Protein AF-A0A2D7GVF0-F1 (afdb_monomer_lite)

pLDDT: mean 78.18, std 14.68, range [28.17, 96.31]

Foldseek 3Di:
DDPPDPQPPPVLQLLVLLLLVLVLLLLLLQCLFVVSVVLLLVLLVVLVVVLVPDPPVCSQVRLCQWFQFWWDADPSGIDTDGLDPPHDPVSNVVRSVVSNVLSVLLNVLVVVVVVVVVVVDDCVVSSNVNSVSSSTTHTALVSLLSSLVLLVQLLVLLVVLLVLLVVLCVVLWVQDDPCNSVVLLLPDDDPVVCVVSVTPDDPVNSVVSSVVSCVVCVVSLVSSCVSSVHDGSVVSSNCVVSSVSSSVSSVSSLVSLLVSLVSCLVLLLVLLCVLCVVVCVPPDPVVSVVVSVVLSVQLSVQCSVCVSNDDPVDDPSVVSSVSSNVSSVVVLQVPWPQNDDPVLLVCLVVLQVQQWDADPNDTDGHLVSSQVVCCVVCVVDDGDSVSSVCSNCRRDPDPPPQQPQDPPDRDGVVNVDDDPPDDPVVVVVVLLVVLLLLVLLVPDDPVLSVQLCVVVVHDPVNSVVSPVVNVPDDDDPDDSVVSNCVSPDDPPD

Radius of gyration: 38.35 Å; chains: 1; bounding box: 78×95×103 Å

Sequence (493 aa):
MNDKNDYSQEKSIEEINKLHQSEMQLCMSIVYIPILRDVIANHISNFIDKSSSAGSNRRHIGLTKIVVGTRYIDQGKLVLSSIERSADKTKKENDKSNIECVLSMIGMQLKLIEERISQNEDCKREYADIAVKLRYLNLHQNIRIDIYKKTDAIFEACRKVERSLQLFIRKNIEFYTSYTPTIFMRGEYDEELFKEQDLDLTEEKFVKLRQEFITKHSNELSSLGDVCGVDNISEVIEFWQDIKLVSTKYKDVKSCRDIFVMRNQPFVRSIVNETLRRQIRNLDAESKREKIDCFLASAMTMLLEKVYKYNPEYSFTTFAKTYIEQECQKSISNDDIVKLPSVLANKQKEVLEAGLRTIDGIEYFDEELALKTMRNKYPGTFWTSDIIADVRFKNTKSSISMHQDDEEEGISFEEKLCDDSFNPEAEAEKSEWAISVVKAIATLPNTQRERAIQRLGITESMLNELNKNSGTKNDCHFDRSHIINELLKSNDG

Structure (mmCIF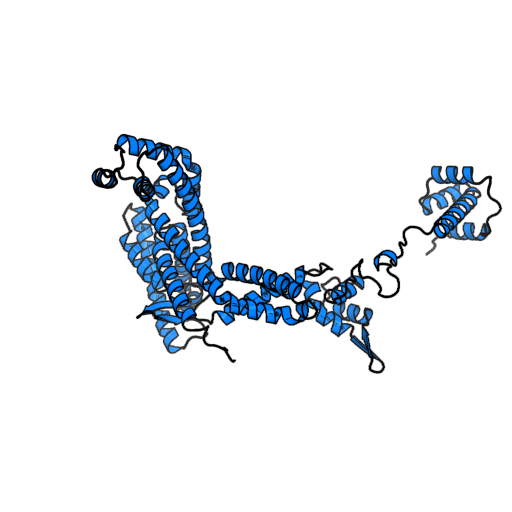, N/CA/C/O backbone):
data_AF-A0A2D7GVF0-F1
#
_entry.id   AF-A0A2D7GVF0-F1
#
loop_
_atom_site.group_PDB
_atom_site.id
_atom_site.type_symbol
_atom_site.label_atom_id
_atom_site.label_alt_id
_atom_site.label_comp_id
_atom_site.label_asym_id
_atom_site.label_entity_id
_atom_site.label_seq_id
_atom_site.pdbx_PDB_ins_code
_atom_site.Cartn_x
_atom_site.Cartn_y
_atom_site.Cartn_z
_atom_site.occupancy
_atom_site.B_iso_or_equiv
_atom_site.auth_seq_id
_atom_site.auth_comp_id
_atom_site.auth_asym_id
_atom_site.auth_atom_id
_atom_site.pdbx_PDB_model_num
ATOM 1 N N . MET A 1 1 ? 37.347 -19.571 -8.733 1.00 29.02 1 MET A N 1
ATOM 2 C CA . MET A 1 1 ? 36.498 -20.112 -7.653 1.00 29.02 1 MET A CA 1
ATOM 3 C C . MET A 1 1 ? 35.058 -19.746 -7.970 1.00 29.02 1 MET A C 1
ATOM 5 O O . MET A 1 1 ? 34.775 -18.574 -8.177 1.00 29.02 1 MET A O 1
ATOM 9 N N . ASN A 1 2 ? 34.220 -20.763 -8.167 1.00 29.94 2 ASN A N 1
ATOM 10 C CA . ASN A 1 2 ? 32.812 -20.656 -8.547 1.00 29.94 2 ASN A CA 1
ATOM 11 C C . ASN A 1 2 ? 31.951 -20.599 -7.277 1.00 29.94 2 ASN A C 1
ATOM 13 O O . ASN A 1 2 ? 31.579 -21.649 -6.772 1.00 29.94 2 ASN A O 1
ATOM 17 N N . ASP A 1 3 ? 31.591 -19.400 -6.823 1.00 28.17 3 ASP A N 1
ATOM 18 C CA . ASP A 1 3 ? 30.464 -19.191 -5.900 1.00 28.17 3 ASP A CA 1
ATOM 19 C C . ASP A 1 3 ? 29.229 -18.783 -6.712 1.00 28.17 3 ASP A C 1
ATOM 21 O O . ASP A 1 3 ? 28.744 -17.652 -6.662 1.00 28.17 3 ASP A O 1
ATOM 25 N N . LYS A 1 4 ? 28.747 -19.703 -7.553 1.00 36.19 4 LYS A N 1
ATOM 26 C CA . LYS A 1 4 ? 27.465 -19.549 -8.246 1.00 36.19 4 LYS A CA 1
ATOM 27 C C . LYS A 1 4 ? 26.412 -20.406 -7.542 1.00 36.19 4 LYS A C 1
ATOM 29 O O . LYS A 1 4 ? 26.450 -21.623 -7.660 1.00 36.19 4 LYS A O 1
ATOM 34 N N . ASN A 1 5 ? 25.440 -19.715 -6.938 1.00 38.19 5 ASN A N 1
ATOM 35 C CA . ASN A 1 5 ? 24.025 -20.103 -6.780 1.00 38.19 5 ASN A CA 1
ATOM 36 C C . ASN A 1 5 ? 23.470 -20.648 -5.447 1.00 38.19 5 ASN A C 1
ATOM 38 O O . ASN A 1 5 ? 22.285 -20.967 -5.429 1.00 38.19 5 ASN A O 1
ATOM 42 N N . ASP A 1 6 ? 24.177 -20.608 -4.316 1.00 32.44 6 ASP A N 1
ATOM 43 C CA . ASP A 1 6 ? 23.586 -21.082 -3.037 1.00 32.44 6 ASP A CA 1
ATOM 44 C C . ASP A 1 6 ? 22.763 -20.043 -2.241 1.00 32.44 6 ASP A C 1
ATOM 46 O O . ASP A 1 6 ? 22.208 -20.340 -1.186 1.00 32.44 6 ASP A O 1
ATOM 50 N N . TYR A 1 7 ? 22.615 -18.808 -2.730 1.00 40.34 7 TYR A N 1
ATOM 51 C CA . TYR A 1 7 ? 22.045 -17.715 -1.921 1.00 40.34 7 TYR A CA 1
ATOM 52 C C . TYR A 1 7 ? 20.520 -17.499 -1.997 1.00 40.34 7 TYR A C 1
ATOM 54 O O . TYR A 1 7 ? 20.020 -16.630 -1.285 1.00 40.34 7 TYR A O 1
ATOM 62 N N . SER A 1 8 ? 19.753 -18.215 -2.831 1.00 43.28 8 SER A N 1
ATOM 63 C CA . SER A 1 8 ? 18.479 -17.638 -3.324 1.00 43.28 8 SER A CA 1
ATOM 64 C C . SER A 1 8 ? 17.153 -18.304 -2.937 1.00 43.28 8 SER A C 1
ATOM 66 O O . SER A 1 8 ? 16.119 -17.669 -3.140 1.00 43.28 8 SER A O 1
ATOM 68 N N . GLN A 1 9 ? 17.116 -19.512 -2.361 1.00 42.88 9 GLN A N 1
ATOM 69 C CA . GLN A 1 9 ? 15.823 -20.185 -2.122 1.00 42.88 9 GLN A CA 1
ATOM 70 C C . GLN A 1 9 ? 15.455 -20.359 -0.645 1.00 42.88 9 GLN A C 1
ATOM 72 O O . GLN A 1 9 ? 14.393 -19.890 -0.248 1.00 42.88 9 GLN A O 1
ATOM 77 N N . GLU A 1 10 ? 16.310 -20.927 0.207 1.00 38.31 10 GLU A N 1
ATOM 78 C CA . GLU A 1 10 ? 15.921 -21.229 1.601 1.00 38.31 10 GLU A CA 1
ATOM 79 C C . GLU A 1 10 ? 15.686 -19.977 2.465 1.00 38.31 10 GLU A C 1
ATOM 81 O O . GLU A 1 10 ? 14.676 -19.886 3.163 1.00 38.31 10 GLU A O 1
ATOM 86 N N . LYS A 1 11 ? 16.552 -18.957 2.355 1.00 51.41 11 LYS A N 1
ATOM 87 C CA . LYS A 1 11 ? 16.367 -17.669 3.057 1.00 51.41 11 LYS A CA 1
ATOM 88 C C . LYS A 1 11 ? 15.166 -16.880 2.532 1.00 51.41 11 LYS A C 1
ATOM 90 O O . LYS A 1 11 ? 14.506 -16.199 3.308 1.00 51.41 11 LYS A O 1
ATOM 95 N N . SER A 1 12 ? 14.871 -17.012 1.236 1.00 59.44 12 SER A N 1
ATOM 96 C CA . SER A 1 12 ? 13.695 -16.409 0.602 1.00 59.44 12 SER A CA 1
ATOM 97 C C . SER A 1 12 ? 12.406 -17.054 1.120 1.00 59.44 12 SER A C 1
ATOM 99 O O . SER A 1 12 ? 11.459 -16.348 1.449 1.00 59.44 12 SER A O 1
ATOM 101 N N . ILE A 1 13 ? 12.386 -18.380 1.303 1.00 67.50 13 ILE A N 1
ATOM 102 C CA . ILE A 1 13 ? 11.228 -19.108 1.846 1.00 67.50 13 ILE A CA 1
ATOM 103 C C . ILE A 1 13 ? 10.914 -18.670 3.283 1.00 67.50 13 ILE A C 1
ATOM 105 O O . ILE A 1 13 ? 9.753 -18.410 3.595 1.00 67.50 13 ILE A O 1
ATOM 109 N N . GLU A 1 14 ? 11.920 -18.532 4.154 1.00 74.12 14 GLU A N 1
ATOM 110 C CA . GLU A 1 14 ? 11.700 -18.086 5.539 1.00 74.12 14 GLU A CA 1
ATOM 111 C C . GLU A 1 14 ? 11.099 -16.670 5.602 1.00 74.12 14 GLU A C 1
ATOM 113 O O . GLU A 1 14 ? 10.198 -16.395 6.396 1.00 74.12 14 GLU A O 1
ATOM 118 N N . GLU A 1 15 ? 11.562 -15.764 4.744 1.00 77.88 15 GLU A N 1
ATOM 119 C CA . GLU A 1 15 ? 11.073 -14.386 4.697 1.00 77.88 15 GLU A CA 1
ATOM 120 C C . GLU A 1 15 ? 9.700 -14.261 4.057 1.00 77.88 15 GLU A C 1
ATOM 122 O O . GLU A 1 15 ? 8.877 -13.490 4.543 1.00 77.88 15 GLU A O 1
ATOM 127 N N . ILE A 1 16 ? 9.429 -15.050 3.017 1.00 80.62 16 ILE A N 1
ATOM 128 C CA . ILE A 1 16 ? 8.095 -15.176 2.427 1.00 80.62 16 ILE A CA 1
ATOM 129 C C . ILE A 1 16 ? 7.119 -15.670 3.499 1.00 80.62 16 ILE A C 1
ATOM 131 O O . ILE A 1 16 ? 6.054 -15.078 3.677 1.00 80.62 16 ILE A O 1
ATOM 135 N N . ASN A 1 17 ? 7.496 -16.689 4.278 1.00 84.94 17 ASN A N 1
ATOM 136 C CA . ASN A 1 17 ? 6.664 -17.193 5.369 1.00 84.94 17 ASN A CA 1
ATOM 137 C C . ASN A 1 17 ? 6.414 -16.116 6.433 1.00 84.94 17 ASN A C 1
ATOM 139 O O . ASN A 1 17 ? 5.268 -15.918 6.831 1.00 84.94 17 ASN A O 1
ATOM 143 N N . LYS A 1 18 ? 7.454 -15.385 6.859 1.00 87.38 18 LYS A N 1
ATOM 144 C CA . LYS A 1 18 ? 7.331 -14.281 7.828 1.00 87.38 18 LYS A CA 1
ATOM 145 C C . LYS A 1 18 ? 6.447 -13.151 7.309 1.00 87.38 18 LYS A C 1
ATOM 147 O O . LYS A 1 18 ? 5.576 -12.686 8.038 1.00 87.38 18 LYS A O 1
ATOM 152 N N . LEU A 1 19 ? 6.626 -12.747 6.051 1.00 87.00 19 LEU A N 1
ATOM 153 C CA . LEU A 1 19 ? 5.793 -11.736 5.411 1.00 87.00 19 LEU A CA 1
ATOM 154 C C . LEU A 1 19 ? 4.327 -12.177 5.432 1.00 87.00 19 LEU A C 1
ATOM 156 O O . LEU A 1 19 ? 3.492 -11.457 5.970 1.00 87.00 19 LEU A O 1
ATOM 160 N N . HIS A 1 20 ? 4.017 -13.383 4.947 1.00 86.44 20 HIS A N 1
ATOM 161 C CA . HIS A 1 20 ? 2.641 -13.884 4.927 1.00 86.44 20 HIS A CA 1
ATOM 162 C C . HIS A 1 20 ? 2.051 -14.099 6.311 1.00 86.44 20 HIS A C 1
ATOM 164 O O . HIS A 1 20 ? 0.871 -13.820 6.501 1.00 86.44 20 HIS A O 1
ATOM 170 N N . GLN A 1 21 ? 2.846 -14.526 7.290 1.00 89.75 21 GLN A N 1
ATOM 171 C CA . GLN A 1 21 ? 2.395 -14.605 8.672 1.00 89.75 21 GLN A CA 1
ATOM 172 C C . GLN A 1 21 ? 1.962 -13.227 9.179 1.00 89.75 21 GLN A C 1
ATOM 174 O O . GLN A 1 21 ? 0.859 -13.101 9.709 1.00 89.75 21 GLN A O 1
ATOM 179 N N . SER A 1 22 ? 2.779 -12.192 8.970 1.00 90.44 22 SER A N 1
ATOM 180 C CA . SER A 1 22 ? 2.445 -10.817 9.350 1.00 90.44 22 SER A CA 1
ATOM 181 C C . SER A 1 22 ? 1.217 -10.297 8.595 1.00 90.44 22 SER A C 1
ATOM 183 O O . SER A 1 22 ? 0.326 -9.713 9.209 1.00 90.44 22 SER A O 1
ATOM 185 N N . GLU A 1 23 ? 1.099 -10.567 7.289 1.00 89.25 23 GLU A N 1
ATOM 186 C CA . GLU A 1 23 ? -0.087 -10.188 6.508 1.00 89.25 23 GLU A CA 1
ATOM 187 C C . GLU A 1 23 ? -1.358 -10.884 7.016 1.00 89.25 23 GLU A C 1
ATOM 189 O O . GLU A 1 23 ? -2.412 -10.258 7.108 1.00 89.25 23 GLU A O 1
ATOM 194 N N . MET A 1 24 ? -1.277 -12.178 7.341 1.00 91.06 24 MET A N 1
ATOM 195 C CA . MET A 1 24 ? -2.386 -12.953 7.902 1.00 91.06 24 MET A CA 1
ATOM 196 C C . MET A 1 24 ? -2.829 -12.375 9.248 1.00 91.06 24 MET A C 1
ATOM 198 O O . MET A 1 24 ? -4.027 -12.271 9.491 1.00 91.06 24 MET A O 1
ATOM 202 N N . GLN A 1 25 ? -1.882 -11.961 10.096 1.00 91.94 25 GLN A N 1
ATOM 203 C CA . GLN A 1 25 ? -2.176 -11.302 11.371 1.00 91.94 25 GLN A CA 1
ATOM 204 C C . GLN A 1 25 ? -2.846 -9.941 11.170 1.00 91.94 25 GLN A C 1
ATOM 206 O O . GLN A 1 25 ? -3.831 -9.652 11.841 1.00 91.94 25 GLN A O 1
ATOM 211 N N . LEU A 1 26 ? -2.371 -9.132 10.217 1.00 92.62 26 LEU A N 1
ATOM 212 C CA . LEU A 1 26 ? -3.024 -7.869 9.875 1.00 92.62 26 LEU A CA 1
ATOM 213 C C . LEU A 1 26 ? -4.460 -8.099 9.377 1.00 92.62 26 LEU A C 1
ATOM 215 O O . LEU A 1 26 ? -5.371 -7.416 9.834 1.00 92.62 26 LEU A O 1
ATOM 219 N N . CYS A 1 27 ? -4.681 -9.092 8.507 1.00 91.00 27 CYS A N 1
ATOM 220 C CA . CYS A 1 27 ? -6.010 -9.436 7.981 1.00 91.00 27 CYS A CA 1
ATOM 221 C C . CYS A 1 27 ? -7.007 -9.856 9.069 1.00 91.00 27 CYS A C 1
ATOM 223 O O . CYS A 1 27 ? -8.207 -9.709 8.874 1.00 91.00 27 CYS A O 1
ATOM 225 N N . MET A 1 28 ? -6.539 -10.373 10.206 1.00 92.38 28 MET A N 1
ATOM 226 C CA . MET A 1 28 ? -7.417 -10.673 11.340 1.00 92.38 28 MET A CA 1
ATOM 227 C C . MET A 1 28 ? -7.864 -9.407 12.077 1.00 92.38 28 MET A C 1
ATOM 229 O O . MET A 1 28 ? -8.924 -9.401 12.689 1.00 92.38 28 MET A O 1
ATOM 233 N N . SER A 1 29 ? -7.072 -8.337 12.034 1.00 92.31 29 SER A N 1
ATOM 234 C CA . SER A 1 29 ? -7.356 -7.105 12.773 1.00 92.31 29 SER A CA 1
ATOM 235 C C . SER A 1 29 ? -8.204 -6.100 11.987 1.00 92.31 29 SER A C 1
ATOM 237 O O . SER A 1 29 ? -8.819 -5.232 12.593 1.00 92.31 29 SER A O 1
ATOM 239 N N . ILE A 1 30 ? -8.280 -6.211 10.654 1.00 91.56 30 ILE A N 1
ATOM 240 C CA . ILE A 1 30 ? -8.982 -5.220 9.816 1.00 91.56 30 ILE A CA 1
ATOM 241 C C . ILE A 1 30 ? -10.484 -5.113 10.105 1.00 91.56 30 ILE A C 1
ATOM 243 O O . ILE A 1 30 ? -11.069 -4.065 9.871 1.00 91.56 30 ILE A O 1
ATOM 247 N N . VAL A 1 31 ? -11.114 -6.184 10.595 1.00 91.88 31 VAL A N 1
ATOM 248 C CA . VAL A 1 31 ? -12.571 -6.231 10.805 1.00 91.88 31 VAL A CA 1
ATOM 249 C C . VAL A 1 31 ? -13.048 -5.364 11.964 1.00 91.88 31 VAL A C 1
ATOM 251 O O . VAL A 1 31 ? -14.222 -5.014 11.998 1.00 91.88 31 VAL A O 1
ATOM 254 N N . TYR A 1 32 ? -12.146 -5.013 12.882 1.00 90.19 32 TYR A N 1
ATOM 255 C CA . TYR A 1 32 ? -12.457 -4.202 14.058 1.00 90.19 32 TYR A CA 1
ATOM 256 C C . TYR A 1 32 ? -12.415 -2.697 13.773 1.00 90.19 32 TYR A C 1
ATOM 258 O O . TYR A 1 32 ? -12.862 -1.914 14.599 1.00 90.19 32 TYR A O 1
ATOM 266 N N . ILE A 1 33 ? -11.898 -2.283 12.609 1.00 92.56 33 ILE A N 1
ATOM 267 C CA . ILE A 1 33 ? -11.848 -0.874 12.209 1.00 92.56 33 ILE A CA 1
ATOM 268 C C . ILE A 1 33 ? -12.838 -0.641 11.064 1.00 92.56 33 ILE A C 1
ATOM 270 O O . ILE A 1 33 ? -12.651 -1.245 9.999 1.00 92.56 33 ILE A O 1
ATOM 274 N N . PRO A 1 34 ? -13.841 0.246 11.223 1.00 91.31 34 PRO A N 1
ATOM 275 C CA . PRO A 1 34 ? -14.914 0.435 10.246 1.00 91.31 34 PRO A CA 1
ATOM 276 C C . PRO A 1 34 ? -14.417 0.634 8.812 1.00 91.31 34 PRO A C 1
ATOM 278 O O . PRO A 1 34 ? -14.742 -0.161 7.933 1.00 91.31 34 PRO A O 1
ATOM 281 N N . ILE A 1 35 ? -13.515 1.595 8.575 1.00 93.69 35 ILE A N 1
ATOM 282 C CA . ILE A 1 35 ? -13.051 1.902 7.213 1.00 93.69 35 ILE A CA 1
ATOM 283 C C . ILE A 1 35 ? -12.359 0.717 6.517 1.00 93.69 35 ILE A C 1
ATOM 285 O O . ILE A 1 35 ? -12.321 0.660 5.285 1.00 93.69 35 ILE A O 1
ATOM 289 N N . LEU A 1 36 ? -11.742 -0.189 7.285 1.00 94.81 36 LEU A N 1
ATOM 290 C CA . LEU A 1 36 ? -11.014 -1.347 6.766 1.00 94.81 36 LEU A CA 1
ATOM 291 C C . LEU A 1 36 ? -11.961 -2.531 6.557 1.00 94.81 36 LEU A C 1
ATOM 293 O O . LEU A 1 36 ? -11.899 -3.189 5.514 1.00 94.81 36 LEU A O 1
ATOM 297 N N . ARG A 1 37 ? -12.869 -2.764 7.510 1.00 92.19 37 ARG A N 1
ATOM 298 C CA . ARG A 1 37 ? -13.975 -3.721 7.399 1.00 92.19 37 ARG A CA 1
ATOM 299 C C . ARG A 1 37 ? -14.804 -3.445 6.147 1.00 92.19 37 ARG A C 1
ATOM 301 O O . ARG A 1 37 ? -15.076 -4.368 5.380 1.00 92.19 37 ARG A O 1
ATOM 308 N N . ASP A 1 38 ? -15.132 -2.181 5.901 1.00 91.69 38 ASP A N 1
ATOM 309 C CA . ASP A 1 38 ? -16.006 -1.774 4.804 1.00 91.69 38 ASP A CA 1
ATOM 310 C C . ASP A 1 38 ? -15.381 -2.040 3.428 1.00 91.69 38 ASP A C 1
ATOM 312 O O . ASP A 1 38 ? -16.099 -2.309 2.465 1.00 91.69 38 ASP A O 1
ATOM 316 N N . VAL A 1 39 ? -14.046 -2.055 3.307 1.00 91.50 39 VAL A N 1
ATOM 317 C CA . VAL A 1 39 ? -13.382 -2.506 2.068 1.00 91.50 39 VAL A CA 1
ATOM 318 C C . VAL A 1 39 ? -13.799 -3.943 1.754 1.00 91.50 39 VAL A C 1
ATOM 320 O O . VAL A 1 39 ? -14.267 -4.234 0.653 1.00 91.50 39 VAL A O 1
ATOM 323 N N . ILE A 1 40 ? -13.676 -4.845 2.728 1.00 88.88 40 ILE A N 1
ATOM 324 C CA . ILE A 1 40 ? -14.037 -6.256 2.560 1.00 88.88 40 ILE A CA 1
ATOM 325 C C . ILE A 1 40 ? -15.545 -6.414 2.354 1.00 88.88 40 ILE A C 1
ATOM 327 O O . ILE A 1 40 ? -15.957 -7.104 1.418 1.00 88.88 40 ILE A O 1
ATOM 331 N N . ALA A 1 41 ? -16.358 -5.751 3.180 1.00 88.44 41 ALA A N 1
ATOM 332 C CA . ALA A 1 41 ? -17.814 -5.824 3.116 1.00 88.44 41 ALA A CA 1
ATOM 333 C C . ALA A 1 41 ? -18.338 -5.414 1.732 1.00 88.44 41 ALA A C 1
ATOM 335 O O . ALA A 1 41 ? -19.102 -6.155 1.112 1.00 88.44 41 ALA A O 1
ATOM 336 N N . ASN A 1 42 ? -17.841 -4.299 1.187 1.00 88.00 42 ASN A N 1
ATOM 337 C CA . ASN A 1 42 ? -18.223 -3.813 -0.137 1.00 88.00 42 ASN A CA 1
ATOM 338 C C . ASN A 1 42 ? -17.858 -4.802 -1.247 1.00 88.00 42 ASN A C 1
ATOM 340 O O . ASN A 1 42 ? -18.650 -5.032 -2.165 1.00 88.00 42 ASN A O 1
ATOM 344 N N . HIS A 1 43 ? -16.673 -5.412 -1.188 1.00 86.75 43 HIS A N 1
ATOM 345 C CA . HIS A 1 43 ? -16.273 -6.403 -2.184 1.00 86.75 43 HIS A CA 1
ATOM 346 C C . HIS A 1 43 ? -17.117 -7.679 -2.102 1.00 86.75 43 HIS A C 1
ATOM 348 O O . HIS A 1 43 ? -17.543 -8.183 -3.143 1.00 86.75 43 HIS A O 1
ATOM 354 N N . ILE A 1 44 ? -17.406 -8.167 -0.894 1.00 85.44 44 ILE A N 1
ATOM 355 C CA . ILE A 1 44 ? -18.219 -9.369 -0.676 1.00 85.44 44 ILE A CA 1
ATOM 356 C C . ILE A 1 44 ? -19.680 -9.132 -1.070 1.00 85.44 44 ILE A C 1
ATOM 358 O O . ILE A 1 44 ? -20.240 -9.943 -1.807 1.00 85.44 44 ILE A O 1
ATOM 362 N N . SER A 1 45 ? -20.280 -8.012 -0.661 1.00 81.00 45 SER A N 1
ATOM 363 C CA . SER A 1 45 ? -21.667 -7.660 -0.995 1.00 81.00 45 SER A CA 1
ATOM 364 C C . SER A 1 45 ? -21.875 -7.590 -2.512 1.00 81.00 45 SER A C 1
ATOM 366 O O . SER A 1 45 ? -22.714 -8.298 -3.071 1.00 81.00 45 SER A O 1
ATOM 368 N N . ASN A 1 46 ? -20.982 -6.885 -3.218 1.00 79.12 46 ASN A N 1
ATOM 369 C CA . ASN A 1 46 ? -20.985 -6.820 -4.682 1.00 79.12 46 ASN A CA 1
ATOM 370 C C . ASN A 1 46 ? -20.876 -8.196 -5.361 1.00 79.12 46 ASN A C 1
ATOM 372 O O . ASN A 1 46 ? -21.361 -8.376 -6.482 1.00 79.12 46 ASN A O 1
ATOM 376 N N . PHE A 1 47 ? -20.190 -9.154 -4.737 1.00 79.06 47 PHE A N 1
ATOM 377 C CA . PHE A 1 47 ? -20.103 -10.519 -5.244 1.00 79.06 47 PHE A CA 1
ATOM 378 C C . PHE A 1 47 ? -21.382 -11.310 -4.990 1.00 79.06 47 PHE A C 1
ATOM 380 O O . PHE A 1 47 ? -21.852 -11.972 -5.917 1.00 79.06 47 PHE A O 1
ATOM 387 N N . ILE A 1 48 ? -21.973 -11.204 -3.799 1.00 74.75 48 ILE A N 1
ATOM 388 C CA . ILE A 1 48 ? -23.241 -11.859 -3.454 1.00 74.75 48 ILE A CA 1
ATOM 389 C C . ILE A 1 48 ? -24.373 -11.358 -4.368 1.00 74.75 48 ILE A C 1
ATOM 391 O O . ILE A 1 48 ? -25.088 -12.165 -4.961 1.00 74.75 48 ILE A O 1
ATOM 395 N N . ASP A 1 49 ? -24.488 -10.051 -4.598 1.00 71.50 49 ASP A N 1
ATOM 396 C CA . ASP A 1 49 ? -25.565 -9.486 -5.427 1.00 71.50 49 ASP A CA 1
ATOM 397 C C . ASP A 1 49 ? -25.431 -9.878 -6.911 1.00 71.50 49 ASP A C 1
ATOM 399 O O . ASP A 1 49 ? -26.407 -10.220 -7.594 1.00 71.50 49 ASP A O 1
ATOM 403 N N . LYS A 1 50 ? -24.195 -9.910 -7.429 1.00 68.69 50 LYS A N 1
ATOM 404 C CA . LYS A 1 50 ? -23.912 -10.349 -8.809 1.00 68.69 50 LYS A CA 1
ATOM 405 C C . LYS A 1 50 ? -24.091 -11.849 -9.006 1.00 68.69 50 LYS A C 1
ATOM 407 O O . LYS A 1 50 ? -24.505 -12.272 -10.082 1.00 68.69 50 LYS A O 1
ATOM 412 N N . SER A 1 51 ? -23.779 -12.659 -8.000 1.00 63.09 51 SER A N 1
ATOM 413 C CA . SER A 1 51 ? -23.997 -14.109 -8.064 1.00 63.09 51 SER A CA 1
ATOM 414 C C . SER A 1 51 ? -25.479 -14.470 -7.915 1.00 63.09 51 SER A C 1
ATOM 416 O O . SER A 1 51 ? -25.930 -15.426 -8.540 1.00 63.09 51 SER A O 1
ATOM 418 N N . SER A 1 52 ? -26.259 -13.660 -7.196 1.00 61.47 52 SER A N 1
ATOM 419 C CA . SER A 1 52 ? -27.717 -13.807 -7.072 1.00 61.47 52 SER A CA 1
ATOM 420 C C . SER A 1 52 ? -28.462 -13.496 -8.379 1.00 61.47 52 SER A C 1
ATOM 422 O O . SER A 1 52 ? -29.433 -14.168 -8.717 1.00 61.47 52 SER A O 1
ATOM 424 N N . SER A 1 53 ? -27.986 -12.507 -9.143 1.00 56.84 53 SER A N 1
ATOM 425 C CA . SER A 1 53 ? -28.577 -12.074 -10.424 1.00 56.84 53 SER A CA 1
ATOM 426 C C . SER A 1 53 ? -28.093 -12.874 -11.644 1.00 56.84 53 SER A C 1
ATOM 428 O O . SER A 1 53 ? -28.713 -12.846 -12.709 1.00 56.84 53 SER A O 1
ATOM 430 N N . ALA A 1 54 ? -26.999 -13.621 -11.505 1.00 54.97 54 ALA A N 1
ATOM 431 C CA . ALA A 1 54 ? -26.462 -14.489 -12.540 1.00 54.97 54 ALA A CA 1
ATOM 432 C C . ALA A 1 54 ? -27.060 -15.907 -12.426 1.00 54.97 54 ALA A C 1
ATOM 434 O O . ALA A 1 54 ? -26.875 -16.590 -11.420 1.00 54.97 54 ALA A O 1
ATOM 435 N N . GLY A 1 55 ? -27.746 -16.393 -13.472 1.00 51.31 55 GLY A N 1
ATOM 436 C CA . GLY A 1 55 ? -28.204 -17.793 -13.550 1.00 51.31 55 GLY A CA 1
ATOM 437 C C . GLY A 1 55 ? -27.076 -18.801 -13.253 1.00 51.31 55 GLY A C 1
ATOM 438 O O . GLY A 1 55 ? -25.903 -18.465 -13.414 1.00 51.31 55 GLY A O 1
ATOM 439 N N . SER A 1 56 ? -27.411 -20.025 -12.818 1.00 51.91 56 SER A N 1
ATOM 440 C CA . SER A 1 56 ? -26.490 -20.986 -12.161 1.00 51.91 56 SER A CA 1
ATOM 441 C C . SER A 1 56 ? -25.096 -21.130 -12.799 1.00 51.91 56 SER A C 1
ATOM 443 O O . SER A 1 56 ? -24.108 -21.189 -12.076 1.00 51.91 56 SER A O 1
ATOM 445 N N . ASN A 1 57 ? -24.985 -21.086 -14.131 1.00 48.38 57 ASN A N 1
ATOM 446 C CA . ASN A 1 57 ? -23.715 -21.226 -14.859 1.00 48.38 57 ASN A CA 1
ATOM 447 C C . ASN A 1 57 ? -22.815 -19.968 -14.882 1.00 48.38 57 ASN A C 1
ATOM 449 O O . ASN A 1 57 ? -21.674 -20.042 -15.334 1.00 48.38 57 ASN A O 1
ATOM 453 N N . ARG A 1 58 ? -23.290 -18.803 -14.417 1.00 49.69 58 ARG A N 1
ATOM 454 C CA . ARG A 1 58 ? -22.532 -17.532 -14.374 1.00 49.69 58 ARG A CA 1
ATOM 455 C C . ARG A 1 58 ? -22.153 -17.078 -12.955 1.00 49.69 58 ARG A C 1
ATOM 457 O O . ARG A 1 58 ? -21.447 -16.077 -12.826 1.00 49.69 58 ARG A O 1
ATOM 464 N N . ARG A 1 59 ? -22.554 -17.815 -11.908 1.00 52.22 59 ARG A N 1
ATOM 465 C CA . ARG A 1 59 ? -22.317 -17.464 -10.489 1.00 52.22 59 ARG A CA 1
ATOM 466 C C . ARG A 1 59 ? -20.838 -17.246 -10.140 1.00 52.22 59 ARG A C 1
ATOM 468 O O . ARG A 1 59 ? -20.518 -16.386 -9.330 1.00 52.22 59 ARG A O 1
ATOM 475 N N . HIS A 1 60 ? -19.930 -17.931 -10.834 1.00 53.38 60 HIS A N 1
ATOM 476 C CA . HIS A 1 60 ? -18.497 -17.944 -10.517 1.00 53.38 60 HIS A CA 1
ATOM 477 C C . HIS A 1 60 ? -17.664 -16.811 -11.158 1.00 53.38 60 HIS A C 1
ATOM 479 O O . HIS A 1 60 ? -16.446 -16.767 -10.983 1.00 53.38 60 HIS A O 1
ATOM 485 N N . ILE A 1 61 ? -18.267 -15.899 -11.937 1.00 55.53 61 ILE A N 1
ATOM 486 C CA . ILE A 1 61 ? -17.523 -14.941 -12.792 1.00 55.53 61 ILE A CA 1
ATOM 487 C C . ILE A 1 61 ? -16.860 -13.786 -11.994 1.00 55.53 61 ILE A C 1
ATOM 489 O O . ILE A 1 61 ? -16.073 -13.012 -12.542 1.00 55.53 61 ILE A O 1
ATOM 493 N N . GLY A 1 62 ? -17.093 -13.682 -10.681 1.00 68.44 62 GLY A N 1
ATOM 494 C CA . GLY A 1 62 ? -16.556 -12.604 -9.835 1.00 68.44 62 GLY A CA 1
ATOM 495 C C . GLY A 1 62 ? -15.511 -13.004 -8.790 1.00 68.44 62 GLY A C 1
ATOM 496 O O . GLY A 1 62 ? -14.815 -12.122 -8.294 1.00 68.44 62 GLY A O 1
ATOM 497 N N . LEU A 1 63 ? -15.375 -14.294 -8.466 1.00 78.19 63 LEU A N 1
ATOM 498 C CA . LEU A 1 63 ? -14.660 -14.751 -7.266 1.00 78.19 63 LEU A CA 1
ATOM 499 C C . LEU A 1 63 ? -13.175 -14.354 -7.252 1.00 78.19 63 LEU A C 1
ATOM 501 O O . LEU A 1 63 ? -12.673 -13.824 -6.261 1.00 78.19 63 LEU A O 1
ATOM 505 N N . THR A 1 64 ? -12.494 -14.500 -8.392 1.00 78.25 64 THR A N 1
ATOM 506 C CA . THR A 1 64 ? -11.065 -14.169 -8.533 1.00 78.25 64 THR A CA 1
ATOM 507 C C . THR A 1 64 ? -10.765 -12.672 -8.433 1.00 78.25 64 THR A C 1
ATOM 509 O O . THR A 1 64 ? -9.604 -12.281 -8.382 1.00 78.25 64 THR A O 1
ATOM 512 N N . LYS A 1 65 ? -11.793 -11.810 -8.419 1.00 82.81 65 LYS A N 1
ATOM 513 C CA . LYS A 1 65 ? -11.632 -10.369 -8.162 1.00 82.81 65 LYS A CA 1
ATOM 514 C C . LYS A 1 65 ? -11.546 -10.046 -6.669 1.00 82.81 65 LYS A C 1
ATOM 516 O O . LYS A 1 65 ? -11.174 -8.925 -6.331 1.00 82.81 65 LYS A O 1
ATOM 521 N N . ILE A 1 66 ? -11.893 -11.004 -5.805 1.00 86.25 66 ILE A N 1
ATOM 522 C CA . ILE A 1 66 ? -11.855 -10.868 -4.345 1.00 86.25 66 ILE A CA 1
ATOM 523 C C . ILE A 1 66 ? -10.726 -11.703 -3.757 1.00 86.25 66 ILE A C 1
ATOM 525 O O . ILE A 1 66 ? -9.958 -11.205 -2.941 1.00 86.25 66 ILE A O 1
ATOM 529 N N . VAL A 1 67 ? -10.610 -12.960 -4.179 1.00 88.56 67 VAL A N 1
ATOM 530 C CA . VAL A 1 67 ? -9.685 -13.935 -3.597 1.00 88.56 67 VAL A CA 1
ATOM 531 C C . VAL A 1 67 ? -8.958 -14.664 -4.718 1.00 88.56 67 VAL A C 1
ATOM 533 O O . VAL A 1 67 ? -9.568 -15.040 -5.712 1.00 88.56 67 VAL A O 1
ATOM 536 N N . VAL A 1 68 ? -7.654 -14.860 -4.564 1.00 86.12 68 VAL A N 1
ATOM 537 C CA . VAL A 1 68 ? -6.806 -15.581 -5.525 1.00 86.12 68 VAL A CA 1
ATOM 538 C C . VAL A 1 68 ? -6.715 -17.074 -5.195 1.00 86.12 68 VAL A C 1
ATOM 540 O O . VAL A 1 68 ? -6.574 -17.908 -6.086 1.00 86.12 68 VAL A O 1
ATOM 543 N N . GLY A 1 69 ? -6.925 -17.409 -3.923 1.00 87.69 69 GLY A N 1
ATOM 544 C CA . GLY A 1 69 ? -7.008 -18.762 -3.392 1.00 87.69 69 GLY A CA 1
ATOM 545 C C . GLY A 1 69 ? -6.977 -18.747 -1.865 1.00 87.69 69 GLY A C 1
ATOM 546 O O . GLY A 1 69 ? -7.340 -17.745 -1.243 1.00 87.69 69 GLY A O 1
ATOM 547 N N . THR A 1 70 ? -6.532 -19.829 -1.240 1.00 88.69 70 THR A N 1
ATOM 548 C CA . THR A 1 70 ? -6.333 -19.890 0.215 1.00 88.69 70 THR A CA 1
ATOM 549 C C . THR A 1 70 ? -4.857 -19.916 0.574 1.00 88.69 70 THR A C 1
ATOM 551 O O . THR A 1 70 ? -4.010 -20.333 -0.214 1.00 88.69 70 THR A O 1
ATOM 554 N N . ARG A 1 71 ? -4.544 -19.451 1.783 1.00 88.81 71 ARG A N 1
ATOM 555 C CA . ARG A 1 71 ? -3.193 -19.464 2.338 1.00 88.81 71 ARG A CA 1
ATOM 556 C C . ARG A 1 71 ? -3.207 -19.877 3.800 1.00 88.81 71 ARG A C 1
ATOM 558 O O . ARG A 1 71 ? -4.040 -19.408 4.573 1.00 88.81 71 ARG A O 1
ATOM 565 N N . TYR A 1 72 ? -2.265 -20.724 4.192 1.00 87.62 72 TYR A N 1
ATOM 566 C CA . TYR A 1 72 ? -2.006 -21.036 5.594 1.00 87.62 72 TYR A CA 1
ATOM 567 C C . TYR A 1 72 ? -0.555 -21.463 5.803 1.00 87.62 72 TYR A C 1
ATOM 569 O O . TYR A 1 72 ? 0.161 -21.755 4.850 1.00 87.62 72 TYR A O 1
ATOM 577 N N . ILE A 1 73 ? -0.114 -21.462 7.058 1.00 84.19 73 ILE A N 1
ATOM 578 C CA . ILE A 1 73 ? 1.220 -21.927 7.436 1.00 84.19 73 ILE A CA 1
ATOM 579 C C . ILE A 1 73 ? 1.045 -23.229 8.200 1.00 84.19 73 ILE A C 1
ATOM 581 O O . ILE A 1 73 ? 0.382 -23.241 9.237 1.00 84.19 73 ILE A O 1
ATOM 585 N N . ASP A 1 74 ? 1.649 -24.293 7.689 1.00 83.88 74 ASP A N 1
ATOM 586 C CA . ASP A 1 74 ? 1.652 -25.614 8.306 1.00 83.88 74 ASP A CA 1
ATOM 587 C C . ASP A 1 74 ? 3.088 -26.106 8.458 1.00 83.88 74 ASP A C 1
ATOM 589 O O . ASP A 1 74 ? 3.875 -26.055 7.513 1.00 83.88 74 ASP A O 1
ATOM 593 N N . GLN A 1 75 ? 3.457 -26.495 9.680 1.00 82.75 75 GLN A N 1
ATOM 594 C CA . GLN A 1 75 ? 4.821 -26.909 10.042 1.00 82.75 75 GLN A CA 1
ATOM 595 C C . GLN A 1 75 ? 5.919 -25.947 9.536 1.00 82.75 75 GLN A C 1
ATOM 597 O O . GLN A 1 75 ? 6.984 -26.365 9.085 1.00 82.75 75 GLN A O 1
ATOM 602 N N . GLY A 1 76 ? 5.650 -24.637 9.575 1.00 78.12 76 GLY A N 1
ATOM 603 C CA . GLY A 1 76 ? 6.591 -23.607 9.123 1.00 78.12 76 GLY A CA 1
ATOM 604 C C . GLY A 1 76 ? 6.715 -23.467 7.602 1.00 78.12 76 GLY A C 1
ATOM 605 O O . GLY A 1 76 ? 7.628 -22.786 7.144 1.00 78.12 76 GLY A O 1
ATOM 606 N N . LYS A 1 77 ? 5.816 -24.073 6.818 1.00 81.25 77 LYS A N 1
ATOM 607 C CA . LYS A 1 77 ? 5.748 -23.936 5.357 1.00 81.25 77 LYS A CA 1
ATOM 608 C C . LYS A 1 77 ? 4.469 -23.217 4.947 1.00 81.25 77 LYS A C 1
ATOM 610 O O . LYS A 1 77 ? 3.384 -23.558 5.415 1.00 81.25 77 LYS A O 1
ATOM 615 N N . LEU A 1 78 ? 4.595 -22.234 4.058 1.00 83.88 78 LEU A N 1
ATOM 616 C CA . LEU A 1 78 ? 3.449 -21.606 3.414 1.00 83.88 78 LEU A CA 1
ATOM 617 C C . LEU A 1 78 ? 2.805 -22.590 2.434 1.00 83.88 78 LEU A C 1
ATOM 619 O O . LEU A 1 78 ? 3.433 -23.031 1.471 1.00 83.88 78 LEU A O 1
ATOM 623 N N . VAL A 1 79 ? 1.539 -22.907 2.680 1.00 84.56 79 VAL A N 1
ATOM 624 C CA . VAL A 1 79 ? 0.695 -23.697 1.790 1.00 84.56 79 VAL A CA 1
ATOM 625 C C . VAL A 1 79 ? -0.279 -22.756 1.097 1.00 84.56 79 VAL A C 1
ATOM 627 O O . VAL A 1 79 ? -0.994 -21.992 1.751 1.00 84.56 79 VAL A O 1
ATOM 630 N N . LEU A 1 80 ? -0.290 -22.814 -0.233 1.00 84.44 80 LEU A N 1
ATOM 631 C CA . LEU A 1 80 ? -1.158 -22.017 -1.092 1.00 84.44 80 LEU A CA 1
ATOM 632 C C . LEU A 1 80 ? -2.058 -22.942 -1.904 1.00 84.44 80 LEU A C 1
ATOM 634 O O . LEU A 1 80 ? -1.591 -23.929 -2.478 1.00 84.44 80 LEU A O 1
ATOM 638 N N . SER A 1 81 ? -3.334 -22.589 -1.987 1.00 85.44 81 SER A N 1
ATOM 639 C CA . SER A 1 81 ? -4.208 -23.035 -3.067 1.00 85.44 81 SER A CA 1
ATOM 640 C C . SER A 1 81 ? -4.449 -21.865 -4.014 1.00 85.44 81 SER A C 1
ATOM 642 O O . SER A 1 81 ? -4.362 -20.713 -3.597 1.00 85.44 81 SER A O 1
ATOM 644 N N . SER A 1 82 ? -4.748 -22.153 -5.280 1.00 81.94 82 SER A N 1
ATOM 645 C CA . SER A 1 82 ? -5.028 -21.128 -6.285 1.00 81.94 82 SER A CA 1
ATOM 646 C C . SER A 1 82 ? -6.289 -21.485 -7.051 1.00 81.94 82 SER A C 1
ATOM 648 O O . SER A 1 82 ? -6.483 -22.627 -7.473 1.00 81.94 82 SER A O 1
ATOM 650 N N . ILE A 1 83 ? -7.135 -20.484 -7.269 1.00 82.25 83 ILE A N 1
ATOM 651 C CA . ILE A 1 83 ? -8.324 -20.585 -8.120 1.00 82.25 83 ILE A CA 1
ATOM 652 C C . ILE A 1 83 ? -8.165 -19.817 -9.439 1.00 82.25 83 ILE A C 1
ATOM 654 O O . ILE A 1 83 ? -9.130 -19.672 -10.204 1.00 82.25 83 ILE A O 1
ATOM 658 N N . GLU A 1 84 ? -6.953 -19.344 -9.743 1.00 77.62 84 GLU A N 1
ATOM 659 C CA . GLU A 1 84 ? -6.645 -18.624 -10.977 1.00 77.62 84 GLU A CA 1
ATOM 660 C C . GLU A 1 84 ? -6.735 -19.513 -12.226 1.00 77.62 84 GLU A C 1
ATOM 662 O O . GLU A 1 84 ? -6.937 -20.730 -12.179 1.00 77.62 84 GLU A O 1
ATOM 667 N N . ARG A 1 85 ? -6.668 -18.896 -13.413 1.00 68.00 85 ARG A N 1
ATOM 668 C CA . ARG A 1 85 ? -6.787 -19.610 -14.700 1.00 68.00 85 ARG A CA 1
ATOM 669 C C . ARG A 1 85 ? -5.723 -20.692 -14.890 1.00 68.00 85 ARG A C 1
ATOM 671 O O . ARG A 1 85 ? -6.042 -21.696 -15.511 1.00 68.00 85 ARG A O 1
ATOM 678 N N . SER A 1 86 ? -4.534 -20.483 -14.340 1.00 67.38 86 SER A N 1
ATOM 679 C CA . SER A 1 86 ? -3.364 -21.363 -14.412 1.00 67.38 86 SER A CA 1
ATOM 680 C C . SER A 1 86 ? -3.420 -22.582 -13.482 1.00 67.38 86 SER A C 1
ATOM 682 O O . SER A 1 86 ? -2.592 -23.474 -13.633 1.00 67.38 86 SER A O 1
ATOM 684 N N . ALA A 1 87 ? -4.362 -22.639 -12.533 1.00 73.25 87 ALA A N 1
ATOM 685 C CA . ALA A 1 87 ? -4.433 -23.713 -11.545 1.00 73.25 87 ALA A CA 1
ATOM 686 C C . ALA A 1 87 ? -5.000 -25.031 -12.109 1.00 73.25 87 ALA A C 1
ATOM 688 O O . ALA A 1 87 ? -5.814 -25.029 -13.038 1.00 73.25 87 ALA A O 1
ATOM 689 N N . ASP A 1 88 ? -4.608 -26.152 -11.489 1.00 79.06 88 ASP A N 1
ATOM 690 C CA . ASP A 1 88 ? -5.137 -27.492 -11.775 1.00 79.06 88 ASP A CA 1
ATOM 691 C C . ASP A 1 88 ? -6.670 -27.516 -11.697 1.00 79.06 88 ASP A C 1
ATOM 693 O O . ASP A 1 88 ? -7.258 -27.052 -10.719 1.00 79.06 88 ASP A O 1
ATOM 697 N N . LYS A 1 89 ? -7.322 -28.070 -12.725 1.00 81.19 89 LYS A N 1
ATOM 698 C CA . LYS A 1 89 ? -8.779 -27.972 -12.892 1.00 81.19 89 LYS A CA 1
ATOM 699 C C . LYS A 1 89 ? -9.548 -28.613 -11.730 1.00 81.19 89 LYS A C 1
ATOM 701 O O . LYS A 1 89 ? -10.497 -28.012 -11.234 1.00 81.19 89 LYS A O 1
ATOM 706 N N . THR A 1 90 ? -9.125 -29.796 -11.293 1.00 77.75 90 THR A N 1
ATOM 707 C CA . THR A 1 90 ? -9.773 -30.565 -10.222 1.00 77.75 90 THR A CA 1
ATOM 708 C C . THR A 1 90 ? -9.629 -29.903 -8.856 1.00 77.75 90 THR A C 1
ATOM 710 O O . THR A 1 90 ? -10.621 -29.749 -8.145 1.00 77.75 90 THR A O 1
ATOM 713 N N . LYS A 1 91 ? -8.421 -29.448 -8.496 1.00 78.25 91 LYS A N 1
ATOM 714 C CA . LYS A 1 91 ? -8.203 -28.720 -7.232 1.00 78.25 91 LYS A CA 1
ATOM 715 C C . LYS A 1 91 ? -8.963 -27.398 -7.210 1.00 78.25 91 LYS A C 1
ATOM 717 O O . LYS A 1 91 ? -9.676 -27.103 -6.257 1.00 78.25 91 LYS A O 1
ATOM 722 N N . LYS A 1 92 ? -8.907 -26.667 -8.321 1.00 81.81 92 LYS A N 1
ATOM 723 C CA . LYS A 1 92 ? -9.595 -25.391 -8.502 1.00 81.81 92 LYS A CA 1
ATOM 724 C C . LYS A 1 92 ? -11.105 -25.481 -8.302 1.00 81.81 92 LYS A C 1
ATOM 726 O O . LYS A 1 92 ? -11.675 -24.568 -7.718 1.00 81.81 92 LYS A O 1
ATOM 731 N N . GLU A 1 93 ? -11.775 -26.509 -8.822 1.00 80.19 93 GLU A N 1
ATOM 732 C CA . GLU A 1 93 ? -13.230 -26.658 -8.651 1.00 80.19 93 GLU A CA 1
ATOM 733 C C . GLU A 1 93 ? -13.610 -26.895 -7.181 1.00 80.19 93 GLU A C 1
ATOM 735 O O . GLU A 1 93 ? -14.552 -26.268 -6.694 1.00 80.19 93 GLU A O 1
ATOM 740 N N . ASN A 1 94 ? -12.830 -27.701 -6.453 1.00 81.38 94 ASN A N 1
ATOM 741 C CA . ASN A 1 94 ? -13.025 -27.922 -5.018 1.00 81.38 94 ASN A CA 1
ATOM 742 C C . ASN A 1 94 ? -12.763 -26.642 -4.196 1.00 81.38 94 ASN A C 1
ATOM 744 O O . ASN A 1 94 ? -13.608 -26.209 -3.411 1.00 81.38 94 ASN A O 1
ATOM 748 N N . ASP A 1 95 ? -11.626 -25.981 -4.434 1.00 84.50 95 ASP A N 1
ATOM 749 C CA . ASP A 1 95 ? -11.231 -24.768 -3.707 1.00 84.50 95 ASP A CA 1
ATOM 750 C C . ASP A 1 95 ? -12.203 -23.610 -3.951 1.00 84.50 95 ASP A C 1
ATOM 752 O O . ASP A 1 95 ? -12.541 -22.877 -3.021 1.00 84.50 95 ASP A O 1
ATOM 756 N N . LYS A 1 96 ? -12.728 -23.472 -5.176 1.00 85.50 96 LYS A N 1
ATOM 757 C CA . LYS A 1 96 ? -13.761 -22.477 -5.495 1.00 85.50 96 LYS A CA 1
ATOM 758 C C . LYS A 1 96 ? -15.003 -22.638 -4.628 1.00 85.50 96 LYS A C 1
ATOM 760 O O . LYS A 1 96 ? -15.433 -21.655 -4.036 1.00 85.50 96 LYS A O 1
ATOM 765 N N . SER A 1 97 ? -15.556 -23.849 -4.534 1.00 82.88 97 SER A N 1
ATOM 766 C CA . SER A 1 97 ? -16.771 -24.096 -3.746 1.00 82.88 97 SER A CA 1
ATOM 767 C C . SER A 1 97 ? -16.561 -23.757 -2.266 1.00 82.88 97 SER A C 1
ATOM 769 O O . SER A 1 97 ? -17.425 -23.148 -1.635 1.00 82.88 97 SER A O 1
ATOM 771 N N . ASN A 1 98 ? -15.395 -24.106 -1.717 1.00 85.62 98 ASN A N 1
ATOM 772 C CA . ASN A 1 98 ? -15.057 -23.814 -0.324 1.00 85.62 98 ASN A CA 1
ATOM 773 C C . ASN A 1 98 ? -14.886 -22.309 -0.079 1.00 85.62 98 ASN A C 1
ATOM 775 O O . ASN A 1 98 ? -15.447 -21.775 0.876 1.00 85.62 98 ASN A O 1
ATOM 779 N N . ILE A 1 99 ? -14.156 -21.609 -0.954 1.00 89.06 99 ILE A N 1
ATOM 780 C CA . ILE A 1 99 ? -13.955 -20.157 -0.853 1.00 89.06 99 ILE A CA 1
ATOM 781 C C . ILE A 1 99 ? -15.292 -19.417 -0.971 1.00 89.06 99 ILE A C 1
ATOM 783 O O . ILE A 1 99 ? -15.532 -18.476 -0.219 1.00 89.06 99 ILE A O 1
ATOM 787 N N . GLU A 1 100 ? -16.178 -19.838 -1.874 1.00 85.50 100 GLU A N 1
ATOM 788 C CA . GLU A 1 100 ? -17.510 -19.240 -2.019 1.00 85.50 100 GLU A CA 1
ATOM 789 C C . GLU A 1 100 ? -18.338 -19.386 -0.748 1.00 85.50 100 GLU A C 1
ATOM 791 O O . GLU A 1 100 ? -18.881 -18.393 -0.267 1.00 85.50 100 GLU A O 1
ATOM 796 N N . CYS A 1 101 ? -18.366 -20.586 -0.162 1.00 86.44 101 CYS A N 1
ATOM 797 C CA . CYS A 1 101 ? -19.031 -20.823 1.114 1.00 86.44 101 CYS A CA 1
ATOM 798 C C . CYS A 1 101 ? -18.489 -19.885 2.206 1.00 86.44 101 CYS A C 1
ATOM 800 O O . CYS A 1 101 ? -19.262 -19.192 2.867 1.00 86.44 101 CYS A O 1
ATOM 802 N N . VAL A 1 102 ? -17.162 -19.781 2.336 1.00 89.88 102 VAL A N 1
ATOM 803 C CA . VAL A 1 102 ? -16.515 -18.896 3.319 1.00 89.88 102 VAL A CA 1
ATOM 804 C C . VAL A 1 102 ? -16.887 -17.428 3.093 1.00 89.88 102 VAL A C 1
ATOM 806 O O . VAL A 1 102 ? -17.235 -16.738 4.050 1.00 89.88 102 VAL A O 1
ATOM 809 N N . LEU A 1 103 ? -16.857 -16.936 1.852 1.00 89.50 103 LEU A N 1
ATOM 810 C CA . LEU A 1 103 ? -17.225 -15.550 1.544 1.00 89.50 103 LEU A CA 1
ATOM 811 C C . LEU A 1 103 ? -18.711 -15.272 1.796 1.00 89.50 103 LEU A C 1
ATOM 813 O O . LEU A 1 103 ? -19.045 -14.207 2.313 1.00 89.50 103 LEU A O 1
ATOM 817 N N . SER A 1 104 ? -19.599 -16.216 1.478 1.00 86.38 104 SER A N 1
ATOM 818 C CA . SER A 1 104 ? -21.027 -16.107 1.791 1.00 86.38 104 SER A CA 1
ATOM 819 C C . SER A 1 104 ? -21.280 -16.084 3.298 1.00 86.38 104 SER A C 1
ATOM 821 O O . SER A 1 104 ? -22.074 -15.264 3.756 1.00 86.38 104 SER A O 1
ATOM 823 N N . MET A 1 105 ? -20.574 -16.915 4.075 1.00 89.06 105 MET A N 1
ATOM 824 C CA . MET A 1 105 ? -20.640 -16.888 5.540 1.00 89.06 105 MET A CA 1
ATOM 825 C C . MET A 1 105 ? -20.178 -15.540 6.092 1.00 89.06 105 MET A C 1
ATOM 827 O O . MET A 1 105 ? -20.884 -14.957 6.907 1.00 89.06 105 MET A O 1
ATOM 831 N N . ILE A 1 106 ? -19.041 -15.015 5.619 1.00 91.31 106 ILE A N 1
ATOM 832 C CA . ILE A 1 106 ? -18.556 -13.689 6.028 1.00 91.31 106 ILE A CA 1
ATOM 833 C C . ILE A 1 106 ? -19.601 -12.617 5.696 1.00 91.31 106 ILE A C 1
ATOM 835 O O . ILE A 1 106 ? -19.933 -11.808 6.554 1.00 91.31 106 ILE A O 1
ATOM 839 N N . GLY A 1 107 ? -20.151 -12.622 4.479 1.00 88.31 107 GLY A N 1
ATOM 840 C CA . GLY A 1 107 ? -21.149 -11.638 4.059 1.00 88.31 107 GLY A CA 1
ATOM 841 C C . GLY A 1 107 ? -22.437 -11.685 4.885 1.00 88.31 107 GLY A C 1
ATOM 842 O O . GLY A 1 107 ? -22.949 -10.637 5.265 1.00 88.31 107 GLY A O 1
ATOM 843 N N . MET A 1 108 ? -22.945 -12.880 5.204 1.00 87.75 108 MET A N 1
ATOM 844 C CA . MET A 1 108 ? -24.096 -13.033 6.104 1.00 87.75 108 MET A CA 1
ATOM 845 C C . MET A 1 108 ? -23.778 -12.562 7.524 1.00 87.75 108 MET A C 1
ATOM 847 O O . MET A 1 108 ? -24.590 -11.864 8.121 1.00 87.75 108 MET A O 1
ATOM 851 N N . GLN A 1 109 ? -22.604 -12.912 8.056 1.00 90.75 109 GLN A N 1
ATOM 852 C CA . GLN A 1 109 ? -22.193 -12.497 9.397 1.00 90.75 109 GLN A CA 1
ATOM 853 C C . GLN A 1 109 ? -22.046 -10.981 9.501 1.00 90.75 109 GLN A C 1
ATOM 855 O O . GLN A 1 109 ? -22.533 -10.408 10.465 1.00 90.75 109 GLN A O 1
ATOM 860 N N . LEU A 1 110 ? -21.450 -10.322 8.502 1.00 90.25 110 LEU A N 1
ATOM 861 C CA . LEU A 1 110 ? -21.350 -8.861 8.475 1.00 90.25 110 LEU A CA 1
ATOM 862 C C . LEU A 1 110 ? -22.732 -8.194 8.500 1.00 90.25 110 LEU A C 1
ATOM 864 O O . LEU A 1 110 ? -22.937 -7.295 9.305 1.00 90.25 110 LEU A O 1
ATOM 868 N N . LYS A 1 111 ? -23.698 -8.688 7.711 1.00 86.56 111 LYS A N 1
ATOM 869 C CA . LYS A 1 111 ? -25.079 -8.169 7.728 1.00 86.56 111 LYS A CA 1
ATOM 870 C C . LYS A 1 111 ? -25.764 -8.357 9.086 1.00 86.56 111 LYS A C 1
ATOM 872 O O . LYS A 1 111 ? -26.380 -7.430 9.593 1.00 86.56 111 LYS A O 1
ATOM 877 N N . LEU A 1 112 ? -25.621 -9.535 9.698 1.00 88.38 112 LEU A N 1
ATOM 878 C CA . LEU A 1 112 ? -26.169 -9.800 11.034 1.00 88.38 112 LEU A CA 1
ATOM 879 C C . LEU A 1 112 ? -25.542 -8.895 12.101 1.00 88.38 112 LEU A C 1
ATOM 881 O O . LEU A 1 112 ? -26.230 -8.440 13.009 1.00 88.38 112 LEU A O 1
ATOM 885 N N . ILE A 1 113 ? -24.237 -8.635 12.002 1.00 89.38 113 ILE A N 1
ATOM 886 C CA . ILE A 1 113 ? -23.544 -7.717 12.905 1.00 89.38 113 ILE A CA 1
ATOM 887 C C . ILE A 1 113 ? -24.064 -6.288 12.719 1.00 89.38 113 ILE A C 1
ATOM 889 O O . ILE A 1 113 ? -24.335 -5.626 13.713 1.00 89.38 113 ILE A O 1
ATOM 893 N N . GLU A 1 114 ? -24.246 -5.815 11.483 1.00 85.38 114 GLU A N 1
ATOM 894 C CA . GLU A 1 114 ? -24.829 -4.492 11.209 1.00 85.38 114 GLU A CA 1
ATOM 895 C C . GLU A 1 114 ? -26.224 -4.342 11.845 1.00 85.38 114 GLU A C 1
ATOM 897 O O . GLU A 1 114 ? -26.496 -3.344 12.514 1.00 85.38 114 GLU A O 1
ATOM 902 N N . GLU A 1 115 ? -27.082 -5.361 11.719 1.00 87.00 115 GLU A N 1
ATOM 903 C CA . GLU A 1 115 ? -28.407 -5.389 12.354 1.00 87.00 115 GLU A CA 1
ATOM 904 C C . GLU A 1 115 ? -28.320 -5.339 13.887 1.00 87.00 115 GLU A C 1
ATOM 906 O O . GLU A 1 115 ? -29.057 -4.586 14.523 1.00 87.00 115 GLU A O 1
ATOM 911 N N . ARG A 1 116 ? -27.403 -6.092 14.500 1.00 89.12 116 ARG A N 1
ATOM 912 C CA . ARG A 1 116 ? -27.252 -6.155 15.964 1.00 89.12 116 ARG A CA 1
ATOM 913 C C . ARG A 1 116 ? -26.586 -4.914 16.559 1.00 89.12 116 ARG A C 1
ATOM 915 O O . ARG A 1 116 ? -27.004 -4.447 17.615 1.00 89.12 116 ARG A O 1
ATOM 922 N N . ILE A 1 117 ? -25.621 -4.316 15.860 1.00 85.94 117 ILE A N 1
ATOM 923 C CA . ILE A 1 117 ? -25.038 -3.021 16.243 1.00 85.94 117 ILE A CA 1
ATOM 924 C C . ILE A 1 117 ? -26.120 -1.937 16.238 1.00 85.94 117 ILE A C 1
ATOM 926 O O . ILE A 1 117 ? -26.165 -1.126 17.157 1.00 85.94 117 ILE A O 1
ATOM 930 N N . SER A 1 118 ? -27.054 -1.963 15.276 1.00 83.19 118 SER A N 1
ATOM 931 C CA . SER A 1 118 ? -28.196 -1.031 15.269 1.00 83.19 118 SER A CA 1
ATOM 932 C C . SER A 1 118 ? -29.136 -1.193 16.476 1.00 83.19 118 SER A C 1
ATOM 934 O O . SER A 1 118 ? -29.915 -0.293 16.784 1.00 83.19 118 SER A O 1
ATOM 936 N N . GLN A 1 119 ? -29.038 -2.324 17.182 1.00 88.25 119 GLN A N 1
ATOM 937 C CA . GLN A 1 119 ? -29.765 -2.641 18.414 1.00 88.25 119 GLN A CA 1
ATOM 938 C C . GLN A 1 119 ? -28.912 -2.419 19.680 1.00 88.25 119 GLN A C 1
ATOM 940 O O . GLN A 1 119 ? -29.333 -2.801 20.770 1.00 88.25 119 GLN A O 1
ATOM 945 N N . ASN A 1 120 ? -27.745 -1.771 19.557 1.00 82.00 120 ASN A N 1
ATOM 946 C CA . ASN A 1 120 ? -26.765 -1.541 20.626 1.00 82.00 120 ASN A CA 1
ATOM 947 C C . ASN A 1 120 ? -26.204 -2.828 21.268 1.00 82.00 120 ASN A C 1
ATOM 949 O O . ASN A 1 120 ? -25.898 -2.848 22.461 1.00 82.00 120 ASN A O 1
ATOM 953 N N . GLU A 1 121 ? -26.055 -3.909 20.497 1.00 86.31 121 GLU A N 1
ATOM 954 C CA . GLU A 1 121 ? -25.450 -5.152 20.988 1.00 86.31 121 GLU A CA 1
ATOM 955 C C . GLU A 1 121 ? -23.936 -5.235 20.722 1.00 86.31 121 GLU A C 1
ATOM 957 O O . GLU A 1 121 ? -23.454 -4.886 19.642 1.00 86.31 121 GLU A O 1
ATOM 962 N N . ASP A 1 122 ? -23.181 -5.789 21.682 1.00 83.00 122 ASP A N 1
ATOM 963 C CA . ASP A 1 122 ? -21.759 -6.104 21.499 1.00 83.00 122 ASP A CA 1
ATOM 964 C C . ASP A 1 122 ? -21.583 -7.330 20.585 1.00 83.00 122 ASP A C 1
ATOM 966 O O . ASP A 1 122 ? -22.028 -8.438 20.898 1.00 83.00 122 ASP A O 1
ATOM 970 N N . CYS A 1 123 ? -20.907 -7.117 19.454 1.00 86.75 123 CYS A N 1
ATOM 971 C CA . CYS A 1 123 ? -20.668 -8.113 18.409 1.00 86.75 123 CYS A CA 1
ATOM 972 C C . CYS A 1 123 ? -19.186 -8.522 18.276 1.00 86.75 123 CYS A C 1
ATOM 974 O O . CYS A 1 123 ? -18.761 -9.043 17.236 1.00 86.75 123 CYS A O 1
ATOM 976 N N . LYS A 1 124 ? -18.347 -8.266 19.294 1.00 85.12 124 LYS A N 1
ATOM 977 C CA . LYS A 1 124 ? -16.902 -8.583 19.251 1.00 85.12 124 LYS A CA 1
ATOM 978 C C . LYS A 1 124 ? -16.609 -10.052 18.932 1.00 85.12 124 LYS A C 1
ATOM 980 O O . LYS A 1 124 ? -15.638 -10.351 18.232 1.00 85.12 124 LYS A O 1
ATOM 985 N N . ARG A 1 125 ? -17.440 -10.983 19.410 1.00 87.06 125 ARG A N 1
ATOM 986 C CA . ARG A 1 125 ? -17.250 -12.427 19.186 1.00 87.06 125 ARG A CA 1
ATOM 987 C C . ARG A 1 125 ? -17.469 -12.814 17.722 1.00 87.06 125 ARG A C 1
ATOM 989 O O . ARG A 1 125 ? -16.739 -13.644 17.184 1.00 87.06 125 ARG A O 1
ATOM 996 N N . GLU A 1 126 ? -18.458 -12.216 17.080 1.00 89.50 126 GLU A N 1
ATOM 997 C CA . GLU A 1 126 ? -18.814 -12.437 15.684 1.00 89.50 126 GLU A CA 1
ATOM 998 C C . GLU A 1 126 ? -17.732 -11.866 14.763 1.00 89.50 126 GLU A C 1
ATOM 1000 O O . GLU A 1 126 ? -17.312 -12.535 13.816 1.00 89.50 126 GLU A O 1
ATOM 1005 N N . TYR A 1 127 ? -17.191 -10.687 15.095 1.00 90.81 127 TYR A N 1
ATOM 1006 C CA . TYR A 1 127 ? -16.014 -10.150 14.410 1.00 90.81 127 TYR A CA 1
ATOM 1007 C C . TYR A 1 127 ? -14.801 -11.076 14.519 1.00 90.81 127 TYR A C 1
ATOM 1009 O O . TYR A 1 127 ? -14.110 -11.293 13.520 1.00 90.81 127 TYR A O 1
ATOM 1017 N N . ALA A 1 128 ? -14.564 -11.685 15.684 1.00 91.12 128 ALA A N 1
ATOM 1018 C CA . ALA A 1 128 ? -13.472 -12.640 15.855 1.00 91.12 128 ALA A CA 1
ATOM 1019 C C . ALA A 1 128 ? -13.620 -13.876 14.948 1.00 91.12 128 ALA A C 1
ATOM 1021 O O . ALA A 1 128 ? -12.632 -14.351 14.384 1.00 91.12 128 ALA A O 1
ATOM 1022 N N . ASP A 1 129 ? -14.842 -14.370 14.740 1.00 91.38 129 ASP A N 1
ATOM 1023 C CA . ASP A 1 129 ? -15.099 -15.485 13.823 1.00 91.38 129 ASP A CA 1
ATOM 1024 C C . ASP A 1 129 ? -14.874 -15.091 12.346 1.00 91.38 129 ASP A C 1
ATOM 1026 O O . ASP A 1 129 ? -14.307 -15.862 11.563 1.00 91.38 129 ASP A O 1
ATOM 1030 N N . ILE A 1 130 ? -15.229 -13.863 11.953 1.00 93.25 130 ILE A N 1
ATOM 1031 C CA . ILE A 1 130 ? -14.899 -13.332 10.618 1.00 93.25 130 ILE A CA 1
ATOM 1032 C C . ILE A 1 130 ? -13.379 -13.205 10.446 1.00 93.25 130 ILE A C 1
ATOM 1034 O O . ILE A 1 130 ? -12.837 -13.626 9.420 1.00 93.25 130 ILE A O 1
ATOM 1038 N N . ALA A 1 131 ? -12.679 -12.668 11.448 1.00 92.19 131 ALA A N 1
ATOM 1039 C CA . ALA A 1 131 ? -11.226 -12.509 11.437 1.00 92.19 131 ALA A CA 1
ATOM 1040 C C . ALA A 1 131 ? -10.507 -13.843 11.187 1.00 92.19 131 ALA A C 1
ATOM 1042 O O . ALA A 1 131 ? -9.597 -13.922 10.356 1.00 92.19 131 ALA A O 1
ATOM 1043 N N . VAL A 1 132 ? -10.946 -14.914 11.860 1.00 91.38 132 VAL A N 1
ATOM 1044 C CA . VAL A 1 132 ? -10.396 -16.265 11.674 1.00 91.38 132 VAL A CA 1
ATOM 1045 C C . VAL A 1 132 ? -10.587 -16.748 10.238 1.00 91.38 132 VAL A C 1
ATOM 1047 O O . VAL A 1 132 ? -9.644 -17.288 9.663 1.00 91.38 132 VAL A O 1
ATOM 1050 N N . LYS A 1 133 ? -11.754 -16.523 9.622 1.00 91.62 133 LYS A N 1
ATOM 1051 C CA . LYS A 1 133 ? -11.998 -16.907 8.221 1.00 91.62 133 LYS A CA 1
ATOM 1052 C C . LYS A 1 133 ? -11.142 -16.102 7.240 1.00 91.62 133 LYS A C 1
ATOM 1054 O O . LYS A 1 133 ? -10.537 -16.685 6.341 1.00 91.62 133 LYS A O 1
ATOM 1059 N N . LEU A 1 134 ? -11.039 -14.784 7.432 1.00 89.69 134 LEU A N 1
ATOM 1060 C CA . LEU A 1 134 ? -10.242 -13.896 6.575 1.00 89.69 134 LEU A CA 1
ATOM 1061 C C . LEU A 1 134 ? -8.757 -14.256 6.566 1.00 89.69 134 LEU A C 1
ATOM 1063 O O . LEU A 1 134 ? -8.109 -14.140 5.525 1.00 89.69 134 LEU A O 1
ATOM 1067 N N . ARG A 1 135 ? -8.227 -14.745 7.693 1.00 88.88 135 ARG A N 1
ATOM 1068 C CA . ARG A 1 135 ? -6.839 -15.213 7.813 1.00 88.88 135 ARG A CA 1
ATOM 1069 C C . ARG A 1 135 ? -6.455 -16.204 6.706 1.00 88.88 135 ARG A C 1
ATOM 1071 O O . ARG A 1 135 ? -5.324 -16.158 6.223 1.00 88.88 135 ARG A O 1
ATOM 1078 N N . TYR A 1 136 ? -7.377 -17.087 6.322 1.00 87.94 136 TYR A N 1
ATOM 1079 C CA . TYR A 1 136 ? -7.128 -18.163 5.362 1.00 87.94 136 TYR A CA 1
ATOM 1080 C C . TYR A 1 136 ? -7.286 -17.743 3.900 1.00 87.94 136 TYR A C 1
ATOM 1082 O O . TYR A 1 136 ? -6.934 -18.509 3.005 1.00 87.94 136 TYR A O 1
ATOM 1090 N N . LEU A 1 137 ? -7.805 -16.545 3.628 1.00 90.19 137 LEU A N 1
ATOM 1091 C CA . LEU A 1 137 ? -8.032 -16.070 2.268 1.00 90.19 137 LEU A CA 1
ATOM 1092 C C . LEU A 1 137 ? -6.790 -15.343 1.735 1.00 90.19 137 LEU A C 1
ATOM 1094 O O . LEU A 1 137 ? -6.237 -14.446 2.376 1.00 90.19 137 LEU A O 1
ATOM 1098 N N . ASN A 1 138 ? -6.356 -15.707 0.526 1.00 88.75 138 ASN A N 1
ATOM 1099 C CA . ASN A 1 138 ? -5.357 -14.950 -0.225 1.00 88.75 138 ASN A CA 1
ATOM 1100 C C . ASN A 1 138 ? -6.075 -13.844 -1.012 1.00 88.75 138 ASN A C 1
ATOM 1102 O O . ASN A 1 138 ? -6.513 -14.057 -2.143 1.00 88.75 138 ASN A O 1
ATOM 1106 N N . LEU A 1 139 ? -6.277 -12.683 -0.385 1.00 89.50 139 LEU A N 1
ATOM 1107 C CA . LEU A 1 139 ? -7.027 -11.573 -0.980 1.00 89.50 139 LEU A CA 1
ATOM 1108 C C . LEU A 1 139 ? -6.393 -11.094 -2.298 1.00 89.50 139 LEU A C 1
ATOM 1110 O O . LEU A 1 139 ? -5.172 -10.991 -2.443 1.00 89.50 139 LEU A O 1
ATOM 1114 N N . HIS A 1 140 ? -7.237 -10.740 -3.260 1.00 88.38 140 HIS A N 1
ATOM 1115 C CA . HIS A 1 140 ? -6.814 -10.194 -4.542 1.00 88.38 140 HIS A CA 1
ATOM 1116 C C . HIS A 1 140 ? -6.028 -8.888 -4.353 1.00 88.38 140 HIS A C 1
ATOM 1118 O O . HIS A 1 140 ? -6.294 -8.108 -3.436 1.00 88.38 140 HIS A O 1
ATOM 1124 N N . GLN A 1 141 ? -5.059 -8.631 -5.241 1.00 85.56 141 GLN A N 1
ATOM 1125 C CA . GLN A 1 141 ? -4.120 -7.507 -5.110 1.00 85.56 141 GLN A CA 1
ATOM 1126 C C . GLN A 1 141 ? -4.814 -6.149 -4.923 1.00 85.56 141 GLN A C 1
ATOM 1128 O O . GLN A 1 141 ? -4.348 -5.341 -4.133 1.00 85.56 141 GLN A O 1
ATOM 1133 N N . ASN A 1 142 ? -5.946 -5.906 -5.591 1.00 86.38 142 ASN A N 1
ATOM 1134 C CA . ASN A 1 142 ? -6.661 -4.628 -5.482 1.00 86.38 142 ASN A CA 1
ATOM 1135 C C . ASN A 1 142 ? -7.172 -4.384 -4.055 1.00 86.38 142 ASN A C 1
ATOM 1137 O O . ASN A 1 142 ? -6.972 -3.304 -3.515 1.00 86.38 142 ASN A O 1
ATOM 1141 N N . ILE A 1 143 ? -7.742 -5.416 -3.425 1.00 89.62 143 ILE A N 1
ATOM 1142 C CA . ILE A 1 143 ? -8.241 -5.345 -2.047 1.00 89.62 143 ILE A CA 1
ATOM 1143 C C . ILE A 1 143 ? -7.080 -5.144 -1.077 1.00 89.62 143 ILE A C 1
ATOM 1145 O O . ILE A 1 143 ? -7.149 -4.292 -0.197 1.00 89.62 143 ILE A O 1
ATOM 1149 N N . ARG A 1 144 ? -5.986 -5.897 -1.263 1.00 87.88 144 ARG A N 1
ATOM 1150 C CA . ARG A 1 144 ? -4.782 -5.749 -0.436 1.00 87.88 144 ARG A CA 1
ATOM 1151 C C . ARG A 1 144 ? -4.235 -4.324 -0.501 1.00 87.88 144 ARG A C 1
ATOM 1153 O O . ARG A 1 144 ? -3.975 -3.740 0.542 1.00 87.88 144 ARG A O 1
ATOM 1160 N N . ILE A 1 145 ? -4.108 -3.747 -1.699 1.00 88.38 145 ILE A N 1
ATOM 1161 C CA . ILE A 1 145 ? -3.630 -2.367 -1.888 1.00 88.38 145 ILE A CA 1
ATOM 1162 C C . ILE A 1 145 ? -4.519 -1.364 -1.146 1.00 88.38 145 ILE A C 1
ATOM 1164 O O . ILE A 1 145 ? -3.988 -0.475 -0.481 1.00 88.38 145 ILE A O 1
ATOM 1168 N N . ASP A 1 146 ? -5.841 -1.492 -1.249 1.00 91.00 146 ASP A N 1
ATOM 1169 C CA . ASP A 1 146 ? -6.771 -0.555 -0.610 1.00 91.00 146 ASP A CA 1
ATOM 1170 C C . ASP A 1 146 ? -6.724 -0.657 0.918 1.00 91.00 146 ASP A C 1
ATOM 1172 O O . ASP A 1 146 ? -6.665 0.374 1.594 1.00 91.00 146 ASP A O 1
ATOM 1176 N N . ILE A 1 147 ? -6.648 -1.880 1.458 1.00 92.31 147 ILE A N 1
ATOM 1177 C CA . ILE A 1 147 ? -6.399 -2.115 2.887 1.00 92.31 147 ILE A CA 1
ATOM 1178 C C . ILE A 1 147 ? -5.082 -1.456 3.293 1.00 92.31 147 ILE A C 1
ATOM 1180 O O . ILE A 1 147 ? -5.072 -0.655 4.218 1.00 92.31 147 ILE A O 1
ATOM 1184 N N . TYR A 1 148 ? -3.980 -1.721 2.585 1.00 90.94 148 TYR A N 1
ATOM 1185 C CA . TYR A 1 148 ? -2.672 -1.172 2.945 1.00 90.94 148 TYR A CA 1
ATOM 1186 C C . TYR A 1 148 ? -2.640 0.353 2.947 1.00 90.94 148 TYR A C 1
ATOM 1188 O O . TYR A 1 148 ? -2.102 0.938 3.881 1.00 90.94 148 TYR A O 1
ATOM 1196 N N . LYS A 1 149 ? -3.242 1.007 1.948 1.00 91.81 149 LYS A N 1
ATOM 1197 C CA . LYS A 1 149 ? -3.309 2.474 1.893 1.00 91.81 149 LYS A CA 1
ATOM 1198 C C . LYS A 1 149 ? -4.077 3.063 3.074 1.00 91.81 149 LYS A C 1
ATOM 1200 O O . LYS A 1 149 ? -3.625 4.037 3.669 1.00 91.81 149 LYS A O 1
ATOM 1205 N N . LYS A 1 150 ? -5.232 2.484 3.412 1.00 95.00 150 LYS A N 1
ATOM 1206 C CA . LYS A 1 150 ? -6.043 2.941 4.549 1.00 95.00 150 LYS A CA 1
ATOM 1207 C C . LYS A 1 150 ? -5.333 2.676 5.876 1.00 95.00 150 LYS A C 1
ATOM 1209 O O . LYS A 1 150 ? -5.283 3.557 6.726 1.00 95.00 150 LYS A O 1
ATOM 1214 N N . THR A 1 151 ? -4.709 1.512 6.021 1.00 95.12 151 THR A N 1
ATOM 1215 C CA . THR A 1 151 ? -3.940 1.163 7.217 1.00 95.12 151 THR A CA 1
ATOM 1216 C C . THR A 1 151 ? -2.706 2.051 7.400 1.00 95.12 151 THR A C 1
ATOM 1218 O O . THR A 1 151 ? -2.397 2.411 8.531 1.00 95.12 151 THR A O 1
ATOM 1221 N N . ASP A 1 152 ? -2.026 2.464 6.324 1.00 94.25 152 ASP A N 1
ATOM 1222 C CA . ASP A 1 152 ? -0.910 3.423 6.393 1.00 94.25 152 ASP A CA 1
ATOM 1223 C C . ASP A 1 152 ? -1.372 4.795 6.909 1.00 94.25 152 ASP A C 1
ATOM 1225 O O . ASP A 1 152 ? -0.731 5.380 7.781 1.00 94.25 152 ASP A O 1
ATOM 1229 N N . ALA A 1 153 ? -2.532 5.273 6.443 1.00 95.75 153 ALA A N 1
ATOM 1230 C CA . ALA A 1 153 ? -3.133 6.511 6.938 1.00 95.75 153 ALA A CA 1
ATOM 1231 C C . ALA A 1 153 ? -3.495 6.419 8.432 1.00 95.75 153 ALA A C 1
ATOM 1233 O O . ALA A 1 153 ? -3.172 7.331 9.196 1.00 95.75 153 ALA A O 1
ATOM 1234 N N . ILE A 1 154 ? -4.093 5.298 8.861 1.00 96.31 154 ILE A N 1
ATOM 1235 C CA . ILE A 1 154 ? -4.378 5.018 10.277 1.00 96.31 154 ILE A CA 1
ATOM 1236 C C . ILE A 1 154 ? -3.080 4.988 11.089 1.00 96.31 154 ILE A C 1
ATOM 1238 O O . ILE A 1 154 ? -3.005 5.609 12.145 1.00 96.31 154 ILE A O 1
ATOM 1242 N N . PHE A 1 155 ? -2.043 4.307 10.598 1.00 95.81 155 PHE A N 1
ATOM 1243 C CA . PHE A 1 155 ? -0.747 4.207 11.265 1.00 95.81 155 PHE A CA 1
ATOM 1244 C C . PHE A 1 155 ? -0.117 5.587 11.496 1.00 95.81 155 PHE A C 1
ATOM 1246 O O . PHE A 1 155 ? 0.295 5.896 12.616 1.00 95.81 155 PHE A O 1
ATOM 1253 N N . GLU A 1 156 ? -0.073 6.443 10.473 1.00 96.31 156 GLU A N 1
ATOM 1254 C CA . GLU A 1 156 ? 0.509 7.783 10.605 1.00 96.31 156 GLU A CA 1
ATOM 1255 C C . GLU A 1 156 ? -0.334 8.706 11.502 1.00 96.31 156 GLU A C 1
ATOM 1257 O O . GLU A 1 156 ? 0.231 9.462 12.299 1.00 96.31 156 GLU A O 1
ATOM 1262 N N . ALA A 1 157 ? -1.668 8.630 11.443 1.00 95.88 157 ALA A N 1
ATOM 1263 C CA . ALA A 1 157 ? -2.545 9.379 12.348 1.00 95.88 157 ALA A CA 1
ATOM 1264 C C . ALA A 1 157 ? -2.396 8.907 13.806 1.00 95.88 157 ALA A C 1
ATOM 1266 O O . ALA A 1 157 ? -2.163 9.718 14.704 1.00 95.88 157 ALA A O 1
ATOM 1267 N N . CYS A 1 158 ? -2.417 7.591 14.033 1.00 95.19 158 CYS A N 1
ATOM 1268 C CA . CYS A 1 158 ? -2.193 6.969 15.337 1.00 95.19 158 CYS A CA 1
ATOM 1269 C C . CYS A 1 158 ? -0.843 7.406 15.919 1.00 95.19 158 CYS A C 1
ATOM 1271 O O . CYS A 1 158 ? -0.767 7.817 17.074 1.00 95.19 158 CYS A O 1
ATOM 1273 N N . ARG A 1 159 ? 0.224 7.405 15.111 1.00 93.94 159 ARG A N 1
ATOM 1274 C CA . ARG A 1 159 ? 1.564 7.834 15.534 1.00 93.94 159 ARG A CA 1
ATOM 1275 C C . ARG A 1 159 ? 1.608 9.298 15.978 1.00 93.94 159 ARG A C 1
ATOM 1277 O O . ARG A 1 159 ? 2.369 9.631 16.889 1.00 93.94 159 ARG A O 1
ATOM 1284 N N . LYS A 1 160 ? 0.836 10.190 15.345 1.00 94.94 160 LYS A N 1
ATOM 1285 C CA . LYS A 1 160 ? 0.725 11.596 15.776 1.00 94.94 160 LYS A CA 1
ATOM 1286 C C . LYS A 1 160 ? 0.075 11.690 17.155 1.00 94.94 160 LYS A C 1
ATOM 1288 O O . LYS A 1 160 ? 0.658 12.319 18.034 1.00 94.94 160 LYS A O 1
ATOM 1293 N N . VAL A 1 161 ? -1.049 11.000 17.363 1.00 94.25 161 VAL A N 1
ATOM 1294 C CA . VAL A 1 161 ? -1.728 10.946 18.669 1.00 94.25 161 VAL A CA 1
ATOM 1295 C C . VAL A 1 161 ? -0.808 10.352 19.734 1.00 94.25 161 VAL A C 1
ATOM 1297 O O . VAL A 1 161 ? -0.660 10.937 20.801 1.00 94.25 161 VAL A O 1
ATOM 1300 N N . GLU A 1 162 ? -0.110 9.252 19.441 1.00 92.00 162 GLU A N 1
ATOM 1301 C CA . GLU A 1 162 ? 0.838 8.634 20.375 1.00 92.00 162 GLU A CA 1
ATOM 1302 C C . GLU A 1 162 ? 1.978 9.572 20.775 1.00 92.00 162 GLU A C 1
ATOM 1304 O O . GLU A 1 162 ? 2.356 9.615 21.944 1.00 92.00 162 GLU A O 1
ATOM 1309 N N . ARG A 1 163 ? 2.530 10.338 19.828 1.00 92.75 163 ARG A N 1
ATOM 1310 C CA . ARG A 1 163 ? 3.568 11.335 20.126 1.00 92.75 163 ARG A CA 1
ATOM 1311 C C . ARG A 1 163 ? 3.030 12.443 21.022 1.00 92.75 163 ARG A C 1
ATOM 1313 O O . ARG A 1 163 ? 3.676 12.775 22.016 1.00 92.75 163 ARG A O 1
ATOM 1320 N N . SER A 1 164 ? 1.859 12.986 20.697 1.00 94.12 164 SER A N 1
ATOM 1321 C CA . SER A 1 164 ? 1.196 14.005 21.514 1.00 94.12 164 SER A CA 1
ATOM 1322 C C . SER A 1 164 ? 0.913 13.483 22.923 1.00 94.12 164 SER A C 1
ATOM 1324 O O . SER A 1 164 ? 1.219 14.154 23.906 1.00 94.12 164 SER A O 1
ATOM 1326 N N . LEU A 1 165 ? 0.432 12.245 23.032 1.00 92.50 165 LEU A N 1
ATOM 1327 C CA . LEU A 1 165 ? 0.145 11.574 24.294 1.00 92.50 165 LEU A CA 1
ATOM 1328 C C . LEU A 1 165 ? 1.406 11.334 25.129 1.00 92.50 165 LEU A C 1
ATOM 1330 O O . LEU A 1 165 ? 1.417 11.624 26.3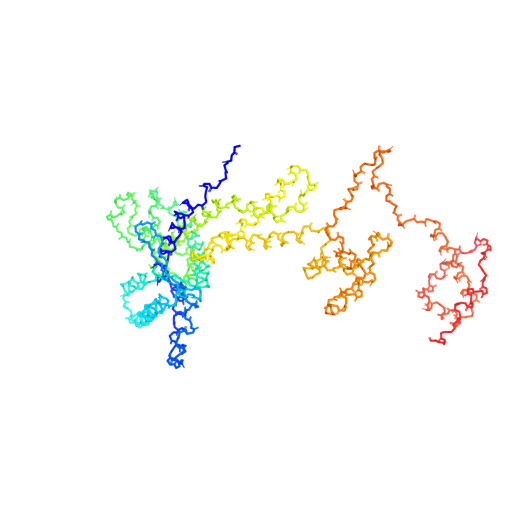21 1.00 92.50 165 LEU A O 1
ATOM 1334 N N . GLN A 1 166 ? 2.494 10.862 24.516 1.00 91.38 166 GLN A N 1
ATOM 1335 C CA . GLN A 1 166 ? 3.776 10.685 25.202 1.00 91.38 166 GLN A CA 1
ATOM 1336 C C . GLN A 1 166 ? 4.308 12.010 25.756 1.00 91.38 166 GLN A C 1
ATOM 1338 O O . GLN A 1 166 ? 4.755 12.059 26.900 1.00 91.38 166 GLN A O 1
ATOM 1343 N N . LEU A 1 167 ? 4.254 13.088 24.970 1.00 92.00 167 LEU A N 1
ATOM 1344 C CA . LEU A 1 167 ? 4.679 14.417 25.418 1.00 92.00 167 LEU A CA 1
ATOM 1345 C C . LEU A 1 167 ? 3.780 14.956 26.535 1.00 92.00 167 LEU A C 1
ATOM 1347 O O . LEU A 1 167 ? 4.279 15.549 27.490 1.00 92.00 167 LEU A O 1
ATOM 1351 N N . PHE A 1 168 ? 2.470 14.731 26.432 1.00 92.81 168 PHE A N 1
ATOM 1352 C CA . PHE A 1 168 ? 1.503 15.137 27.444 1.00 92.81 168 PHE A CA 1
ATOM 1353 C C . PHE A 1 168 ? 1.735 14.411 28.775 1.00 92.81 168 PHE A C 1
ATOM 1355 O O . PHE A 1 168 ? 1.803 15.058 29.817 1.00 92.81 168 PHE A O 1
ATOM 1362 N N . ILE A 1 169 ? 1.925 13.091 28.741 1.00 90.12 169 ILE A N 1
ATOM 1363 C CA . ILE A 1 169 ? 2.196 12.272 29.930 1.00 90.12 169 ILE A CA 1
ATOM 1364 C C . ILE A 1 169 ? 3.493 12.714 30.601 1.00 90.12 169 ILE A C 1
ATOM 1366 O O . ILE A 1 169 ? 3.485 13.013 31.787 1.00 90.12 169 ILE A O 1
ATOM 1370 N N . ARG A 1 170 ? 4.575 12.872 29.830 1.00 88.81 170 ARG A N 1
ATOM 1371 C CA . ARG A 1 170 ? 5.880 13.333 30.338 1.00 88.81 170 ARG A CA 1
ATOM 1372 C C . ARG A 1 170 ? 5.831 14.665 31.071 1.00 88.81 170 ARG A C 1
ATOM 1374 O O . ARG A 1 170 ? 6.652 14.912 31.943 1.00 88.81 170 ARG A O 1
ATOM 1381 N N . LYS A 1 171 ? 4.925 15.551 30.657 1.00 90.25 171 LYS A N 1
ATOM 1382 C CA . LYS A 1 171 ? 4.786 16.882 31.243 1.00 90.25 171 LYS A CA 1
ATOM 1383 C C . LYS A 1 171 ? 3.963 16.869 32.533 1.00 90.25 171 LYS A C 1
ATOM 1385 O O . LYS A 1 171 ? 4.192 17.712 33.392 1.00 90.25 171 LYS A O 1
ATOM 1390 N N . ASN A 1 172 ? 2.990 15.967 32.635 1.00 86.88 172 ASN A N 1
ATOM 1391 C CA . ASN A 1 172 ? 1.936 16.036 33.650 1.00 86.88 172 ASN A CA 1
ATOM 1392 C C . ASN A 1 172 ? 1.973 14.890 34.675 1.00 86.88 172 ASN A C 1
ATOM 1394 O O . ASN A 1 172 ? 1.263 14.950 35.678 1.00 86.88 172 ASN A O 1
ATOM 1398 N N . ILE A 1 173 ? 2.765 13.848 34.421 1.00 84.56 173 ILE A N 1
ATOM 1399 C CA . ILE A 1 173 ? 2.893 12.662 35.268 1.00 84.56 173 ILE A CA 1
ATOM 1400 C C . ILE A 1 173 ? 4.377 12.494 35.602 1.00 84.56 173 ILE A C 1
ATOM 1402 O O . ILE A 1 173 ? 5.202 12.317 34.709 1.00 84.56 173 ILE A O 1
ATOM 1406 N N . GLU A 1 174 ? 4.701 12.591 36.890 1.00 78.44 174 GLU A N 1
ATOM 1407 C CA . GLU A 1 174 ? 6.077 12.631 37.401 1.00 78.44 174 GLU A CA 1
ATOM 1408 C C . GLU A 1 174 ? 6.803 11.291 37.217 1.00 78.44 174 GLU A C 1
ATOM 1410 O O . GLU A 1 174 ? 7.923 11.249 36.708 1.00 78.44 174 GLU A O 1
ATOM 1415 N N . PHE A 1 175 ? 6.113 10.192 37.524 1.00 78.25 175 PHE A N 1
ATOM 1416 C CA . PHE A 1 175 ? 6.589 8.829 37.317 1.00 78.25 175 PHE A CA 1
ATOM 1417 C C . PHE A 1 175 ? 5.741 8.175 36.231 1.00 78.25 175 PHE A C 1
ATOM 1419 O O . PHE A 1 175 ? 4.547 7.962 36.415 1.00 78.25 175 PHE A O 1
ATOM 1426 N N . TYR A 1 176 ? 6.333 7.910 35.067 1.00 78.62 176 TYR A N 1
ATOM 1427 C CA . TYR A 1 176 ? 5.640 7.274 33.948 1.00 78.62 176 TYR A CA 1
ATOM 1428 C C . TYR A 1 176 ? 6.474 6.131 33.372 1.00 78.62 176 TYR A C 1
ATOM 1430 O O . TYR A 1 176 ? 7.701 6.201 33.284 1.00 78.62 176 TYR A O 1
ATOM 1438 N N . THR A 1 177 ? 5.788 5.085 32.922 1.00 80.38 177 THR A N 1
ATOM 1439 C CA . THR A 1 177 ? 6.375 3.935 32.236 1.00 80.38 177 THR A CA 1
ATOM 1440 C C . THR A 1 177 ? 6.052 3.987 30.743 1.00 80.38 177 THR A C 1
ATOM 1442 O O . THR A 1 177 ? 5.285 4.825 30.255 1.00 80.38 177 THR A O 1
ATOM 1445 N N . SER A 1 178 ? 6.631 3.068 29.970 1.00 78.00 178 SER A N 1
ATOM 1446 C CA . SER A 1 178 ? 6.293 2.907 28.551 1.00 78.00 178 SER A CA 1
ATOM 1447 C C . SER A 1 178 ? 4.834 2.481 28.322 1.00 78.00 178 SER A C 1
ATOM 1449 O O . SER A 1 178 ? 4.312 2.697 27.227 1.00 78.00 178 SER A O 1
ATOM 1451 N N . TYR A 1 179 ? 4.171 1.915 29.339 1.00 77.81 179 TYR A N 1
ATOM 1452 C CA . TYR A 1 179 ? 2.780 1.456 29.286 1.00 77.81 179 TYR A CA 1
ATOM 1453 C C . TYR A 1 179 ? 1.757 2.529 29.667 1.00 77.81 179 TYR A C 1
ATOM 1455 O O . TYR A 1 179 ? 0.603 2.434 29.241 1.00 77.81 179 TYR A O 1
ATOM 1463 N N . THR A 1 180 ? 2.169 3.579 30.387 1.00 79.88 180 THR A N 1
ATOM 1464 C CA . THR A 1 180 ? 1.291 4.674 30.834 1.00 79.88 180 THR A CA 1
ATOM 1465 C C . THR A 1 180 ? 0.422 5.266 29.713 1.00 79.88 180 THR A C 1
ATOM 1467 O O . THR A 1 180 ? -0.771 5.432 29.946 1.00 79.88 180 THR A O 1
ATOM 1470 N N . PRO A 1 181 ? 0.912 5.505 28.474 1.00 83.56 181 PRO A N 1
ATOM 1471 C CA . PRO A 1 181 ? 0.063 5.968 27.368 1.00 83.56 181 PRO A CA 1
ATOM 1472 C C . PRO A 1 181 ? -1.092 5.026 27.021 1.00 83.56 181 PRO A C 1
ATOM 1474 O O . PRO A 1 181 ? -2.197 5.468 26.720 1.00 83.56 181 PRO A O 1
ATOM 1477 N N . THR A 1 182 ? -0.853 3.717 27.058 1.00 79.69 182 THR A N 1
ATOM 1478 C CA . THR A 1 182 ? -1.881 2.722 26.734 1.00 79.69 182 THR A CA 1
ATOM 1479 C C . THR A 1 182 ? -2.949 2.664 27.822 1.00 79.69 182 THR A C 1
ATOM 1481 O O . THR A 1 182 ? -4.134 2.641 27.500 1.00 79.69 182 THR A O 1
ATOM 1484 N N . ILE A 1 183 ? -2.533 2.696 29.091 1.00 77.12 183 ILE A N 1
ATOM 1485 C CA . ILE A 1 183 ? -3.441 2.741 30.246 1.00 77.12 183 ILE A CA 1
ATOM 1486 C C . ILE A 1 183 ? -4.282 4.023 30.195 1.00 77.12 183 ILE A C 1
ATOM 1488 O O . ILE A 1 183 ? -5.502 3.975 30.314 1.00 77.12 183 ILE A O 1
ATOM 1492 N N . PHE A 1 184 ? -3.643 5.160 29.910 1.00 83.94 184 PHE A N 1
ATOM 1493 C CA . PHE A 1 184 ? -4.300 6.463 29.861 1.00 83.94 184 PHE A CA 1
ATOM 1494 C C . PHE A 1 184 ? -5.428 6.549 28.828 1.00 83.94 184 PHE A C 1
ATOM 1496 O O . PHE A 1 184 ? -6.488 7.111 29.100 1.00 83.94 184 PHE A O 1
ATOM 1503 N N . MET A 1 185 ? -5.224 5.957 27.650 1.00 84.56 185 MET A N 1
ATOM 1504 C CA . MET A 1 185 ? -6.226 5.965 26.582 1.00 84.56 185 MET A CA 1
ATOM 1505 C C . MET A 1 185 ? -7.312 4.899 26.741 1.00 84.56 185 MET A C 1
ATOM 1507 O O . MET A 1 185 ? -8.395 5.094 26.202 1.00 84.56 185 MET A O 1
ATOM 1511 N N . ARG A 1 186 ? -7.072 3.817 27.500 1.00 77.56 186 ARG A N 1
ATOM 1512 C CA . ARG A 1 186 ? -8.092 2.788 27.788 1.00 77.56 186 ARG A CA 1
ATOM 1513 C C . ARG A 1 186 ? -9.323 3.378 28.483 1.00 77.56 186 ARG A C 1
ATOM 1515 O O . ARG A 1 186 ? -10.424 2.881 28.301 1.00 77.56 186 ARG A O 1
ATOM 1522 N N . GLY A 1 187 ? -9.135 4.462 29.235 1.00 69.25 187 GLY A N 1
ATOM 1523 C CA . GLY A 1 187 ? -10.223 5.288 29.749 1.00 69.25 187 GLY A CA 1
ATOM 1524 C C . GLY A 1 187 ? -10.874 4.818 31.045 1.00 69.25 187 GLY A C 1
ATOM 1525 O O . GLY A 1 187 ? -11.694 5.559 31.581 1.00 69.25 187 GLY A O 1
ATOM 1526 N N . GLU A 1 188 ? -10.476 3.658 31.558 1.00 75.75 188 GLU A N 1
ATOM 1527 C CA . GLU A 1 188 ? -10.880 3.127 32.860 1.00 75.75 188 GLU A CA 1
ATOM 1528 C C . GLU A 1 188 ? -9.765 3.401 33.876 1.00 75.75 188 GLU A C 1
ATOM 1530 O O . GLU A 1 188 ? -8.602 3.063 33.632 1.00 75.75 188 GLU A O 1
ATOM 1535 N N . TYR A 1 189 ? -10.110 4.043 34.995 1.00 80.19 189 TYR A N 1
ATOM 1536 C CA . TYR A 1 189 ? -9.206 4.150 36.136 1.00 80.19 189 TYR A CA 1
ATOM 1537 C C . TYR A 1 189 ? -9.218 2.821 36.894 1.00 80.19 189 TYR A C 1
ATOM 1539 O O . TYR A 1 189 ? -10.280 2.331 37.274 1.00 80.19 189 TYR A O 1
ATOM 1547 N N . ASP A 1 190 ? -8.037 2.250 37.101 1.00 82.75 190 ASP A N 1
ATOM 1548 C CA . ASP A 1 190 ? -7.842 0.988 37.810 1.00 82.7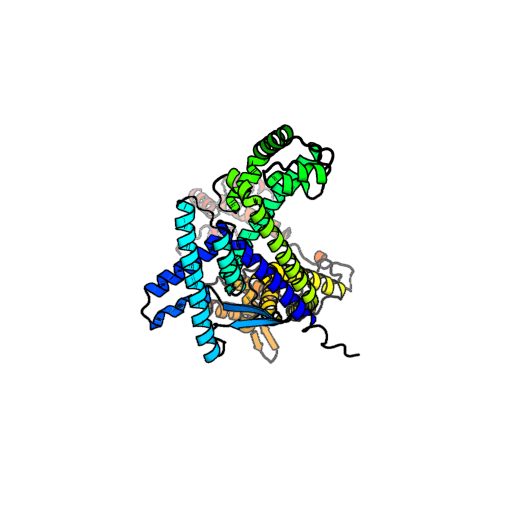5 190 ASP A CA 1
ATOM 1549 C C . ASP A 1 190 ? -6.817 1.224 38.921 1.00 82.75 190 ASP A C 1
ATOM 1551 O O . ASP A 1 190 ? -5.617 1.337 38.675 1.00 82.75 190 ASP A O 1
ATOM 1555 N N . GLU A 1 191 ? -7.299 1.373 40.153 1.00 80.06 191 GLU A N 1
ATOM 1556 C CA . GLU A 1 191 ? -6.447 1.733 41.286 1.00 80.06 191 GLU A CA 1
ATOM 1557 C C . GLU A 1 191 ? -5.353 0.685 41.551 1.00 80.06 191 GLU A C 1
ATOM 1559 O O . GLU A 1 191 ? -4.240 1.049 41.935 1.00 80.06 191 GLU A O 1
ATOM 1564 N N . GLU A 1 192 ? -5.640 -0.601 41.326 1.00 83.06 192 GLU A N 1
ATOM 1565 C CA . GLU A 1 192 ? -4.673 -1.683 41.519 1.00 83.06 192 GLU A CA 1
ATOM 1566 C C . GLU A 1 192 ? -3.569 -1.602 40.463 1.00 83.06 192 GLU A C 1
ATOM 1568 O O . GLU A 1 192 ? -2.389 -1.552 40.812 1.00 83.06 192 GLU A O 1
ATOM 1573 N N . LEU A 1 193 ? -3.937 -1.458 39.186 1.00 80.69 193 LEU A N 1
ATOM 1574 C CA . LEU A 1 193 ? -2.978 -1.327 38.086 1.00 80.69 193 LEU A CA 1
ATOM 1575 C C . LEU A 1 193 ? -2.085 -0.085 38.229 1.00 80.69 193 LEU A C 1
ATOM 1577 O O . LEU A 1 193 ? -0.896 -0.128 37.911 1.00 80.69 193 LEU A O 1
ATOM 1581 N N . PHE A 1 194 ? -2.638 1.042 38.682 1.00 78.31 194 PHE A N 1
ATOM 1582 C CA . PHE A 1 194 ? -1.871 2.278 38.856 1.00 78.31 194 PHE A CA 1
ATOM 1583 C C . PHE A 1 194 ? -0.902 2.188 40.038 1.00 78.31 194 PHE A C 1
ATOM 1585 O O . PHE A 1 194 ? 0.233 2.651 39.912 1.00 78.31 194 PHE A O 1
ATOM 1592 N N . LYS A 1 195 ? -1.307 1.537 41.138 1.00 79.06 195 LYS A N 1
ATOM 1593 C CA . LYS A 1 195 ? -0.416 1.229 42.267 1.00 79.06 195 LYS A CA 1
ATOM 1594 C C . LYS A 1 195 ? 0.697 0.264 41.865 1.00 79.06 195 LYS A C 1
ATOM 1596 O O . LYS A 1 195 ? 1.844 0.512 42.207 1.00 79.06 195 LYS A O 1
ATOM 1601 N N . GLU A 1 196 ? 0.390 -0.791 41.109 1.00 79.69 196 GLU A N 1
ATOM 1602 C CA . GLU A 1 196 ? 1.395 -1.744 40.607 1.00 79.69 196 GLU A CA 1
ATOM 1603 C C . GLU A 1 196 ? 2.436 -1.097 39.681 1.00 79.69 196 GLU A C 1
ATOM 1605 O O . GLU A 1 196 ? 3.565 -1.572 39.582 1.00 79.69 196 GLU A O 1
ATOM 1610 N N . GLN A 1 197 ? 2.053 -0.033 38.973 1.00 75.38 197 GLN A N 1
ATOM 1611 C CA . GLN A 1 197 ? 2.922 0.700 38.050 1.00 75.38 197 GLN A CA 1
ATOM 1612 C C . GLN A 1 197 ? 3.606 1.919 38.697 1.00 75.38 197 GLN A C 1
ATOM 1614 O O . GLN A 1 197 ? 4.224 2.701 37.970 1.00 75.38 197 GLN A O 1
ATOM 1619 N N . ASP A 1 198 ? 3.481 2.099 40.020 1.00 73.06 198 ASP A N 1
ATOM 1620 C CA . ASP A 1 198 ? 3.980 3.257 40.780 1.00 73.06 198 ASP A CA 1
ATOM 1621 C C . ASP A 1 198 ? 3.545 4.615 40.178 1.00 73.06 198 ASP A C 1
ATOM 1623 O O . ASP A 1 198 ? 4.281 5.607 40.192 1.00 73.06 198 ASP A O 1
ATOM 1627 N N . LEU A 1 199 ? 2.337 4.673 39.604 1.00 75.50 199 LEU A N 1
ATOM 1628 C CA . LEU A 1 199 ? 1.782 5.886 39.003 1.00 75.50 199 LEU A CA 1
ATOM 1629 C C . LEU A 1 199 ? 1.056 6.716 40.072 1.00 75.50 199 LEU A C 1
ATOM 1631 O O . LEU A 1 199 ? -0.045 6.364 40.489 1.00 75.50 199 LEU A O 1
ATOM 1635 N N . ASP A 1 200 ? 1.624 7.861 40.465 1.00 71.38 200 ASP A N 1
ATOM 1636 C CA . ASP A 1 200 ? 0.994 8.804 41.410 1.00 71.38 200 ASP A CA 1
ATOM 1637 C C . ASP A 1 200 ? -0.133 9.641 40.753 1.00 71.38 200 ASP A C 1
ATOM 1639 O O . ASP A 1 200 ? -0.007 10.834 40.417 1.00 71.38 200 ASP A O 1
ATOM 1643 N N . LEU A 1 201 ? -1.254 8.965 40.490 1.00 78.94 201 LEU A N 1
ATOM 1644 C CA . LEU A 1 201 ? -2.461 9.513 39.878 1.00 78.94 201 LEU A CA 1
ATOM 1645 C C . LEU A 1 201 ? -3.693 9.076 40.668 1.00 78.94 201 LEU A C 1
ATOM 1647 O O . LEU A 1 201 ? -4.023 7.899 40.705 1.00 78.94 201 LEU A O 1
ATOM 1651 N N . THR A 1 202 ? -4.414 10.041 41.237 1.00 85.00 202 THR A N 1
ATOM 1652 C CA . THR A 1 202 ? -5.775 9.821 41.742 1.00 85.00 202 THR A CA 1
ATOM 1653 C C . THR A 1 202 ? -6.773 9.755 40.585 1.00 85.00 202 THR A C 1
ATOM 1655 O O . THR A 1 202 ? -6.517 10.313 39.514 1.00 85.00 202 THR A O 1
ATOM 1658 N N . GLU A 1 203 ? -7.942 9.147 40.804 1.00 86.38 203 GLU A N 1
ATOM 1659 C CA . GLU A 1 203 ? -9.029 9.098 39.814 1.00 86.38 203 GLU A CA 1
ATOM 1660 C C . GLU A 1 203 ? -9.414 10.503 39.314 1.00 86.38 203 GLU A C 1
ATOM 1662 O O . GLU A 1 203 ? -9.477 10.749 38.110 1.00 86.38 203 GLU A O 1
ATOM 1667 N N . GLU A 1 204 ? -9.567 11.473 40.221 1.00 87.25 204 GLU A N 1
ATOM 1668 C CA . GLU A 1 204 ? -9.879 12.863 39.862 1.00 87.25 204 GLU A CA 1
ATOM 1669 C C . GLU A 1 204 ? -8.806 13.492 38.959 1.00 87.25 204 GLU A C 1
ATOM 1671 O O . GLU A 1 204 ? -9.117 14.151 37.960 1.00 87.25 204 GLU A O 1
ATOM 1676 N N . LYS A 1 205 ? -7.524 13.277 39.288 1.00 87.38 205 LYS A N 1
ATOM 1677 C CA . LYS A 1 205 ? -6.393 13.782 38.497 1.00 87.38 205 LYS A CA 1
ATOM 1678 C C . LYS A 1 205 ? -6.344 13.094 37.135 1.00 87.38 205 LYS A C 1
ATOM 1680 O O . LYS A 1 205 ? -6.115 13.768 36.132 1.00 87.38 205 LYS A O 1
ATOM 1685 N N . PHE A 1 206 ? -6.612 11.790 37.081 1.00 88.19 206 PHE A N 1
ATOM 1686 C CA . PHE A 1 206 ? -6.699 11.016 35.847 1.00 88.19 206 PHE A CA 1
ATOM 1687 C C . PHE A 1 206 ? -7.792 11.552 34.914 1.00 88.19 206 PHE A C 1
ATOM 1689 O O . PHE A 1 206 ? -7.501 11.903 33.769 1.00 88.19 206 PHE A O 1
ATOM 1696 N N . VAL A 1 207 ? -9.024 11.689 35.413 1.00 88.75 207 VAL A N 1
ATOM 1697 C CA . VAL A 1 207 ? -10.170 12.189 34.636 1.00 88.75 207 VAL A CA 1
ATOM 1698 C C . VAL A 1 207 ? -9.895 13.598 34.114 1.00 88.75 207 VAL A C 1
ATOM 1700 O O . VAL A 1 207 ? -10.085 13.870 32.925 1.00 88.75 207 VAL A O 1
ATOM 1703 N N . LYS A 1 208 ? -9.373 14.488 34.968 1.00 90.94 208 LYS A N 1
ATOM 1704 C CA . LYS A 1 208 ? -9.038 15.864 34.584 1.00 90.94 208 LYS A CA 1
ATOM 1705 C C . LYS A 1 208 ? -7.969 15.915 33.492 1.00 90.94 208 LYS A C 1
ATOM 1707 O O . LYS A 1 208 ? -8.151 16.612 32.495 1.00 90.94 208 LYS A O 1
ATOM 1712 N N . LEU A 1 209 ? -6.872 15.178 33.661 1.00 91.19 209 LEU A N 1
ATOM 1713 C CA . LEU A 1 209 ? -5.788 15.132 32.678 1.00 91.19 209 LEU A CA 1
ATOM 1714 C C . LEU A 1 209 ? -6.257 14.535 31.352 1.00 91.19 209 LEU A C 1
ATOM 1716 O O . LEU A 1 209 ? -5.858 15.011 30.291 1.00 91.19 209 LEU A O 1
ATOM 1720 N N . ARG A 1 210 ? -7.112 13.509 31.392 1.00 90.19 210 ARG A N 1
ATOM 1721 C CA . ARG A 1 210 ? -7.672 12.897 30.184 1.00 90.19 210 ARG A CA 1
ATOM 1722 C C . ARG A 1 210 ? -8.554 13.885 29.430 1.00 90.19 210 ARG A C 1
ATOM 1724 O O . ARG A 1 210 ? -8.383 14.041 28.224 1.00 90.19 210 ARG A O 1
ATOM 1731 N N . GLN A 1 211 ? -9.416 14.616 30.134 1.00 91.44 211 GLN A N 1
ATOM 1732 C CA . GLN A 1 211 ? -10.239 15.659 29.524 1.00 91.44 211 GLN A CA 1
ATOM 1733 C C . GLN A 1 211 ? -9.390 16.792 28.931 1.00 91.44 211 GLN A C 1
ATOM 1735 O O . GLN A 1 211 ? -9.677 17.276 27.834 1.00 91.44 211 GLN A O 1
ATOM 1740 N N . GLU A 1 212 ? -8.322 17.198 29.622 1.00 94.12 212 GLU A N 1
ATOM 1741 C CA . GLU A 1 212 ? -7.372 18.190 29.115 1.00 94.12 212 GLU A CA 1
ATOM 1742 C C . GLU A 1 212 ? -6.682 17.701 27.835 1.00 94.12 212 GLU A C 1
ATOM 1744 O O . GLU A 1 212 ? -6.631 18.439 26.849 1.00 94.12 212 GLU A O 1
ATOM 1749 N N . PHE A 1 213 ? -6.205 16.450 27.816 1.00 94.19 213 PHE A N 1
ATOM 1750 C CA . PHE A 1 213 ? -5.594 15.844 26.634 1.00 94.19 213 PHE A CA 1
ATOM 1751 C C . PHE A 1 213 ? -6.560 15.827 25.445 1.00 94.19 213 PHE A C 1
ATOM 1753 O O . PHE A 1 213 ? -6.205 16.307 24.369 1.00 94.19 213 PHE A O 1
ATOM 1760 N N . ILE A 1 214 ? -7.788 15.339 25.655 1.00 93.06 214 ILE A N 1
ATOM 1761 C CA . ILE A 1 214 ? -8.828 15.255 24.619 1.00 93.06 214 ILE A CA 1
ATOM 1762 C C . ILE A 1 214 ? -9.148 16.639 24.054 1.00 93.06 214 ILE A C 1
ATOM 1764 O O . ILE A 1 214 ? -9.224 16.813 22.841 1.00 93.06 214 ILE A O 1
ATOM 1768 N N . THR A 1 215 ? -9.290 17.640 24.923 1.00 94.00 215 THR A N 1
ATOM 1769 C CA . THR A 1 215 ? -9.615 19.009 24.507 1.00 94.00 215 THR A CA 1
ATOM 1770 C C . THR A 1 215 ? -8.475 19.615 23.687 1.00 94.00 215 THR A C 1
ATOM 1772 O O . THR A 1 215 ? -8.697 20.189 22.620 1.00 94.00 215 THR A O 1
ATOM 1775 N N . LYS A 1 216 ? -7.236 19.453 24.164 1.00 95.50 216 LYS A N 1
ATOM 1776 C CA . LYS A 1 216 ? -6.040 20.045 23.560 1.00 95.50 216 LYS A CA 1
ATOM 1777 C C . LYS A 1 216 ? -5.632 19.390 22.238 1.00 95.50 216 LYS A C 1
ATOM 1779 O O . LYS A 1 216 ? -5.121 20.086 21.367 1.00 95.50 216 LYS A O 1
ATOM 1784 N N . HIS A 1 217 ? -5.849 18.084 22.102 1.00 95.00 217 HIS A N 1
ATOM 1785 C CA . HIS A 1 217 ? -5.477 17.285 20.928 1.00 95.00 217 HIS A CA 1
ATOM 1786 C C . HIS A 1 217 ? -6.699 16.792 20.144 1.00 95.00 217 HIS A C 1
ATOM 1788 O O . HIS A 1 217 ? -6.667 15.751 19.485 1.00 95.00 217 HIS A O 1
ATOM 1794 N N . SER A 1 218 ? -7.794 17.549 20.223 1.00 94.19 218 SER A N 1
ATOM 1795 C CA . SER A 1 218 ? -9.056 17.246 19.548 1.00 94.19 218 SER A CA 1
ATOM 1796 C C . SER A 1 218 ? -8.893 17.146 18.032 1.00 94.19 218 SER A C 1
ATOM 1798 O O . SER A 1 218 ? -9.498 16.275 17.418 1.00 94.19 218 SER A O 1
ATOM 1800 N N . ASN A 1 219 ? -8.019 17.956 17.429 1.00 94.50 219 ASN A N 1
ATOM 1801 C CA . ASN A 1 219 ? -7.736 17.907 15.994 1.00 94.50 219 ASN A CA 1
ATOM 1802 C C . ASN A 1 219 ? -7.054 16.596 15.578 1.00 94.50 219 ASN A C 1
ATOM 1804 O O . ASN A 1 219 ? -7.446 15.985 14.587 1.00 94.50 219 ASN A O 1
ATOM 1808 N N . GLU A 1 220 ? -6.036 16.145 16.316 1.00 95.44 220 GLU A N 1
ATOM 1809 C CA . GLU A 1 220 ? -5.352 14.883 16.023 1.00 95.44 220 GLU A CA 1
ATOM 1810 C C . GLU A 1 220 ? -6.268 13.678 16.258 1.00 95.44 220 GLU A C 1
ATOM 1812 O O . GLU A 1 220 ? -6.242 12.739 15.464 1.00 95.44 220 GLU A O 1
ATOM 1817 N N . LEU A 1 221 ? -7.095 13.718 17.308 1.00 95.12 221 LEU A N 1
ATOM 1818 C CA . LEU A 1 221 ? -8.092 12.683 17.590 1.00 95.12 221 LEU A CA 1
ATOM 1819 C C . LEU A 1 221 ? -9.204 12.657 16.533 1.00 95.12 221 LEU A C 1
ATOM 1821 O O . LEU A 1 221 ? -9.559 11.580 16.071 1.00 95.12 221 LEU A O 1
ATOM 1825 N N . SER A 1 222 ? -9.697 13.816 16.091 1.00 94.38 222 SER A N 1
ATOM 1826 C CA . SER A 1 222 ? -10.678 13.911 15.002 1.00 94.38 222 SER A CA 1
ATOM 1827 C C . SER A 1 222 ? -10.095 13.402 13.688 1.00 94.38 222 SER A C 1
ATOM 1829 O O . SER A 1 222 ? -10.719 12.593 13.016 1.00 94.38 222 SER A O 1
ATOM 1831 N N . SER A 1 223 ? -8.857 13.785 13.359 1.00 95.38 223 SER A N 1
ATOM 1832 C CA . SER A 1 223 ? -8.175 13.281 12.164 1.00 95.38 223 SER A CA 1
ATOM 1833 C C . SER A 1 223 ? -7.952 11.768 12.221 1.00 95.38 223 SER A C 1
ATOM 1835 O O . SER A 1 223 ? -7.999 11.120 11.177 1.00 95.38 223 SER A O 1
ATOM 1837 N N . LEU A 1 224 ? -7.703 11.200 13.408 1.00 96.31 224 LEU A N 1
ATOM 1838 C CA . LEU A 1 224 ? -7.667 9.750 13.601 1.00 96.31 224 LEU A CA 1
ATOM 1839 C C . LEU A 1 224 ? -9.056 9.124 13.389 1.00 96.31 224 LEU A C 1
ATOM 1841 O O . LEU A 1 224 ? -9.146 8.061 12.776 1.00 96.31 224 LEU A O 1
ATOM 1845 N N . GLY A 1 225 ? -10.118 9.792 13.841 1.00 95.12 225 GLY A N 1
ATOM 1846 C CA . GLY A 1 225 ? -11.500 9.374 13.616 1.00 95.12 225 GLY A CA 1
ATOM 1847 C C . GLY A 1 225 ? -11.867 9.299 12.138 1.00 95.12 225 GLY A C 1
ATOM 1848 O O . GLY A 1 225 ? -12.289 8.242 11.664 1.00 95.12 225 GLY A O 1
ATOM 1849 N N . ASP A 1 226 ? -11.556 10.355 11.384 1.00 95.25 226 ASP A N 1
ATOM 1850 C CA . ASP A 1 226 ? -11.806 10.437 9.942 1.00 95.25 226 ASP A CA 1
ATOM 1851 C C . ASP A 1 226 ? -11.140 9.282 9.178 1.00 95.25 226 ASP A C 1
ATOM 1853 O O . ASP A 1 226 ? -11.745 8.656 8.305 1.00 95.25 226 ASP A O 1
ATOM 1857 N N . VAL A 1 227 ? -9.879 8.968 9.508 1.00 96.06 227 VAL A N 1
ATOM 1858 C CA . VAL A 1 227 ? -9.153 7.881 8.832 1.00 96.06 227 VAL A CA 1
ATOM 1859 C C . VAL A 1 227 ? -9.569 6.495 9.304 1.00 96.06 227 VAL A C 1
ATOM 1861 O O . VAL A 1 227 ? -9.303 5.547 8.576 1.00 96.06 227 VAL A O 1
ATOM 1864 N N . CYS A 1 228 ? -10.191 6.352 10.479 1.00 94.44 228 CYS A N 1
ATOM 1865 C CA . CYS A 1 228 ? -10.735 5.079 10.968 1.00 94.44 228 CYS A CA 1
ATOM 1866 C C . CYS A 1 228 ? -12.187 4.844 10.522 1.00 94.44 228 CYS A C 1
ATOM 1868 O O . CYS A 1 228 ? -12.640 3.696 10.534 1.00 94.44 228 CYS A O 1
ATOM 1870 N N . GLY A 1 229 ? -12.882 5.896 10.076 1.00 92.62 229 GLY A N 1
ATOM 1871 C CA . GLY A 1 229 ? -14.297 5.853 9.709 1.00 92.62 229 GLY A CA 1
ATOM 1872 C C . GLY A 1 229 ? -15.215 5.792 10.929 1.00 92.62 229 GLY A C 1
ATOM 1873 O O . GLY A 1 229 ? -16.140 4.989 10.934 1.00 92.62 229 GLY A O 1
ATOM 1874 N N . VAL A 1 230 ? -14.910 6.575 11.967 1.00 91.31 230 VAL A N 1
ATOM 1875 C CA . VAL A 1 230 ? -15.724 6.707 13.188 1.00 91.31 230 VAL A CA 1
ATOM 1876 C C . VAL A 1 230 ? -16.214 8.144 13.340 1.00 91.31 230 VAL A C 1
ATOM 1878 O O . VAL A 1 230 ? -15.534 9.076 12.903 1.00 91.31 230 VAL A O 1
ATOM 1881 N N . ASP A 1 231 ? -17.382 8.326 13.954 1.00 83.38 231 ASP A N 1
ATOM 1882 C CA . ASP A 1 231 ? -18.148 9.575 13.838 1.00 83.38 231 ASP A CA 1
ATOM 1883 C C . ASP A 1 231 ? -17.707 10.658 14.833 1.00 83.38 231 ASP A C 1
ATOM 1885 O O . ASP A 1 231 ? -17.993 11.844 14.653 1.00 83.38 231 ASP A O 1
ATOM 1889 N N . ASN A 1 232 ? -17.023 10.277 15.916 1.00 88.19 232 ASN A N 1
ATOM 1890 C CA . ASN A 1 232 ? -16.621 11.209 16.966 1.00 88.19 232 ASN A CA 1
ATOM 1891 C C . ASN A 1 232 ? -15.388 10.736 17.759 1.00 88.19 232 ASN A C 1
ATOM 1893 O O . ASN A 1 232 ? -14.957 9.587 17.695 1.00 88.19 232 ASN A O 1
ATOM 1897 N N . ILE A 1 233 ? -14.822 11.650 18.553 1.00 91.12 233 ILE A N 1
ATOM 1898 C CA . ILE A 1 233 ? -13.634 11.387 19.380 1.00 91.12 233 ILE A CA 1
ATOM 1899 C C . ILE A 1 233 ? -13.899 10.322 20.456 1.00 91.12 233 ILE A C 1
ATOM 1901 O O . ILE A 1 233 ? -12.981 9.581 20.803 1.00 91.12 233 ILE A O 1
ATOM 1905 N N . SER A 1 234 ? -15.120 10.218 20.985 1.00 87.94 234 SER A N 1
ATOM 1906 C CA . SER A 1 234 ? -15.442 9.204 21.997 1.00 87.94 234 SER A CA 1
ATOM 1907 C C . SER A 1 234 ? -15.276 7.793 21.432 1.00 87.94 234 SER A C 1
ATOM 1909 O O . SER A 1 234 ? -14.620 6.971 22.067 1.00 87.94 234 SER A O 1
ATOM 1911 N N . GLU A 1 235 ? -15.749 7.551 20.207 1.00 88.12 235 GLU A N 1
ATOM 1912 C CA . GLU A 1 235 ? -15.539 6.286 19.490 1.00 88.12 235 GLU A CA 1
ATOM 1913 C C . GLU A 1 235 ? -14.056 6.027 19.206 1.00 88.12 235 GLU A C 1
ATOM 1915 O O . GLU A 1 235 ? -13.576 4.913 19.390 1.00 88.12 235 GLU A O 1
ATOM 1920 N N . VAL A 1 236 ? -13.279 7.051 18.828 1.00 90.62 236 VAL A N 1
ATOM 1921 C CA . VAL A 1 236 ? -11.818 6.905 18.650 1.00 90.62 236 VAL A CA 1
ATOM 1922 C C . VAL A 1 236 ? -11.148 6.385 19.921 1.00 90.62 236 VAL A C 1
ATOM 1924 O O . VAL A 1 236 ? -10.221 5.576 19.855 1.00 90.62 236 VAL A O 1
ATOM 1927 N N . ILE A 1 237 ? -11.594 6.865 21.081 1.00 89.12 237 ILE A N 1
ATOM 1928 C CA . ILE A 1 237 ? -11.044 6.446 22.366 1.00 89.12 237 ILE A CA 1
ATOM 1929 C C . ILE A 1 237 ? -11.513 5.031 22.723 1.00 89.12 237 ILE A C 1
ATOM 1931 O O . ILE A 1 237 ? -10.703 4.234 23.192 1.00 89.12 237 ILE A O 1
ATOM 1935 N N . GLU A 1 238 ? -12.775 4.699 22.455 1.00 85.81 238 GLU A N 1
ATOM 1936 C CA . GLU A 1 238 ? -13.323 3.352 22.643 1.00 85.81 238 GLU A CA 1
ATOM 1937 C C . GLU A 1 238 ? -12.568 2.307 21.805 1.00 85.81 238 GLU A C 1
ATOM 1939 O O . GLU A 1 238 ? -12.118 1.286 22.327 1.00 85.81 238 GLU A O 1
ATOM 1944 N N . PHE A 1 239 ? -12.322 2.604 20.526 1.00 87.69 239 PHE A N 1
ATOM 1945 C CA . PHE A 1 239 ? -11.591 1.733 19.602 1.00 87.69 239 PHE A CA 1
ATOM 1946 C C . PHE A 1 239 ? -10.066 1.860 19.704 1.00 87.69 239 PHE A C 1
ATOM 1948 O O . PHE A 1 239 ? -9.341 1.262 18.904 1.00 87.69 239 PHE A O 1
ATOM 1955 N N . TRP A 1 240 ? -9.529 2.606 20.676 1.00 90.12 240 TRP A N 1
ATOM 1956 C CA . TRP A 1 240 ? -8.093 2.891 20.752 1.00 90.12 240 TRP A CA 1
ATOM 1957 C C . TRP A 1 240 ? -7.227 1.624 20.749 1.00 90.12 240 TRP A C 1
ATOM 1959 O O . TRP A 1 240 ? -6.188 1.570 20.084 1.00 90.12 240 TRP A O 1
ATOM 1969 N N . GLN A 1 241 ? -7.652 0.588 21.478 1.00 89.19 241 GLN A N 1
ATOM 1970 C CA . GLN A 1 241 ? -6.920 -0.678 21.544 1.00 89.19 241 GLN A CA 1
ATOM 1971 C C . GLN A 1 241 ? -6.882 -1.387 20.185 1.00 89.19 241 GLN A C 1
ATOM 1973 O O . GLN A 1 241 ? -5.819 -1.864 19.778 1.00 89.19 241 GLN A O 1
ATOM 1978 N N . ASP A 1 242 ? -7.996 -1.388 19.456 1.00 91.31 242 ASP A N 1
ATOM 1979 C CA . ASP A 1 242 ? -8.103 -1.999 18.130 1.00 91.31 242 ASP A CA 1
ATOM 1980 C C . ASP A 1 242 ? -7.299 -1.210 17.086 1.00 91.31 242 ASP A C 1
ATOM 1982 O O . ASP A 1 242 ? -6.549 -1.795 16.296 1.00 91.31 242 ASP A O 1
ATOM 1986 N N . ILE A 1 243 ? -7.351 0.126 17.139 1.00 93.12 243 ILE A N 1
ATOM 1987 C CA . ILE A 1 243 ? -6.547 1.019 16.289 1.00 93.12 243 ILE A CA 1
ATOM 1988 C C . ILE A 1 243 ? -5.056 0.743 16.509 1.00 93.12 243 ILE A C 1
ATOM 1990 O O . ILE A 1 243 ? -4.286 0.577 15.555 1.00 93.12 243 ILE A O 1
ATOM 1994 N N . LYS A 1 244 ? -4.635 0.646 17.773 1.00 91.44 244 LYS A N 1
ATOM 1995 C CA . LYS A 1 244 ? -3.241 0.388 18.139 1.00 91.44 244 LYS A CA 1
ATOM 1996 C C . LYS A 1 244 ? -2.786 -1.013 17.743 1.00 91.44 244 LYS A C 1
ATOM 1998 O O . LYS A 1 244 ? -1.644 -1.180 17.299 1.00 91.44 244 LYS A O 1
ATOM 2003 N N . LEU A 1 245 ? -3.666 -2.007 17.845 1.00 92.31 245 LEU A N 1
ATOM 2004 C CA . LEU A 1 245 ? -3.408 -3.357 17.357 1.00 92.31 245 LEU A CA 1
ATOM 2005 C C . LEU A 1 245 ? -3.145 -3.341 15.847 1.00 92.31 245 LEU A C 1
ATOM 2007 O O . LEU A 1 245 ? -2.099 -3.824 15.412 1.00 92.31 245 LEU A O 1
ATOM 2011 N N . VAL A 1 246 ? -4.038 -2.734 15.058 1.00 94.38 246 VAL A N 1
ATOM 2012 C CA . VAL A 1 246 ? -3.894 -2.611 13.597 1.00 94.38 246 VAL A CA 1
ATOM 2013 C C . VAL A 1 246 ? -2.609 -1.871 13.222 1.00 94.38 246 VAL A C 1
ATOM 2015 O O . VAL A 1 246 ? -1.841 -2.358 12.391 1.00 94.38 246 VAL A O 1
ATOM 2018 N N . SER A 1 247 ? -2.332 -0.743 13.878 1.00 93.19 247 SER A N 1
ATOM 2019 C CA . SER A 1 247 ? -1.108 0.049 13.700 1.00 93.19 247 SER A CA 1
ATOM 2020 C C . SER A 1 247 ? 0.157 -0.785 13.950 1.00 93.19 247 SER A C 1
ATOM 2022 O O . SER A 1 247 ? 1.097 -0.777 13.149 1.00 93.19 247 SER A O 1
ATOM 2024 N N . THR A 1 248 ? 0.157 -1.591 15.015 1.00 92.81 248 THR A N 1
ATOM 2025 C CA . THR A 1 248 ? 1.271 -2.489 15.350 1.00 92.81 248 THR A CA 1
ATOM 2026 C C . THR A 1 248 ? 1.443 -3.585 14.299 1.00 92.81 248 THR A C 1
ATOM 2028 O O . THR A 1 248 ? 2.545 -3.767 13.783 1.00 92.81 248 THR A O 1
ATOM 2031 N N . LYS A 1 249 ? 0.358 -4.268 13.903 1.00 94.81 249 LYS A N 1
ATOM 2032 C CA . LYS A 1 249 ? 0.419 -5.309 12.862 1.00 94.81 249 LYS A CA 1
ATOM 2033 C C . LYS A 1 249 ? 0.893 -4.754 11.522 1.00 94.81 249 LYS A C 1
ATOM 2035 O O . LYS A 1 249 ? 1.659 -5.409 10.820 1.00 94.81 249 LYS A O 1
ATOM 2040 N N . TYR A 1 250 ? 0.479 -3.541 11.167 1.00 94.00 250 TYR A N 1
ATOM 2041 C CA . TYR A 1 250 ? 0.936 -2.886 9.947 1.00 94.00 250 TYR A CA 1
ATOM 2042 C C . TYR A 1 250 ? 2.426 -2.555 9.984 1.00 94.00 250 TYR A C 1
ATOM 2044 O O . TYR A 1 250 ? 3.131 -2.797 9.005 1.00 94.00 250 TYR A O 1
ATOM 2052 N N . LYS A 1 251 ? 2.929 -2.060 11.120 1.00 93.38 251 LYS A N 1
ATOM 2053 C CA . LYS A 1 251 ? 4.363 -1.829 11.320 1.00 93.38 251 LYS A CA 1
ATOM 2054 C C . LYS A 1 251 ? 5.172 -3.116 11.137 1.00 93.38 251 LYS A C 1
ATOM 2056 O O . LYS A 1 251 ? 6.213 -3.073 10.479 1.00 93.38 251 LYS A O 1
ATOM 2061 N N . ASP A 1 252 ? 4.683 -4.240 11.659 1.00 92.38 252 ASP A N 1
ATOM 2062 C CA . ASP A 1 252 ? 5.320 -5.551 11.484 1.00 92.38 252 ASP A CA 1
ATOM 2063 C C . ASP A 1 252 ? 5.349 -5.961 10.005 1.00 92.38 252 ASP A C 1
ATOM 2065 O O . ASP A 1 252 ? 6.404 -6.332 9.488 1.00 92.38 252 ASP A O 1
ATOM 2069 N N . VAL A 1 253 ? 4.228 -5.818 9.284 1.00 90.94 253 VAL A N 1
ATOM 2070 C CA . VAL A 1 253 ? 4.170 -6.088 7.835 1.00 90.94 253 VAL A CA 1
ATOM 2071 C C . VAL A 1 253 ? 5.149 -5.201 7.065 1.00 90.94 253 VAL A C 1
ATOM 2073 O O . VAL A 1 253 ? 5.915 -5.706 6.244 1.00 90.94 253 VAL A O 1
ATOM 2076 N N . LYS A 1 254 ? 5.166 -3.894 7.351 1.00 90.38 254 LYS A N 1
ATOM 2077 C CA . LYS A 1 254 ? 6.078 -2.926 6.730 1.00 90.38 254 LYS A CA 1
ATOM 2078 C C . LYS A 1 254 ? 7.538 -3.315 6.971 1.00 90.38 254 LYS A C 1
ATOM 2080 O O . LYS A 1 254 ? 8.315 -3.354 6.025 1.00 90.38 254 LYS A O 1
ATOM 2085 N N . SER A 1 255 ? 7.893 -3.699 8.198 1.00 90.56 255 SER A N 1
ATOM 2086 C CA . SER A 1 255 ? 9.247 -4.155 8.531 1.00 90.56 255 SER A CA 1
ATOM 2087 C C . SER A 1 255 ? 9.630 -5.449 7.806 1.00 90.56 255 SER A C 1
ATOM 2089 O O . SER A 1 255 ? 10.707 -5.511 7.212 1.00 90.56 255 SER A O 1
ATOM 2091 N N . CYS A 1 256 ? 8.756 -6.464 7.790 1.00 89.25 256 CYS A N 1
ATOM 2092 C CA . CYS A 1 256 ? 9.006 -7.709 7.058 1.00 89.25 256 CYS A CA 1
ATOM 2093 C C . CYS A 1 256 ? 9.188 -7.460 5.556 1.00 89.25 256 CYS A C 1
ATOM 2095 O O . CYS A 1 256 ? 10.079 -8.041 4.939 1.00 89.25 256 CYS A O 1
ATOM 2097 N N . ARG A 1 257 ? 8.374 -6.572 4.977 1.00 88.25 257 ARG A N 1
ATOM 2098 C CA . ARG A 1 257 ? 8.470 -6.159 3.573 1.00 88.25 257 ARG A CA 1
ATOM 2099 C C . ARG A 1 257 ? 9.808 -5.490 3.279 1.00 88.25 257 ARG A C 1
ATOM 2101 O O . ARG A 1 257 ? 10.458 -5.844 2.300 1.00 88.25 257 ARG A O 1
ATOM 2108 N N . ASP A 1 258 ? 10.209 -4.535 4.111 1.00 88.81 258 ASP A N 1
ATOM 2109 C CA . ASP A 1 258 ? 11.453 -3.793 3.917 1.00 88.81 258 ASP A CA 1
ATOM 2110 C C . ASP A 1 258 ? 12.653 -4.751 3.964 1.00 88.81 258 ASP A C 1
ATOM 2112 O O . ASP A 1 258 ? 13.493 -4.732 3.067 1.00 88.81 258 ASP A O 1
ATOM 2116 N N . ILE A 1 259 ? 12.678 -5.672 4.935 1.00 88.12 259 ILE A N 1
ATOM 2117 C CA . ILE A 1 259 ? 13.702 -6.724 5.030 1.00 88.12 259 ILE A CA 1
ATOM 2118 C C . ILE A 1 259 ? 13.704 -7.601 3.770 1.00 88.12 259 ILE A C 1
ATOM 2120 O O . ILE A 1 259 ? 14.764 -7.813 3.180 1.00 88.12 259 ILE A O 1
ATOM 2124 N N . PHE A 1 260 ? 12.531 -8.059 3.326 1.00 86.31 260 PHE A N 1
ATOM 2125 C CA . PHE A 1 260 ? 12.387 -8.908 2.144 1.00 86.31 260 PHE A CA 1
ATOM 2126 C C . PHE A 1 260 ? 12.927 -8.235 0.872 1.00 86.31 260 PHE A C 1
ATOM 2128 O O . PHE A 1 260 ? 13.677 -8.851 0.113 1.00 86.31 260 PHE A O 1
ATOM 2135 N N . VAL A 1 261 ? 12.616 -6.954 0.645 1.00 86.44 261 VAL A N 1
ATOM 2136 C CA . VAL A 1 261 ? 13.147 -6.207 -0.508 1.00 86.44 261 VAL A CA 1
ATOM 2137 C C . VAL A 1 261 ? 14.655 -6.001 -0.383 1.00 86.44 261 VAL A C 1
ATOM 2139 O O . VAL A 1 261 ? 15.383 -6.264 -1.341 1.00 86.44 261 VAL A O 1
ATOM 2142 N N . MET A 1 262 ? 15.143 -5.601 0.796 1.00 86.38 262 MET A N 1
ATOM 2143 C CA . MET A 1 262 ? 16.571 -5.377 1.046 1.00 86.38 262 MET A CA 1
ATOM 2144 C C . MET A 1 262 ? 17.408 -6.640 0.831 1.00 86.38 262 MET A C 1
ATOM 2146 O O . MET A 1 262 ? 18.473 -6.576 0.219 1.00 86.38 262 MET A O 1
ATOM 2150 N N . ARG A 1 263 ? 16.920 -7.813 1.244 1.00 84.88 263 ARG A N 1
ATOM 2151 C CA . ARG A 1 263 ? 17.614 -9.084 0.986 1.00 84.88 263 ARG A CA 1
ATOM 2152 C C . ARG A 1 263 ? 17.706 -9.432 -0.498 1.00 84.88 263 ARG A C 1
ATOM 2154 O O . ARG A 1 263 ? 18.665 -10.081 -0.910 1.00 84.88 263 ARG A O 1
ATOM 2161 N N . ASN A 1 264 ? 16.763 -8.960 -1.308 1.00 85.25 264 ASN A N 1
ATOM 2162 C CA . ASN A 1 264 ? 16.773 -9.145 -2.756 1.00 85.25 264 ASN A CA 1
ATOM 2163 C C . ASN A 1 264 ? 17.579 -8.067 -3.510 1.00 85.25 264 ASN A C 1
ATOM 2165 O O . ASN A 1 264 ? 17.670 -8.129 -4.737 1.00 85.25 264 ASN A O 1
ATOM 2169 N N . GLN A 1 265 ? 18.236 -7.124 -2.823 1.00 88.50 265 GLN A N 1
ATOM 2170 C CA . GLN A 1 265 ? 19.074 -6.089 -3.447 1.00 88.50 265 GLN A CA 1
ATOM 2171 C C . GLN A 1 265 ? 20.135 -6.636 -4.431 1.00 88.50 265 GLN A C 1
ATOM 2173 O O . GLN A 1 265 ? 20.295 -6.031 -5.495 1.00 88.50 265 GLN A O 1
ATOM 2178 N N . PRO A 1 266 ? 20.842 -7.763 -4.175 1.00 88.94 266 PRO A N 1
ATOM 2179 C CA . PRO A 1 266 ? 21.796 -8.312 -5.145 1.00 88.94 266 PRO A CA 1
ATOM 2180 C C . PRO A 1 266 ? 21.139 -8.709 -6.473 1.00 88.94 266 PRO A C 1
ATOM 2182 O O . PRO A 1 266 ? 21.703 -8.467 -7.541 1.00 88.94 266 PRO A O 1
ATOM 2185 N N . PHE A 1 267 ? 19.922 -9.263 -6.415 1.00 88.62 267 PHE A N 1
ATOM 2186 C CA . PHE A 1 267 ? 19.127 -9.571 -7.602 1.00 88.62 267 PHE A CA 1
ATOM 2187 C C . PHE A 1 267 ? 18.737 -8.288 -8.346 1.00 88.62 267 PHE A C 1
ATOM 2189 O O . PHE A 1 267 ? 18.946 -8.201 -9.555 1.00 88.62 267 PHE A O 1
ATOM 2196 N N . VAL A 1 268 ? 18.267 -7.261 -7.628 1.00 90.50 268 VAL A N 1
ATOM 2197 C CA . VAL A 1 268 ? 17.932 -5.958 -8.229 1.00 90.50 268 VAL A CA 1
ATOM 2198 C C . VAL A 1 268 ? 19.143 -5.355 -8.937 1.00 90.50 268 VAL A C 1
ATOM 2200 O O . VAL A 1 268 ? 19.052 -4.988 -10.106 1.00 90.50 268 VAL A O 1
ATOM 2203 N N . ARG A 1 269 ? 20.308 -5.337 -8.278 1.00 91.62 269 ARG A N 1
ATOM 2204 C CA . ARG A 1 269 ? 21.567 -4.851 -8.859 1.00 91.62 269 ARG A CA 1
ATOM 2205 C C . ARG A 1 269 ? 21.957 -5.627 -10.120 1.00 91.62 269 ARG A C 1
ATOM 2207 O O . ARG A 1 269 ? 22.438 -5.019 -11.072 1.00 91.62 269 ARG A O 1
ATOM 2214 N N . SER A 1 270 ? 21.734 -6.943 -10.160 1.00 91.25 270 SER A N 1
ATOM 2215 C CA . SER A 1 270 ? 21.975 -7.751 -11.364 1.00 91.25 270 SER A CA 1
ATOM 2216 C C . SER A 1 270 ? 21.110 -7.298 -12.544 1.00 91.25 270 SER A C 1
ATOM 2218 O O . SER A 1 270 ? 21.636 -7.121 -13.640 1.00 91.25 270 SER A O 1
ATOM 2220 N N . ILE A 1 271 ? 19.810 -7.072 -12.326 1.00 91.44 271 ILE A N 1
ATOM 2221 C CA . ILE A 1 271 ? 18.886 -6.625 -13.382 1.00 91.44 271 ILE A CA 1
ATOM 2222 C C . ILE A 1 271 ? 19.196 -5.188 -13.824 1.00 91.44 271 ILE A C 1
ATOM 2224 O O . ILE A 1 271 ? 19.195 -4.905 -15.021 1.00 91.44 271 ILE A O 1
ATOM 2228 N N . VAL A 1 272 ? 19.531 -4.291 -12.890 1.00 92.06 272 VAL A N 1
ATOM 2229 C CA . VAL A 1 272 ? 19.973 -2.919 -13.205 1.00 92.06 272 VAL A CA 1
ATOM 2230 C C . VAL A 1 272 ? 21.219 -2.954 -14.094 1.00 92.06 272 VAL A C 1
ATOM 2232 O O . VAL A 1 272 ? 21.239 -2.329 -15.152 1.00 92.06 272 VAL A O 1
ATOM 2235 N N . ASN A 1 273 ? 22.232 -3.743 -13.728 1.00 88.81 273 ASN A N 1
ATOM 2236 C CA . ASN A 1 273 ? 23.449 -3.909 -14.528 1.00 88.81 273 ASN A CA 1
ATOM 2237 C C . ASN A 1 273 ? 23.170 -4.461 -15.930 1.00 88.81 273 ASN A C 1
ATOM 2239 O O . ASN A 1 273 ? 23.761 -3.997 -16.906 1.00 88.81 273 ASN A O 1
ATOM 2243 N N . GLU A 1 274 ? 22.283 -5.452 -16.036 1.00 89.44 274 GLU A N 1
ATOM 2244 C CA . GLU A 1 274 ? 21.869 -6.026 -17.317 1.00 89.44 274 GLU A CA 1
ATOM 2245 C C . GLU A 1 274 ? 21.170 -4.977 -18.194 1.00 89.44 274 GLU A C 1
ATOM 2247 O O . GLU A 1 274 ? 21.525 -4.814 -19.364 1.00 89.44 274 GLU A O 1
ATOM 2252 N N . THR A 1 275 ? 20.251 -4.208 -17.606 1.00 86.75 275 THR A N 1
ATOM 2253 C CA . THR A 1 275 ? 19.456 -3.182 -18.298 1.00 86.75 275 THR A CA 1
ATOM 2254 C C . THR A 1 275 ? 20.324 -2.011 -18.762 1.00 86.75 275 THR A C 1
ATOM 2256 O O . THR A 1 275 ? 20.208 -1.550 -19.898 1.00 86.75 275 THR A O 1
ATOM 2259 N N . LEU A 1 276 ? 21.253 -1.558 -17.916 1.00 84.06 276 LEU A N 1
ATOM 2260 C CA . LEU A 1 276 ? 22.132 -0.420 -18.193 1.00 84.06 276 LEU A CA 1
ATOM 2261 C C . LEU A 1 276 ? 23.372 -0.779 -19.020 1.00 84.06 276 LEU A C 1
ATOM 2263 O O . LEU A 1 276 ? 24.113 0.120 -19.424 1.00 84.06 276 LEU A O 1
ATOM 2267 N N . ARG A 1 277 ? 23.614 -2.068 -19.307 1.00 81.50 277 ARG A N 1
ATOM 2268 C CA . ARG A 1 277 ? 24.871 -2.592 -19.879 1.00 81.50 277 ARG A CA 1
ATOM 2269 C C . ARG A 1 277 ? 25.399 -1.796 -21.074 1.00 81.50 277 ARG A C 1
ATOM 2271 O O . ARG A 1 277 ? 26.608 -1.610 -21.204 1.00 81.50 277 ARG A O 1
ATOM 2278 N N . ARG A 1 278 ? 24.511 -1.336 -21.960 1.00 75.81 278 ARG A N 1
ATOM 2279 C CA . ARG A 1 278 ? 24.881 -0.551 -23.152 1.00 75.81 278 ARG A CA 1
ATOM 2280 C C . ARG A 1 278 ? 25.298 0.880 -22.809 1.00 75.81 278 ARG A C 1
ATOM 2282 O O . ARG A 1 278 ? 26.268 1.380 -23.369 1.00 75.81 278 ARG A O 1
ATOM 2289 N N . GLN A 1 279 ? 24.610 1.515 -21.869 1.00 71.44 279 GLN A N 1
ATOM 2290 C CA . GLN A 1 279 ? 24.835 2.914 -21.502 1.00 71.44 279 GLN A CA 1
ATOM 2291 C C . GLN A 1 279 ? 26.126 3.098 -20.717 1.00 71.44 279 GLN A C 1
ATOM 2293 O O . GLN A 1 279 ? 26.930 3.982 -21.016 1.00 71.44 279 GLN A O 1
ATOM 2298 N N . ILE A 1 280 ? 26.381 2.194 -19.775 1.00 78.12 280 ILE A N 1
ATOM 2299 C CA . ILE A 1 280 ? 27.542 2.279 -18.890 1.00 78.12 280 ILE A CA 1
ATOM 2300 C C . ILE A 1 280 ? 28.820 1.703 -19.519 1.00 78.12 280 ILE A C 1
ATOM 2302 O O . ILE A 1 280 ? 29.879 1.749 -18.904 1.00 78.12 280 ILE A O 1
ATOM 2306 N N . ARG A 1 281 ? 28.761 1.161 -20.751 1.00 73.94 281 ARG A N 1
ATOM 2307 C CA . ARG A 1 281 ? 29.881 0.441 -21.393 1.00 73.94 281 ARG A CA 1
ATOM 2308 C C . ARG A 1 281 ? 31.183 1.250 -21.419 1.00 73.94 281 ARG A C 1
ATOM 2310 O O . ARG A 1 281 ? 32.215 0.716 -21.019 1.00 73.94 281 ARG A O 1
ATOM 2317 N N . ASN A 1 282 ? 31.097 2.516 -21.831 1.00 72.62 282 ASN A N 1
ATOM 2318 C CA . ASN A 1 282 ? 32.256 3.397 -22.055 1.00 72.62 282 ASN A CA 1
ATOM 2319 C C . ASN A 1 282 ? 32.512 4.383 -20.904 1.00 72.62 282 ASN A C 1
ATOM 2321 O O . ASN A 1 282 ? 33.292 5.304 -21.081 1.00 72.62 282 ASN A O 1
ATOM 2325 N N . LEU A 1 283 ? 31.811 4.249 -19.776 1.00 73.75 283 LEU A N 1
ATOM 2326 C CA . LEU A 1 283 ? 32.133 5.036 -18.583 1.00 73.75 283 LEU A CA 1
ATOM 2327 C C . LEU A 1 283 ? 33.394 4.460 -17.916 1.00 73.75 283 LEU A C 1
ATOM 2329 O O . LEU A 1 283 ? 33.738 3.298 -18.153 1.00 73.75 283 LEU A O 1
ATOM 2333 N N . ASP A 1 284 ? 34.076 5.235 -17.085 1.00 79.31 284 ASP A N 1
ATOM 2334 C CA . ASP A 1 284 ? 35.121 4.741 -16.185 1.00 79.31 284 ASP A CA 1
ATOM 2335 C C . ASP A 1 284 ? 34.509 3.967 -14.996 1.00 79.31 284 ASP A C 1
ATOM 2337 O O . ASP A 1 284 ? 33.290 3.892 -14.831 1.00 79.31 284 ASP A O 1
ATOM 2341 N N . ALA A 1 285 ? 35.339 3.318 -14.179 1.00 77.06 285 ALA A N 1
ATOM 2342 C CA . ALA A 1 285 ? 34.857 2.436 -13.115 1.00 77.06 285 ALA A CA 1
ATOM 2343 C C . ALA A 1 285 ? 34.070 3.163 -12.007 1.00 77.06 285 ALA A C 1
ATOM 2345 O O . ALA A 1 285 ? 33.157 2.561 -11.433 1.00 77.06 285 ALA A O 1
ATOM 2346 N N . GLU A 1 286 ? 34.409 4.419 -11.717 1.00 79.94 286 GLU A N 1
ATOM 2347 C CA . GLU A 1 286 ? 33.773 5.226 -10.677 1.00 79.94 286 GLU A CA 1
ATOM 2348 C C . GLU A 1 286 ? 32.414 5.729 -11.168 1.00 79.94 286 GLU A C 1
ATOM 2350 O O . GLU A 1 286 ? 31.390 5.388 -10.571 1.00 79.94 286 GLU A O 1
ATOM 2355 N N . SER A 1 287 ? 32.369 6.334 -12.358 1.00 76.69 287 SER A N 1
ATOM 2356 C CA . SER A 1 287 ? 31.114 6.770 -12.988 1.00 76.69 287 SER A CA 1
ATOM 2357 C C . SER A 1 287 ? 30.136 5.615 -13.234 1.00 76.69 287 SER A C 1
ATOM 2359 O O . SER A 1 287 ? 28.919 5.776 -13.110 1.00 76.69 287 SER A O 1
ATOM 2361 N N . LYS A 1 288 ? 30.631 4.407 -13.568 1.00 83.12 288 LYS A N 1
ATOM 2362 C CA . LYS A 1 288 ? 29.770 3.209 -13.651 1.00 83.12 288 LYS A CA 1
ATOM 2363 C C . LYS A 1 288 ? 29.110 2.918 -12.314 1.00 83.12 288 LYS A C 1
ATOM 2365 O O . LYS A 1 288 ? 27.916 2.629 -12.291 1.00 83.12 288 LYS A O 1
ATOM 2370 N N . ARG A 1 289 ? 29.883 2.943 -11.225 1.00 85.00 289 ARG A N 1
ATOM 2371 C CA . ARG A 1 289 ? 29.397 2.610 -9.885 1.00 85.00 289 ARG A CA 1
ATOM 2372 C C . ARG A 1 289 ? 28.343 3.611 -9.429 1.00 85.00 289 ARG A C 1
ATOM 2374 O O . ARG A 1 289 ? 27.260 3.179 -9.052 1.00 85.00 289 ARG A O 1
ATOM 2381 N N . GLU A 1 290 ? 28.622 4.905 -9.552 1.00 84.81 290 GLU A N 1
ATOM 2382 C CA . GLU A 1 290 ? 27.676 5.965 -9.188 1.00 84.81 290 GLU A CA 1
ATOM 2383 C C . GLU A 1 290 ? 26.369 5.846 -9.972 1.00 84.81 290 GLU A C 1
ATOM 2385 O O . GLU A 1 290 ? 25.283 5.827 -9.389 1.00 84.81 290 GLU A O 1
ATOM 2390 N N . LYS A 1 291 ? 26.459 5.655 -11.296 1.00 83.44 291 LYS A N 1
ATOM 2391 C CA . LYS A 1 291 ? 25.268 5.490 -12.134 1.00 83.44 291 LYS A CA 1
ATOM 2392 C C . LYS A 1 291 ? 24.478 4.236 -11.754 1.00 83.44 291 LYS A C 1
ATOM 2394 O O . LYS A 1 291 ? 23.256 4.292 -11.656 1.00 83.44 291 LYS A O 1
ATOM 2399 N N . ILE A 1 292 ? 25.141 3.110 -11.488 1.00 88.69 292 ILE A N 1
ATOM 2400 C CA . ILE A 1 292 ? 24.465 1.891 -11.015 1.00 88.69 292 ILE A CA 1
ATOM 2401 C C . ILE A 1 292 ? 23.767 2.135 -9.673 1.00 88.69 292 ILE A C 1
ATOM 2403 O O . ILE A 1 292 ? 22.627 1.705 -9.510 1.00 88.69 292 ILE A O 1
ATOM 2407 N N . ASP A 1 293 ? 24.416 2.810 -8.724 1.00 89.50 293 ASP A N 1
ATOM 2408 C CA . ASP A 1 293 ? 23.867 3.029 -7.385 1.00 89.50 293 ASP A CA 1
ATOM 2409 C C . ASP A 1 293 ? 22.651 3.973 -7.402 1.00 89.50 293 ASP A C 1
ATOM 2411 O O . ASP A 1 293 ? 21.658 3.689 -6.726 1.00 89.50 293 ASP A O 1
ATOM 2415 N N . CYS A 1 294 ? 22.646 5.004 -8.255 1.00 87.56 294 CYS A N 1
ATOM 2416 C CA . CYS A 1 294 ? 21.475 5.861 -8.478 1.00 87.56 294 CYS A CA 1
ATOM 2417 C C . CYS A 1 294 ? 20.262 5.071 -9.001 1.00 87.56 294 CYS A C 1
ATOM 2419 O O . CYS A 1 294 ? 19.162 5.147 -8.444 1.00 87.56 294 CYS A O 1
ATOM 2421 N N . PHE A 1 295 ? 20.457 4.262 -10.047 1.00 90.50 295 PHE A N 1
ATOM 2422 C CA . PHE A 1 295 ? 19.383 3.440 -10.617 1.00 90.50 295 PHE A CA 1
ATOM 2423 C C . PHE A 1 295 ? 18.940 2.324 -9.668 1.00 90.50 295 PHE A C 1
ATOM 2425 O O . PHE A 1 295 ? 17.755 1.996 -9.609 1.00 90.50 295 PHE A O 1
ATOM 2432 N N . LEU A 1 296 ? 19.871 1.766 -8.892 1.00 92.62 296 LEU A N 1
ATOM 2433 C CA . LEU A 1 296 ? 19.571 0.792 -7.852 1.00 92.62 296 LEU A CA 1
ATOM 2434 C C . LEU A 1 296 ? 18.679 1.402 -6.769 1.00 92.62 296 LEU A C 1
ATOM 2436 O O . LEU A 1 296 ? 17.683 0.783 -6.409 1.00 92.62 296 LEU A O 1
ATOM 2440 N N . ALA A 1 297 ? 18.986 2.604 -6.278 1.00 90.81 297 ALA A N 1
ATOM 2441 C CA . ALA A 1 297 ? 18.170 3.280 -5.270 1.00 90.81 297 ALA A CA 1
ATOM 2442 C C . ALA A 1 297 ? 16.737 3.543 -5.771 1.00 90.81 297 ALA A C 1
ATOM 2444 O O . ALA A 1 297 ? 15.767 3.252 -5.064 1.00 90.81 297 ALA A O 1
ATOM 2445 N N . SER A 1 298 ? 16.596 4.015 -7.015 1.00 90.62 298 SER A N 1
ATOM 2446 C CA . SER A 1 298 ? 15.297 4.216 -7.677 1.00 90.62 298 SER A CA 1
ATOM 2447 C C . SER A 1 298 ? 14.515 2.899 -7.819 1.00 90.62 298 SER A C 1
ATOM 2449 O O . SER A 1 298 ? 13.370 2.810 -7.366 1.00 90.62 298 SER A O 1
ATOM 2451 N N . ALA A 1 299 ? 15.145 1.836 -8.333 1.00 93.00 299 ALA A N 1
ATOM 2452 C CA . ALA A 1 299 ? 14.516 0.522 -8.472 1.00 93.00 299 ALA A CA 1
ATOM 2453 C C . ALA A 1 299 ? 14.110 -0.091 -7.118 1.00 93.00 299 ALA A C 1
ATOM 2455 O O . ALA A 1 299 ? 13.027 -0.663 -6.998 1.00 93.00 299 ALA A O 1
ATOM 2456 N N . MET A 1 300 ? 14.945 0.047 -6.084 1.00 92.50 300 MET A N 1
ATOM 2457 C CA . MET A 1 300 ? 14.645 -0.426 -4.727 1.00 92.50 300 MET A CA 1
ATOM 2458 C C . MET A 1 300 ? 13.448 0.314 -4.120 1.00 92.50 300 MET A C 1
ATOM 2460 O O . MET A 1 300 ? 12.558 -0.319 -3.553 1.00 92.50 300 MET A O 1
ATOM 2464 N N . THR A 1 301 ? 13.390 1.638 -4.288 1.00 91.12 301 THR A N 1
ATOM 2465 C CA . THR A 1 301 ? 12.279 2.475 -3.804 1.00 91.12 301 THR A CA 1
ATOM 2466 C C . THR A 1 301 ? 10.969 2.071 -4.468 1.00 91.12 301 THR A C 1
ATOM 2468 O O . THR A 1 301 ? 9.973 1.811 -3.794 1.00 91.12 301 THR A O 1
ATOM 2471 N N . MET A 1 302 ? 10.989 1.916 -5.791 1.00 91.81 302 MET A N 1
ATOM 2472 C CA . MET A 1 302 ? 9.835 1.456 -6.551 1.00 91.81 302 MET A CA 1
ATOM 2473 C C . MET A 1 302 ? 9.393 0.053 -6.100 1.00 91.81 302 MET A C 1
ATOM 2475 O O . MET A 1 302 ? 8.200 -0.178 -5.893 1.00 91.81 302 MET A O 1
ATOM 2479 N N . LEU A 1 303 ? 10.321 -0.885 -5.875 1.00 90.62 303 LEU A N 1
ATOM 2480 C CA . LEU A 1 303 ? 9.961 -2.221 -5.393 1.00 90.62 303 LEU A CA 1
ATOM 2481 C C . LEU A 1 303 ? 9.274 -2.173 -4.027 1.00 90.62 303 LEU A C 1
ATOM 2483 O O . LEU A 1 303 ? 8.250 -2.835 -3.868 1.00 90.62 303 LEU A O 1
ATOM 2487 N N . LEU A 1 304 ? 9.755 -1.360 -3.078 1.00 89.06 304 LEU A N 1
ATOM 2488 C CA . LEU A 1 304 ? 9.103 -1.174 -1.773 1.00 89.06 304 LEU A CA 1
ATOM 2489 C C . LEU A 1 304 ? 7.635 -0.737 -1.915 1.00 89.06 304 LEU A C 1
ATOM 2491 O O . LEU A 1 304 ? 6.774 -1.210 -1.169 1.00 89.06 304 LEU A O 1
ATOM 2495 N N . GLU A 1 305 ? 7.323 0.108 -2.900 1.00 85.75 305 GLU A N 1
ATOM 2496 C CA . GLU A 1 305 ? 5.947 0.519 -3.202 1.00 85.75 305 GLU A CA 1
ATOM 2497 C C . GLU A 1 305 ? 5.116 -0.586 -3.869 1.00 85.75 305 GLU A C 1
ATOM 2499 O O . GLU A 1 305 ? 3.905 -0.682 -3.646 1.00 85.75 305 GLU A O 1
ATOM 2504 N N . LYS A 1 306 ? 5.731 -1.413 -4.726 1.00 87.50 306 LYS A N 1
ATOM 2505 C CA . LYS A 1 306 ? 5.013 -2.429 -5.512 1.00 87.50 306 LYS A CA 1
ATOM 2506 C C . LYS A 1 306 ? 4.872 -3.771 -4.813 1.00 87.50 306 LYS A C 1
ATOM 2508 O O . LYS A 1 306 ? 3.969 -4.507 -5.198 1.00 87.50 306 LYS A O 1
ATOM 2513 N N . VAL A 1 307 ? 5.673 -4.100 -3.798 1.00 84.19 307 VAL A N 1
ATOM 2514 C CA . VAL A 1 307 ? 5.635 -5.422 -3.134 1.00 84.19 307 VAL A CA 1
ATOM 2515 C C . VAL A 1 307 ? 4.251 -5.786 -2.597 1.00 84.19 307 VAL A C 1
ATOM 2517 O O . VAL A 1 307 ? 3.899 -6.956 -2.609 1.00 84.19 307 VAL A O 1
ATOM 2520 N N . TYR A 1 308 ? 3.393 -4.824 -2.256 1.00 76.00 308 TYR A N 1
ATOM 2521 C CA . TYR A 1 308 ? 1.999 -5.110 -1.880 1.00 76.00 308 TYR A CA 1
ATOM 2522 C C . TYR A 1 308 ? 1.161 -5.785 -2.982 1.00 76.00 308 TYR A C 1
ATOM 2524 O O . TYR A 1 308 ? 0.120 -6.379 -2.704 1.00 76.00 308 TYR A O 1
ATOM 2532 N N . LYS A 1 309 ? 1.607 -5.711 -4.240 1.00 82.00 309 LYS A N 1
ATOM 2533 C CA . LYS A 1 309 ? 1.012 -6.417 -5.382 1.00 82.00 309 LYS A CA 1
ATOM 2534 C C . LYS A 1 309 ? 1.531 -7.842 -5.537 1.00 82.00 309 LYS A C 1
ATOM 2536 O O . LYS A 1 309 ? 0.948 -8.613 -6.295 1.00 82.00 309 LYS A O 1
ATOM 2541 N N . TYR A 1 310 ? 2.631 -8.187 -4.871 1.00 80.88 310 TYR A N 1
ATOM 2542 C CA . TYR A 1 310 ? 3.252 -9.494 -5.001 1.00 80.88 310 TYR A CA 1
ATOM 2543 C C . TYR A 1 310 ? 2.282 -10.582 -4.532 1.00 80.88 310 TYR A C 1
ATOM 2545 O O . TYR A 1 310 ? 1.656 -10.486 -3.473 1.00 80.88 310 TYR A O 1
ATOM 2553 N N . ASN A 1 311 ? 2.117 -11.608 -5.360 1.00 75.31 311 ASN A N 1
ATOM 2554 C CA . ASN A 1 311 ? 1.390 -12.817 -5.015 1.00 75.31 311 ASN A CA 1
ATOM 2555 C C . ASN A 1 311 ? 2.419 -13.954 -4.907 1.00 75.31 311 ASN A C 1
ATOM 2557 O O . ASN A 1 311 ? 3.085 -14.224 -5.909 1.00 75.31 311 ASN A O 1
ATOM 2561 N N . PRO A 1 312 ? 2.553 -14.611 -3.740 1.00 71.44 312 PRO A N 1
ATOM 2562 C CA . PRO A 1 312 ? 3.528 -15.685 -3.527 1.00 71.44 312 PRO A CA 1
ATOM 2563 C C . PRO A 1 312 ? 3.285 -16.935 -4.374 1.00 71.44 312 PRO A C 1
ATOM 2565 O O . PRO A 1 312 ? 4.145 -17.808 -4.417 1.00 71.44 312 PRO A O 1
ATOM 2568 N N . GLU A 1 313 ? 2.138 -17.035 -5.052 1.00 67.56 313 GLU A N 1
ATOM 2569 C CA . GLU A 1 313 ? 1.904 -18.075 -6.060 1.00 67.56 313 GLU A CA 1
ATOM 2570 C C . GLU A 1 313 ? 2.884 -17.968 -7.242 1.00 67.56 313 GLU A C 1
ATOM 2572 O O . GLU A 1 313 ? 3.133 -18.954 -7.934 1.00 67.56 313 GLU A O 1
ATOM 2577 N N . TYR A 1 314 ? 3.468 -16.787 -7.462 1.00 75.06 314 TYR A N 1
ATOM 2578 C CA . TYR A 1 314 ? 4.430 -16.522 -8.525 1.00 75.06 314 TYR A CA 1
ATOM 2579 C C . TYR A 1 314 ? 5.829 -16.284 -7.964 1.00 75.06 314 TYR A C 1
ATOM 2581 O O . TYR A 1 314 ? 6.003 -15.796 -6.852 1.00 75.06 314 TYR A O 1
ATOM 2589 N N . SER A 1 315 ? 6.855 -16.566 -8.769 1.00 78.12 315 SER A N 1
ATOM 2590 C CA . SER A 1 315 ? 8.234 -16.265 -8.386 1.00 78.12 315 SER A CA 1
ATOM 2591 C C . SER A 1 315 ? 8.447 -14.756 -8.222 1.00 78.12 315 SER A C 1
ATOM 2593 O O . SER A 1 315 ? 8.197 -13.980 -9.152 1.00 78.12 315 SER A O 1
ATOM 2595 N N . PHE A 1 316 ? 8.982 -14.345 -7.066 1.00 82.50 316 PHE A N 1
ATOM 2596 C CA . PHE A 1 316 ? 9.325 -12.948 -6.795 1.00 82.50 316 PHE A CA 1
ATOM 2597 C C . PHE A 1 316 ? 10.241 -12.347 -7.863 1.00 82.50 316 PHE A C 1
ATOM 2599 O O . PHE A 1 316 ? 10.045 -11.203 -8.258 1.00 82.50 316 PHE A O 1
ATOM 2606 N N . THR A 1 317 ? 11.200 -13.114 -8.387 1.00 83.94 317 THR A N 1
ATOM 2607 C CA . THR A 1 317 ? 12.134 -12.615 -9.407 1.00 83.94 317 THR A CA 1
ATOM 2608 C C . THR A 1 317 ? 11.416 -12.242 -10.699 1.00 83.94 317 THR A C 1
ATOM 2610 O O . THR A 1 317 ? 11.735 -11.222 -11.301 1.00 83.94 317 THR A O 1
ATOM 2613 N N . THR A 1 318 ? 10.408 -13.022 -11.100 1.00 83.00 318 THR A N 1
ATOM 2614 C CA . THR A 1 318 ? 9.596 -12.742 -12.295 1.00 83.00 318 THR A CA 1
ATOM 2615 C C . THR A 1 318 ? 8.761 -11.484 -12.082 1.00 83.00 318 THR A C 1
ATOM 2617 O O . THR A 1 318 ? 8.763 -10.596 -12.928 1.00 83.00 318 THR A O 1
ATOM 2620 N N . PHE A 1 319 ? 8.107 -11.377 -10.922 1.00 85.62 319 PHE A N 1
ATOM 2621 C CA . PHE A 1 319 ? 7.350 -10.189 -10.535 1.00 85.62 319 PHE A CA 1
ATOM 2622 C C . PHE A 1 319 ? 8.231 -8.930 -10.517 1.00 85.62 319 PHE A C 1
ATOM 2624 O O . PHE A 1 319 ? 7.894 -7.922 -11.134 1.00 85.62 319 PHE A O 1
ATOM 2631 N N . ALA A 1 320 ? 9.372 -8.988 -9.830 1.00 88.12 320 ALA A N 1
ATOM 2632 C CA . ALA A 1 320 ? 10.244 -7.844 -9.607 1.00 88.12 320 ALA A CA 1
ATOM 2633 C C . ALA A 1 320 ? 10.973 -7.406 -10.884 1.00 88.12 320 ALA A C 1
ATOM 2635 O O . ALA A 1 320 ? 11.082 -6.205 -11.122 1.00 88.12 320 ALA A O 1
ATOM 2636 N N . LYS A 1 321 ? 11.424 -8.349 -11.729 1.00 89.44 321 LYS A N 1
ATOM 2637 C CA . LYS A 1 321 ? 12.180 -8.049 -12.958 1.00 89.44 321 LYS A CA 1
ATOM 2638 C C . LYS A 1 321 ? 11.447 -7.051 -13.853 1.00 89.44 321 LYS A C 1
ATOM 2640 O O . LYS A 1 321 ? 12.037 -6.044 -14.228 1.00 89.44 321 LYS A O 1
ATOM 2645 N N . THR A 1 322 ? 10.161 -7.285 -14.121 1.00 89.50 322 THR A N 1
ATOM 2646 C CA . THR A 1 322 ? 9.354 -6.405 -14.981 1.00 89.50 322 THR A CA 1
ATOM 2647 C C . THR A 1 322 ? 9.320 -4.971 -14.465 1.00 89.50 322 THR A C 1
ATOM 2649 O O . THR A 1 322 ? 9.454 -4.030 -15.242 1.00 89.50 322 THR A O 1
ATOM 2652 N N . TYR A 1 323 ? 9.164 -4.788 -13.155 1.00 91.62 323 TYR A N 1
ATOM 2653 C CA . TYR A 1 323 ? 9.111 -3.455 -12.575 1.00 91.62 323 TYR A CA 1
ATOM 2654 C C . TYR A 1 323 ? 10.484 -2.771 -12.537 1.00 91.62 323 TYR A C 1
ATOM 2656 O O . TYR A 1 323 ? 10.566 -1.575 -12.806 1.00 91.62 323 TYR A O 1
ATOM 2664 N N . ILE A 1 324 ? 11.559 -3.512 -12.239 1.00 91.56 324 ILE A N 1
ATOM 2665 C CA . ILE A 1 324 ? 12.929 -2.974 -12.242 1.00 91.56 324 ILE A CA 1
ATOM 2666 C C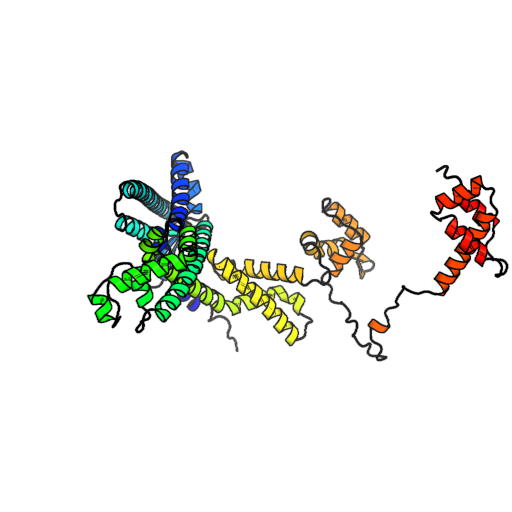 . ILE A 1 324 ? 13.291 -2.474 -13.644 1.00 91.56 324 ILE A C 1
ATOM 2668 O O . ILE A 1 324 ? 13.752 -1.346 -13.787 1.00 91.56 324 ILE A O 1
ATOM 2672 N N . GLU A 1 325 ? 13.038 -3.278 -14.680 1.00 90.00 325 GLU A N 1
ATOM 2673 C CA . GLU A 1 325 ? 13.316 -2.902 -16.071 1.00 90.00 325 GLU A CA 1
ATOM 2674 C C . GLU A 1 325 ? 12.534 -1.650 -16.488 1.00 90.00 325 GLU A C 1
ATOM 2676 O O . GLU A 1 325 ? 13.105 -0.749 -17.101 1.00 90.00 325 GLU A O 1
ATOM 2681 N N . GLN A 1 326 ? 11.251 -1.564 -16.120 1.00 88.31 326 GLN A N 1
ATOM 2682 C CA . GLN A 1 326 ? 10.414 -0.393 -16.395 1.00 88.31 326 GLN A CA 1
ATOM 2683 C C . GLN A 1 326 ? 10.942 0.874 -15.715 1.00 88.31 326 GLN A C 1
ATOM 2685 O O . GLN A 1 326 ? 11.024 1.920 -16.360 1.00 88.31 326 GLN A O 1
ATOM 2690 N N . GLU A 1 327 ? 11.317 0.793 -14.436 1.00 90.38 327 GLU A N 1
ATOM 2691 C CA . GLU A 1 327 ? 11.836 1.948 -13.698 1.00 90.38 327 GLU A CA 1
ATOM 2692 C C . GLU A 1 327 ? 13.196 2.392 -14.249 1.00 90.38 327 GLU A C 1
ATOM 2694 O O . GLU A 1 327 ? 13.419 3.582 -14.469 1.00 90.38 327 GLU A O 1
ATOM 2699 N N . CYS A 1 328 ? 14.080 1.445 -14.582 1.00 85.94 328 CYS A N 1
ATOM 2700 C CA . CYS A 1 328 ? 15.337 1.766 -15.247 1.00 85.94 328 CYS A CA 1
ATOM 2701 C C . CYS A 1 328 ? 15.105 2.439 -16.605 1.00 85.94 328 CYS A C 1
ATOM 2703 O O . CYS A 1 328 ? 15.707 3.470 -16.874 1.00 85.94 328 CYS A O 1
ATOM 2705 N N . GLN A 1 329 ? 14.217 1.917 -17.453 1.00 80.75 329 GLN A N 1
ATOM 2706 C CA . GLN A 1 329 ? 13.926 2.528 -18.758 1.00 80.75 329 GLN A CA 1
ATOM 2707 C C . GLN A 1 329 ? 13.336 3.939 -18.636 1.00 80.75 329 GLN A C 1
ATOM 2709 O O . GLN A 1 329 ? 13.678 4.821 -19.424 1.00 80.75 329 GLN A O 1
ATOM 2714 N N . LYS A 1 330 ? 12.488 4.176 -17.632 1.00 78.81 330 LYS A N 1
ATOM 2715 C CA . LYS A 1 330 ? 11.945 5.506 -17.338 1.00 78.81 330 LYS A CA 1
ATOM 2716 C C . LYS A 1 330 ? 13.050 6.482 -16.930 1.00 78.81 330 LYS A C 1
ATOM 2718 O O . LYS A 1 330 ? 13.126 7.578 -17.481 1.00 78.81 330 LYS A O 1
ATOM 2723 N N . SER A 1 331 ? 13.918 6.082 -16.007 1.00 71.81 331 SER A N 1
ATOM 2724 C CA . SER A 1 331 ? 15.031 6.919 -15.547 1.00 71.81 331 SER A CA 1
ATOM 2725 C C . SER A 1 331 ? 16.043 7.188 -16.663 1.00 71.81 331 SER A C 1
ATOM 2727 O O . SER A 1 331 ? 16.487 8.318 -16.810 1.00 71.81 331 SER A O 1
ATOM 2729 N N . ILE A 1 332 ? 16.298 6.204 -17.533 1.00 69.19 332 ILE A N 1
ATOM 2730 C CA . ILE A 1 332 ? 17.070 6.382 -18.770 1.00 69.19 332 ILE A CA 1
ATOM 2731 C C . ILE A 1 332 ? 16.493 7.511 -19.621 1.00 69.19 332 ILE A C 1
ATOM 2733 O O . ILE A 1 332 ? 17.224 8.401 -20.028 1.00 69.19 332 ILE A O 1
ATOM 2737 N N . SER A 1 333 ? 15.185 7.480 -19.885 1.00 58.88 333 SER A N 1
ATOM 2738 C CA . SER A 1 333 ? 14.554 8.453 -20.781 1.00 58.88 333 SER A CA 1
ATOM 2739 C C . SER A 1 333 ? 14.552 9.892 -20.254 1.00 58.88 333 SER A C 1
ATOM 2741 O O . SER A 1 333 ? 14.295 10.810 -21.028 1.00 58.88 333 SER A O 1
ATOM 2743 N N . ASN A 1 334 ? 14.819 10.081 -18.957 1.00 55.88 334 ASN A N 1
ATOM 2744 C CA . ASN A 1 334 ? 14.906 11.385 -18.300 1.00 55.88 334 ASN A CA 1
ATOM 2745 C C . ASN A 1 334 ? 16.347 11.915 -18.187 1.00 55.88 334 ASN A C 1
ATOM 2747 O O . ASN A 1 334 ? 16.518 13.097 -17.900 1.00 55.88 334 ASN A O 1
ATOM 2751 N N . ASP A 1 335 ? 17.346 11.054 -18.397 1.00 53.12 335 ASP A N 1
ATOM 2752 C CA . ASP A 1 335 ? 18.787 11.352 -18.333 1.00 53.12 335 ASP A CA 1
ATOM 2753 C C . ASP A 1 335 ? 19.333 11.891 -19.674 1.00 53.12 335 ASP A C 1
ATOM 2755 O O . ASP A 1 335 ? 20.531 12.142 -19.811 1.00 53.12 335 ASP A O 1
ATOM 2759 N N . ASP A 1 336 ? 18.469 12.038 -20.683 1.00 55.12 336 ASP A N 1
ATOM 2760 C CA . ASP A 1 336 ? 18.853 12.488 -22.017 1.00 55.12 336 ASP A CA 1
ATOM 2761 C C . ASP A 1 336 ? 19.065 14.007 -22.057 1.00 55.12 336 ASP A C 1
ATOM 2763 O O . ASP A 1 336 ? 18.234 14.786 -21.584 1.00 55.12 336 ASP A O 1
ATOM 2767 N N . ILE A 1 337 ? 20.167 14.425 -22.688 1.00 56.41 337 ILE A N 1
ATOM 2768 C CA . ILE A 1 337 ? 20.538 15.837 -22.895 1.00 56.41 337 ILE A CA 1
ATOM 2769 C C . ILE A 1 337 ? 19.425 16.585 -23.651 1.00 56.41 337 ILE A C 1
ATOM 2771 O O . ILE A 1 337 ? 19.111 17.731 -23.335 1.00 56.41 337 ILE A O 1
ATOM 2775 N N . VAL A 1 338 ? 18.773 15.907 -24.603 1.00 57.25 338 VAL A N 1
ATOM 2776 C CA . VAL A 1 338 ? 17.604 16.415 -25.329 1.00 57.25 338 VAL A CA 1
ATOM 2777 C C . VAL A 1 338 ? 16.336 15.787 -24.748 1.00 57.25 338 VAL A C 1
ATOM 2779 O O . VAL A 1 338 ? 16.046 14.602 -24.946 1.00 57.25 338 VAL A O 1
ATOM 2782 N N . LYS A 1 339 ? 15.552 16.594 -24.025 1.00 61.66 339 LYS A N 1
ATOM 2783 C CA . LYS A 1 339 ? 14.289 16.165 -23.406 1.00 61.66 339 LYS A CA 1
ATOM 2784 C C . LYS A 1 339 ? 13.195 15.986 -24.456 1.00 61.66 339 LYS A C 1
ATOM 2786 O O . LYS A 1 339 ? 12.460 16.917 -24.774 1.00 61.66 339 LYS A O 1
ATOM 2791 N N . LEU A 1 340 ? 13.049 14.761 -24.949 1.00 65.75 340 LEU A N 1
ATOM 2792 C CA . LEU A 1 340 ? 11.975 14.388 -25.869 1.00 65.75 340 LEU A CA 1
ATOM 2793 C C . LEU A 1 340 ? 10.786 13.759 -25.124 1.00 65.75 340 LEU A C 1
ATOM 2795 O O . LEU A 1 340 ? 10.991 12.925 -24.238 1.00 65.75 340 LEU A O 1
ATOM 2799 N N . PRO A 1 341 ? 9.534 14.064 -25.518 1.00 69.44 341 PRO A N 1
ATOM 2800 C CA . PRO A 1 341 ? 8.360 13.328 -25.061 1.00 69.44 341 PRO A CA 1
ATOM 2801 C C . PRO A 1 341 ? 8.539 11.812 -25.223 1.00 69.44 341 PRO A C 1
ATOM 2803 O O . PRO A 1 341 ? 9.054 11.348 -26.243 1.00 69.44 341 PRO A O 1
ATOM 2806 N N . SER A 1 342 ? 8.057 11.022 -24.257 1.00 66.88 342 SER A N 1
ATOM 2807 C CA . SER A 1 342 ? 8.228 9.555 -24.223 1.00 66.88 342 SER A CA 1
ATOM 2808 C C . SER A 1 342 ? 7.776 8.846 -25.512 1.00 66.88 342 SER A C 1
ATOM 2810 O O . SER A 1 342 ? 8.375 7.857 -25.936 1.00 66.88 342 SER A O 1
ATOM 2812 N N . VAL A 1 343 ? 6.748 9.387 -26.173 1.00 73.94 343 VAL A N 1
ATOM 2813 C CA . VAL A 1 343 ? 6.214 8.897 -27.453 1.00 73.94 343 VAL A CA 1
ATOM 2814 C C . VAL A 1 343 ? 7.243 8.992 -28.586 1.00 73.94 343 VAL A C 1
ATOM 2816 O O . VAL A 1 343 ? 7.299 8.090 -29.417 1.00 73.94 343 VAL A O 1
ATOM 2819 N N . LEU A 1 344 ? 8.066 10.044 -28.606 1.00 77.06 344 LEU A N 1
ATOM 2820 C CA . LEU A 1 344 ? 9.129 10.267 -29.594 1.00 77.06 344 LEU A CA 1
ATOM 2821 C C . LEU A 1 344 ? 10.426 9.564 -29.177 1.00 77.06 344 LEU A C 1
ATOM 2823 O O . LEU A 1 344 ? 11.059 8.880 -29.977 1.00 77.06 344 LEU A O 1
ATOM 2827 N N . ALA A 1 345 ? 10.760 9.651 -27.889 1.00 68.31 345 ALA A N 1
ATOM 2828 C CA . ALA A 1 345 ? 11.907 9.007 -27.261 1.00 68.31 345 ALA A CA 1
ATOM 2829 C C . ALA A 1 345 ? 12.042 7.514 -27.595 1.00 68.31 345 ALA A C 1
ATOM 2831 O O . ALA A 1 345 ? 13.128 7.036 -27.918 1.00 68.31 345 ALA A O 1
ATOM 2832 N N . ASN A 1 346 ? 10.932 6.777 -27.533 1.00 73.25 346 ASN A N 1
ATOM 2833 C CA . ASN A 1 346 ? 10.916 5.329 -27.745 1.00 73.25 346 ASN A CA 1
ATOM 2834 C C . ASN A 1 346 ? 11.036 4.927 -29.226 1.00 73.25 346 ASN A C 1
ATOM 2836 O O . ASN A 1 346 ? 11.113 3.738 -29.533 1.00 73.25 346 ASN A O 1
ATOM 2840 N N . LYS A 1 347 ? 11.045 5.895 -30.151 1.00 83.88 347 LYS A N 1
ATOM 2841 C CA . LYS A 1 347 ? 11.067 5.668 -31.603 1.00 83.88 347 LYS A CA 1
ATOM 2842 C C . LYS A 1 347 ? 12.452 5.769 -32.224 1.00 83.88 347 LYS A C 1
ATOM 2844 O O . LYS A 1 347 ? 12.567 5.538 -33.420 1.00 83.88 347 LYS A O 1
ATOM 2849 N N . GLN A 1 348 ? 13.503 6.014 -31.439 1.00 81.94 348 GLN A N 1
ATOM 2850 C CA . GLN A 1 348 ? 14.867 6.160 -31.957 1.00 81.94 348 GLN A CA 1
ATOM 2851 C C . GLN A 1 348 ? 15.311 4.994 -32.841 1.00 81.94 348 GLN A C 1
ATOM 2853 O O . GLN A 1 348 ? 15.836 5.217 -33.925 1.00 81.94 348 GLN A O 1
ATOM 2858 N N . LYS A 1 349 ? 15.066 3.749 -32.419 1.00 80.81 349 LYS A N 1
ATOM 2859 C CA . LYS A 1 349 ? 15.414 2.579 -33.233 1.00 80.81 349 LYS A CA 1
ATOM 2860 C C . LYS A 1 349 ? 14.697 2.598 -34.588 1.00 80.81 349 LYS A C 1
ATOM 2862 O O . LYS A 1 349 ? 15.320 2.344 -35.608 1.00 80.81 349 LYS A O 1
ATOM 2867 N N . GLU A 1 350 ? 13.409 2.933 -34.588 1.00 86.31 350 GLU A N 1
ATOM 2868 C CA . GLU A 1 350 ? 12.608 3.005 -35.813 1.00 86.31 350 GLU A CA 1
ATOM 2869 C C . GLU A 1 350 ? 13.056 4.159 -36.720 1.00 86.31 350 GLU A C 1
ATOM 2871 O O . GLU A 1 350 ? 13.070 3.993 -37.933 1.00 86.31 350 GLU A O 1
ATOM 2876 N N . VAL A 1 351 ? 13.463 5.299 -36.147 1.00 85.12 351 VAL A N 1
ATOM 2877 C CA . VAL A 1 351 ? 14.042 6.431 -36.891 1.00 85.12 351 VAL A CA 1
ATOM 2878 C C . VAL A 1 351 ? 15.374 6.038 -37.531 1.00 85.12 351 VAL A C 1
ATOM 2880 O O . VAL A 1 351 ? 15.564 6.289 -38.717 1.00 85.12 351 VAL A O 1
ATOM 2883 N N . LEU A 1 352 ? 16.262 5.378 -36.776 1.00 83.56 352 LEU A N 1
ATOM 2884 C CA . LEU A 1 352 ? 17.557 4.896 -37.269 1.00 83.56 352 LEU A CA 1
ATOM 2885 C C . LEU A 1 352 ? 17.392 3.901 -38.424 1.00 83.56 352 LEU A C 1
ATOM 2887 O O . LEU A 1 352 ? 18.065 4.026 -39.440 1.00 83.56 352 LEU A O 1
ATOM 2891 N N . GLU A 1 353 ? 16.461 2.955 -38.297 1.00 85.81 353 GLU A N 1
ATOM 2892 C CA . GLU A 1 353 ? 16.149 1.984 -39.353 1.00 85.81 353 GLU A CA 1
ATOM 2893 C C . GLU A 1 353 ? 15.494 2.642 -40.576 1.00 85.81 353 GLU A C 1
ATOM 2895 O O . GLU A 1 353 ? 15.777 2.256 -41.706 1.00 85.81 353 GLU A O 1
ATOM 2900 N N . ALA A 1 354 ? 14.636 3.646 -40.371 1.00 87.69 354 ALA A N 1
ATOM 2901 C CA . ALA A 1 354 ? 13.928 4.326 -41.452 1.00 87.69 354 ALA A CA 1
ATOM 2902 C C . ALA A 1 354 ? 14.834 5.210 -42.323 1.00 87.69 354 ALA A C 1
ATOM 2904 O O . ALA A 1 354 ? 14.538 5.393 -43.502 1.00 87.69 354 ALA A O 1
ATOM 2905 N N . GLY A 1 355 ? 15.902 5.774 -41.753 1.00 83.00 355 GLY A N 1
ATOM 2906 C CA . GLY A 1 355 ? 16.867 6.592 -42.492 1.00 83.00 355 GLY A CA 1
ATOM 2907 C C . GLY A 1 355 ? 18.087 5.831 -43.002 1.00 83.00 355 GLY A C 1
ATOM 2908 O O . GLY A 1 355 ? 18.872 6.405 -43.748 1.00 83.00 355 GLY A O 1
ATOM 2909 N N . LEU A 1 356 ? 18.282 4.560 -42.636 1.00 86.75 356 LEU A N 1
ATOM 2910 C CA . LEU A 1 356 ? 19.469 3.809 -43.046 1.00 86.75 356 LEU A CA 1
ATOM 2911 C C . LEU A 1 356 ? 19.438 3.499 -44.552 1.00 86.75 356 LEU A C 1
ATOM 2913 O O . LEU A 1 356 ? 18.529 2.831 -45.048 1.00 86.75 356 LEU A O 1
ATOM 2917 N N . ARG A 1 357 ? 20.465 3.945 -45.278 1.00 84.69 357 ARG A N 1
ATOM 2918 C CA . ARG A 1 357 ? 20.733 3.567 -46.670 1.00 84.69 357 ARG A CA 1
ATOM 2919 C C . ARG A 1 357 ? 22.145 3.028 -46.800 1.00 84.69 357 ARG A C 1
ATOM 2921 O O . ARG A 1 357 ? 23.066 3.556 -46.193 1.00 84.69 357 ARG A O 1
ATOM 2928 N N . THR A 1 358 ? 22.326 2.027 -47.650 1.00 80.69 358 THR A N 1
ATOM 2929 C CA . THR A 1 358 ? 23.655 1.523 -48.005 1.00 80.69 358 THR A CA 1
ATOM 2930 C C . THR A 1 358 ? 23.946 1.899 -49.450 1.00 80.69 358 THR A C 1
ATOM 2932 O O . THR A 1 358 ? 23.213 1.486 -50.349 1.00 80.69 358 THR A O 1
ATOM 2935 N N . ILE A 1 359 ? 24.998 2.686 -49.674 1.00 76.38 359 ILE A N 1
ATOM 2936 C CA . ILE A 1 359 ? 25.494 3.046 -51.009 1.00 76.38 359 ILE A CA 1
ATOM 2937 C C . ILE A 1 359 ? 26.948 2.581 -51.072 1.00 76.38 359 ILE A C 1
ATOM 2939 O O . ILE A 1 359 ? 27.726 2.877 -50.171 1.00 76.38 359 ILE A O 1
ATOM 2943 N N . ASP A 1 360 ? 27.289 1.777 -52.079 1.00 74.44 360 ASP A N 1
ATOM 2944 C CA . ASP A 1 360 ? 28.636 1.219 -52.279 1.00 74.44 360 ASP A CA 1
ATOM 2945 C C . ASP A 1 360 ? 29.227 0.502 -51.045 1.00 74.44 360 ASP A C 1
ATOM 2947 O O . ASP A 1 360 ? 30.429 0.517 -50.794 1.00 74.44 360 ASP A O 1
ATOM 2951 N N . GLY A 1 361 ? 28.365 -0.150 -50.254 1.00 70.56 361 GLY A N 1
ATOM 2952 C CA . GLY A 1 361 ? 28.756 -0.880 -49.041 1.00 70.56 361 GLY A CA 1
ATOM 2953 C C . GLY A 1 361 ? 28.980 -0.003 -47.805 1.00 70.56 361 GLY A C 1
ATOM 2954 O O . GLY A 1 361 ? 29.299 -0.539 -46.745 1.00 70.56 361 GLY A O 1
ATOM 2955 N N . ILE A 1 362 ? 28.779 1.313 -47.914 1.00 72.38 362 ILE A N 1
ATOM 2956 C CA . ILE A 1 362 ? 28.871 2.267 -46.807 1.00 72.38 362 ILE A CA 1
ATOM 2957 C C . ILE A 1 362 ? 27.457 2.642 -46.353 1.00 72.38 362 ILE A C 1
ATOM 2959 O O . ILE A 1 362 ? 26.576 2.927 -47.167 1.00 72.38 362 ILE A O 1
ATOM 2963 N N . GLU A 1 363 ? 27.224 2.601 -45.041 1.00 75.75 363 GLU A N 1
ATOM 2964 C CA . GLU A 1 363 ? 25.959 3.005 -44.429 1.00 75.75 363 GLU A CA 1
ATOM 2965 C C . GLU A 1 363 ? 25.904 4.529 -44.243 1.00 75.75 363 GLU A C 1
ATOM 2967 O O . GLU A 1 363 ? 26.766 5.126 -43.599 1.00 75.75 363 GLU A O 1
ATOM 2972 N N . TYR A 1 364 ? 24.855 5.146 -44.780 1.00 80.44 364 TYR A N 1
ATOM 2973 C CA . TYR A 1 364 ? 24.526 6.561 -44.645 1.00 80.44 364 TYR A CA 1
ATOM 2974 C C . TYR A 1 364 ? 23.146 6.708 -44.003 1.00 80.44 364 TYR A C 1
ATOM 2976 O O . TYR A 1 364 ? 22.277 5.848 -44.159 1.00 80.44 364 TYR A O 1
ATOM 2984 N N . PHE A 1 365 ? 22.930 7.821 -43.303 1.00 83.12 365 PHE A N 1
ATOM 2985 C CA . PHE A 1 365 ? 21.623 8.160 -42.751 1.00 83.12 365 PHE A CA 1
ATOM 2986 C C . PHE A 1 365 ? 20.967 9.275 -43.573 1.00 83.12 365 PHE A C 1
ATOM 2988 O O . PHE A 1 365 ? 21.482 10.388 -43.622 1.00 83.12 365 PHE A O 1
ATOM 2995 N N . ASP A 1 366 ? 19.839 8.966 -44.208 1.00 86.62 366 ASP A N 1
ATOM 2996 C CA . ASP A 1 366 ? 19.001 9.878 -44.987 1.00 86.62 366 ASP A CA 1
ATOM 2997 C C . ASP A 1 366 ? 17.839 10.396 -44.117 1.00 86.62 366 ASP A C 1
ATOM 2999 O O . ASP A 1 366 ? 16.874 9.678 -43.822 1.00 86.62 366 ASP A O 1
ATOM 3003 N N . GLU A 1 367 ? 17.945 11.657 -43.691 1.00 82.31 367 GLU A N 1
ATOM 3004 C CA . GLU A 1 367 ? 16.967 12.311 -42.814 1.00 82.31 367 GLU A CA 1
ATOM 3005 C C . GLU A 1 367 ? 15.613 12.553 -43.489 1.00 82.31 367 GLU A C 1
ATOM 3007 O O . GLU A 1 367 ? 14.575 12.406 -42.838 1.00 82.31 367 GLU A O 1
ATOM 3012 N N . GLU A 1 368 ? 15.582 12.843 -44.792 1.00 85.81 368 GLU A N 1
ATOM 3013 C CA . GLU A 1 368 ? 14.327 13.038 -45.525 1.00 85.81 368 GLU A CA 1
ATOM 3014 C C . GLU A 1 368 ? 13.555 11.724 -45.662 1.00 85.81 368 GLU A C 1
ATOM 3016 O O . GLU A 1 368 ? 12.325 11.688 -45.518 1.00 85.81 368 GLU A O 1
ATOM 3021 N N . LEU A 1 369 ? 14.272 10.619 -45.892 1.00 90.00 369 LEU A N 1
ATOM 3022 C CA . LEU A 1 369 ? 13.673 9.291 -45.925 1.00 90.00 369 LEU A CA 1
ATOM 3023 C C . LEU A 1 369 ? 13.122 8.896 -44.551 1.00 90.00 369 LEU A C 1
ATOM 3025 O O . LEU A 1 369 ? 11.985 8.411 -44.470 1.00 90.00 369 LEU A O 1
ATOM 3029 N N . ALA A 1 370 ? 13.884 9.137 -43.480 1.00 89.00 370 ALA A N 1
ATOM 3030 C CA . ALA A 1 370 ? 13.426 8.899 -42.116 1.00 89.00 370 ALA A CA 1
ATOM 3031 C C . ALA A 1 370 ? 12.162 9.719 -41.810 1.00 89.00 370 ALA A C 1
ATOM 3033 O O . ALA A 1 370 ? 11.152 9.162 -41.374 1.00 89.00 370 ALA A O 1
ATOM 3034 N N . LEU A 1 371 ? 12.169 11.018 -42.126 1.00 90.81 371 LEU A N 1
ATOM 3035 C CA . LEU A 1 371 ? 11.035 11.921 -41.927 1.00 90.81 371 LEU A CA 1
ATOM 3036 C C . LEU A 1 371 ? 9.782 11.441 -42.667 1.00 90.81 371 LEU A C 1
ATOM 3038 O O . LEU A 1 371 ? 8.705 11.327 -42.072 1.00 90.81 371 LEU A O 1
ATOM 3042 N N . LYS A 1 372 ? 9.912 11.125 -43.959 1.00 91.31 372 LYS A N 1
ATOM 3043 C CA . LYS A 1 372 ? 8.799 10.645 -44.790 1.00 91.31 372 LYS A CA 1
ATOM 3044 C C . LYS A 1 372 ? 8.219 9.338 -44.251 1.00 91.31 372 LYS A C 1
ATOM 3046 O O . LYS A 1 372 ? 6.999 9.186 -44.163 1.00 91.31 372 LYS A O 1
ATOM 3051 N N . THR A 1 373 ? 9.082 8.408 -43.857 1.00 91.75 373 THR A N 1
ATOM 3052 C CA . THR A 1 373 ? 8.679 7.097 -43.335 1.00 91.75 373 THR A CA 1
ATOM 3053 C C . THR A 1 373 ? 7.958 7.224 -41.995 1.00 91.75 373 THR A C 1
ATOM 3055 O O . THR A 1 373 ? 6.900 6.622 -41.803 1.00 91.75 373 THR A O 1
ATOM 3058 N N . MET A 1 374 ? 8.471 8.055 -41.086 1.00 91.25 374 MET A N 1
ATOM 3059 C CA . MET A 1 374 ? 7.874 8.245 -39.763 1.00 91.25 374 MET A CA 1
ATOM 3060 C C . MET A 1 374 ? 6.539 8.993 -39.819 1.00 91.25 374 MET A C 1
ATOM 3062 O O . MET A 1 374 ? 5.610 8.603 -39.110 1.00 91.25 374 MET A O 1
ATOM 3066 N N . ARG A 1 375 ? 6.388 9.980 -40.717 1.00 90.69 375 ARG A N 1
ATOM 3067 C CA . ARG A 1 375 ? 5.095 10.644 -40.984 1.00 90.69 375 ARG A CA 1
ATOM 3068 C C . ARG A 1 375 ? 4.038 9.674 -41.500 1.00 90.69 375 ARG A C 1
ATOM 3070 O O . ARG A 1 375 ? 2.906 9.701 -41.031 1.00 90.69 375 ARG A O 1
ATOM 3077 N N . ASN A 1 376 ? 4.412 8.791 -42.425 1.00 89.00 376 ASN A N 1
ATOM 3078 C CA . ASN A 1 376 ? 3.486 7.798 -42.969 1.00 89.00 376 ASN A CA 1
ATOM 3079 C C . ASN A 1 376 ? 3.081 6.753 -41.922 1.00 89.00 376 ASN A C 1
ATOM 3081 O O . ASN A 1 376 ? 1.927 6.334 -41.875 1.00 89.00 376 ASN A O 1
ATOM 3085 N N . LYS A 1 377 ? 4.026 6.329 -41.076 1.00 90.25 377 LYS A N 1
ATOM 3086 C CA . LYS A 1 377 ? 3.795 5.298 -40.058 1.00 90.25 377 LYS A CA 1
ATOM 3087 C C . LYS A 1 377 ? 3.037 5.828 -38.836 1.00 90.25 377 LYS A C 1
ATOM 3089 O O . LYS A 1 377 ? 2.282 5.081 -38.219 1.00 90.25 377 LYS A O 1
ATOM 3094 N N . TYR A 1 378 ? 3.215 7.107 -38.500 1.00 87.38 378 TYR A N 1
ATOM 3095 C CA . TYR A 1 378 ? 2.615 7.758 -37.333 1.00 87.38 378 TYR A CA 1
ATOM 3096 C C . TYR A 1 378 ? 2.045 9.143 -37.693 1.00 87.38 378 TYR A C 1
ATOM 3098 O O . TYR A 1 378 ? 2.581 10.161 -37.249 1.00 87.38 378 TYR A O 1
ATOM 3106 N N . PRO A 1 379 ? 0.940 9.211 -38.457 1.00 81.81 379 PRO A N 1
ATOM 3107 C CA . PRO A 1 379 ? 0.393 10.477 -38.956 1.00 81.81 379 PRO A CA 1
ATOM 3108 C C . PRO A 1 379 ? -0.157 11.398 -37.853 1.00 81.81 379 PRO A C 1
ATOM 3110 O O . PRO A 1 379 ? -0.287 12.597 -38.066 1.00 81.81 379 PRO A O 1
ATOM 3113 N N . GLY A 1 380 ? -0.468 10.856 -36.669 1.00 78.31 380 GLY A N 1
ATOM 3114 C CA . GLY A 1 380 ? -0.918 11.625 -35.501 1.00 78.31 380 GLY A CA 1
ATOM 3115 C C . GLY A 1 380 ? 0.208 12.237 -34.659 1.00 78.31 380 GLY A C 1
ATOM 3116 O O . GLY A 1 380 ? -0.077 12.892 -33.660 1.00 78.31 380 GLY A O 1
ATOM 3117 N N . THR A 1 381 ? 1.472 12.014 -35.027 1.00 79.25 381 THR A N 1
ATOM 3118 C CA . THR A 1 381 ? 2.645 12.520 -34.306 1.00 79.25 381 THR A CA 1
ATOM 3119 C C . THR A 1 381 ? 3.317 13.617 -35.132 1.00 79.25 381 THR A C 1
ATOM 3121 O O . THR A 1 381 ? 3.540 13.447 -36.330 1.00 79.25 381 THR A O 1
ATOM 3124 N N . PHE A 1 382 ? 3.657 14.747 -34.506 1.00 81.50 382 PHE A N 1
ATOM 3125 C CA . PHE A 1 382 ? 4.317 15.860 -35.191 1.00 81.50 382 PHE A CA 1
ATOM 3126 C C . PHE A 1 382 ? 5.785 15.509 -35.474 1.00 81.50 382 PHE A C 1
ATOM 3128 O O . PHE A 1 382 ? 6.619 15.555 -34.577 1.00 81.50 382 PHE A O 1
ATOM 3135 N N . TRP A 1 383 ? 6.087 15.108 -36.712 1.00 85.94 383 TRP A N 1
ATOM 3136 C CA . TRP A 1 383 ? 7.448 14.829 -37.180 1.00 85.94 383 TRP A CA 1
ATOM 3137 C C . TRP A 1 383 ? 7.961 15.983 -38.048 1.00 85.94 383 TRP A C 1
ATOM 3139 O O . TRP A 1 383 ? 7.368 16.293 -39.090 1.00 85.94 383 TRP A O 1
ATOM 3149 N N . THR A 1 384 ? 9.082 16.581 -37.654 1.00 86.44 384 THR A N 1
ATOM 3150 C CA . THR A 1 384 ? 9.865 17.570 -38.417 1.00 86.44 384 THR A CA 1
ATOM 3151 C C . THR A 1 384 ? 11.299 17.074 -38.594 1.00 86.44 384 THR A C 1
ATOM 3153 O O . THR A 1 384 ? 11.679 16.083 -37.968 1.00 86.44 384 THR A O 1
ATOM 3156 N N . SER A 1 385 ? 12.082 17.737 -39.450 1.00 81.62 385 SER A N 1
ATOM 3157 C CA . SER A 1 385 ? 13.506 17.412 -39.620 1.00 81.62 385 SER A CA 1
ATOM 3158 C C . SER A 1 385 ? 14.250 17.506 -38.286 1.00 81.62 385 SER A C 1
ATOM 3160 O O . SER A 1 385 ? 14.924 16.559 -37.897 1.00 81.62 385 SER A O 1
ATOM 3162 N N . ASP A 1 386 ? 14.000 18.576 -37.528 1.00 79.62 386 ASP A N 1
ATOM 3163 C CA . ASP A 1 386 ? 14.603 18.796 -36.209 1.00 79.62 386 ASP A CA 1
ATOM 3164 C C . ASP A 1 386 ? 14.250 17.673 -35.226 1.00 79.62 386 ASP A C 1
ATOM 3166 O O . ASP A 1 386 ? 15.118 17.136 -34.553 1.00 79.62 386 ASP A O 1
ATOM 3170 N N . ILE A 1 387 ? 12.993 17.214 -35.214 1.00 83.25 387 ILE A N 1
ATOM 3171 C CA . ILE A 1 387 ? 12.565 16.105 -34.346 1.00 83.25 387 ILE A CA 1
ATOM 3172 C C . ILE A 1 387 ? 13.212 14.779 -34.768 1.00 83.25 387 ILE A C 1
ATOM 3174 O O . ILE A 1 387 ? 13.516 13.944 -33.917 1.00 83.25 387 ILE A O 1
ATOM 3178 N N . ILE A 1 388 ? 13.418 14.552 -36.068 1.00 83.88 388 ILE A N 1
ATOM 3179 C CA . ILE A 1 388 ? 14.137 13.370 -36.563 1.00 83.88 388 ILE A CA 1
ATOM 3180 C C . ILE A 1 388 ? 15.599 13.415 -36.115 1.00 83.88 388 ILE A C 1
ATOM 3182 O O . ILE A 1 388 ? 16.096 12.398 -35.624 1.00 83.88 388 ILE A O 1
ATOM 3186 N N . ALA A 1 389 ? 16.252 14.574 -36.218 1.00 78.56 389 ALA A N 1
ATOM 3187 C CA . ALA A 1 389 ? 17.611 14.785 -35.734 1.00 78.56 389 ALA A CA 1
ATOM 3188 C C . ALA A 1 389 ? 17.696 14.584 -34.210 1.00 78.56 389 ALA A C 1
ATOM 3190 O O . ALA A 1 389 ? 18.481 13.759 -33.743 1.00 78.56 389 ALA A O 1
ATOM 3191 N N . ASP A 1 390 ? 16.818 15.213 -33.431 1.00 75.81 390 ASP A N 1
ATOM 3192 C CA . ASP A 1 390 ? 16.770 15.070 -31.973 1.00 75.81 390 ASP A CA 1
ATOM 3193 C C . ASP A 1 390 ? 16.563 13.611 -31.546 1.00 75.81 390 ASP A C 1
ATOM 3195 O O . ASP A 1 390 ? 17.265 13.091 -30.676 1.00 75.81 390 ASP A O 1
ATOM 3199 N N . VAL A 1 391 ? 15.613 12.904 -32.171 1.00 77.44 391 VAL A N 1
ATOM 3200 C CA . VAL A 1 391 ? 15.330 11.494 -31.863 1.00 77.44 391 VAL A CA 1
ATOM 3201 C C . VAL A 1 391 ? 16.503 10.598 -32.263 1.00 77.44 391 VAL A C 1
ATOM 3203 O O . VAL A 1 391 ? 16.821 9.659 -31.529 1.00 77.44 391 VAL A O 1
ATOM 3206 N N . ARG A 1 392 ? 17.170 10.887 -33.387 1.00 78.25 392 ARG A N 1
ATOM 3207 C CA . ARG A 1 392 ? 18.388 10.195 -33.830 1.00 78.25 392 ARG A CA 1
ATOM 3208 C C . ARG A 1 392 ? 19.508 10.370 -32.806 1.00 78.25 392 ARG A C 1
ATOM 3210 O O . ARG A 1 392 ? 20.082 9.364 -32.380 1.00 78.25 392 ARG A O 1
ATOM 3217 N N . PHE A 1 393 ? 19.773 11.602 -32.375 1.00 71.00 393 PHE A N 1
ATOM 3218 C CA . PHE A 1 393 ? 20.918 11.936 -31.526 1.00 71.00 393 PHE A CA 1
ATOM 3219 C C . PHE A 1 393 ? 20.675 11.782 -30.015 1.00 71.00 393 PHE A C 1
ATOM 3221 O O . PHE A 1 393 ? 21.618 11.829 -29.229 1.00 71.00 393 PHE A O 1
ATOM 3228 N N . LYS A 1 394 ? 19.440 11.479 -29.600 1.00 67.06 394 LYS A N 1
ATOM 3229 C CA . LYS A 1 394 ? 19.019 11.299 -28.199 1.00 67.06 394 LYS A CA 1
ATOM 3230 C C . LYS A 1 394 ? 19.957 10.456 -27.319 1.00 67.06 394 LYS A C 1
ATOM 3232 O O . LYS A 1 394 ? 20.151 10.784 -26.159 1.00 67.06 394 LYS A O 1
ATOM 3237 N N . ASN A 1 395 ? 20.521 9.370 -27.862 1.00 55.34 395 ASN A N 1
ATOM 3238 C CA . ASN A 1 395 ? 21.386 8.421 -27.131 1.00 55.34 395 ASN A CA 1
ATOM 3239 C C . ASN A 1 395 ? 22.813 8.312 -27.699 1.00 55.34 395 ASN A C 1
ATOM 3241 O O . ASN A 1 395 ? 23.599 7.474 -27.241 1.00 55.34 395 ASN A O 1
ATOM 3245 N N . THR A 1 396 ? 23.165 9.088 -28.726 1.00 54.00 396 THR A N 1
ATOM 3246 C CA . THR A 1 396 ? 24.540 9.083 -29.236 1.00 54.00 396 THR A CA 1
ATOM 3247 C C . THR A 1 396 ? 25.419 9.845 -28.262 1.00 54.00 396 THR A C 1
ATOM 3249 O O . THR A 1 396 ? 25.317 11.058 -28.113 1.00 54.00 396 THR A O 1
ATOM 3252 N N . LYS A 1 397 ? 26.291 9.099 -27.583 1.00 49.41 397 LYS A N 1
ATOM 3253 C CA . LYS A 1 397 ? 27.415 9.637 -26.824 1.00 49.41 397 LYS A CA 1
ATOM 3254 C C . LYS A 1 397 ? 28.286 10.502 -27.732 1.00 49.41 397 LYS A C 1
ATOM 3256 O O . LYS A 1 397 ? 29.111 9.947 -28.445 1.00 49.41 397 LYS A O 1
ATOM 3261 N N . SER A 1 398 ? 28.119 11.813 -27.647 1.00 43.12 398 SER A N 1
ATOM 3262 C CA . SER A 1 398 ? 29.206 12.795 -27.705 1.00 43.12 398 SER A CA 1
ATOM 3263 C C . SER A 1 398 ? 28.613 14.199 -27.601 1.00 43.12 398 SER A C 1
ATOM 3265 O O . SER A 1 398 ? 28.621 14.960 -28.564 1.00 43.12 398 SER A O 1
ATOM 3267 N N . SER A 1 399 ? 28.115 14.582 -26.425 1.00 47.12 399 SER A N 1
ATOM 3268 C CA . SER A 1 399 ? 28.389 15.963 -26.034 1.00 47.12 399 SER A CA 1
ATOM 3269 C C . SER A 1 399 ? 29.902 16.027 -25.852 1.00 47.12 399 SER A C 1
ATOM 3271 O O . SER A 1 399 ? 30.436 15.400 -24.933 1.00 47.12 399 SER A O 1
ATOM 3273 N N . ILE A 1 400 ? 30.592 16.667 -26.790 1.00 51.56 400 ILE A N 1
ATOM 3274 C CA . ILE A 1 400 ? 31.995 17.034 -26.614 1.00 51.56 400 ILE A CA 1
ATOM 3275 C C . ILE A 1 400 ? 32.012 17.983 -25.416 1.00 51.56 400 ILE A C 1
ATOM 3277 O O . ILE A 1 400 ? 31.205 18.913 -25.355 1.00 51.56 400 ILE A O 1
ATOM 3281 N N . SER A 1 401 ? 32.836 17.687 -24.410 1.00 50.50 401 SER A N 1
ATOM 3282 C CA . SER A 1 401 ? 32.994 18.616 -23.290 1.00 50.50 401 SER A CA 1
ATOM 3283 C C . SER A 1 401 ? 33.531 19.927 -23.858 1.00 50.50 401 SER A C 1
ATOM 3285 O O . SER A 1 401 ? 34.495 19.897 -24.616 1.00 50.50 401 SER A O 1
ATOM 3287 N N . MET A 1 402 ? 32.950 21.070 -23.484 1.00 54.03 402 MET A N 1
ATOM 3288 C CA . MET A 1 402 ? 33.503 22.378 -23.874 1.00 54.03 402 MET A CA 1
ATOM 3289 C C . MET A 1 402 ? 34.961 22.542 -23.404 1.00 54.03 402 MET A C 1
ATOM 3291 O O . MET A 1 402 ? 35.743 23.254 -24.022 1.00 54.03 402 MET A O 1
ATOM 3295 N N . HIS A 1 403 ? 35.345 21.792 -22.367 1.00 54.47 403 HIS A N 1
ATOM 3296 C CA . HIS A 1 403 ? 36.692 21.728 -21.799 1.00 54.47 403 HIS A CA 1
ATOM 3297 C C . HIS A 1 403 ? 37.477 20.489 -22.251 1.00 54.47 403 HIS A C 1
ATOM 3299 O O . HIS A 1 403 ? 38.360 20.023 -21.536 1.00 54.47 403 HIS A O 1
ATOM 3305 N N . GLN A 1 404 ? 37.095 19.859 -23.363 1.00 55.41 404 GLN A N 1
ATOM 3306 C CA . GLN A 1 404 ? 37.926 18.817 -23.949 1.00 55.41 404 GLN A CA 1
ATOM 3307 C C . GLN A 1 404 ? 39.141 19.501 -24.586 1.00 55.41 404 GLN A C 1
ATOM 3309 O O . GLN A 1 404 ? 38.985 20.253 -25.547 1.00 55.41 404 GLN A O 1
ATOM 3314 N N . ASP A 1 405 ? 40.319 19.281 -24.002 1.00 52.88 405 ASP A N 1
ATOM 3315 C CA . ASP A 1 405 ? 41.583 19.796 -24.527 1.00 52.88 405 ASP A CA 1
ATOM 3316 C C . ASP A 1 405 ? 41.897 19.094 -25.855 1.00 52.88 405 ASP A C 1
ATOM 3318 O O . ASP A 1 405 ? 41.930 17.861 -25.917 1.00 52.88 405 ASP A O 1
ATOM 3322 N N . ASP A 1 406 ? 42.129 19.864 -26.921 1.00 52.19 406 ASP A N 1
ATOM 3323 C CA . ASP A 1 406 ? 42.734 19.317 -28.134 1.00 52.19 406 ASP A CA 1
ATOM 3324 C C . ASP A 1 406 ? 44.224 19.072 -27.864 1.00 52.19 406 ASP A C 1
ATOM 3326 O O . ASP A 1 406 ? 44.956 19.991 -27.484 1.00 52.19 406 ASP A O 1
ATOM 3330 N N . GLU A 1 407 ? 44.673 17.828 -28.072 1.00 52.81 407 GLU A N 1
ATOM 3331 C CA . GLU A 1 407 ? 46.023 17.353 -27.719 1.00 52.81 407 GLU A CA 1
ATOM 3332 C C . GLU A 1 407 ? 47.170 18.132 -28.397 1.00 52.81 407 GLU A C 1
ATOM 3334 O O . GLU A 1 407 ? 48.323 17.977 -27.997 1.00 52.81 407 GLU A O 1
ATOM 3339 N N . GLU A 1 408 ? 46.885 18.982 -29.390 1.00 55.34 408 GLU A N 1
ATOM 3340 C CA . GLU A 1 408 ? 47.918 19.664 -30.175 1.00 55.34 408 GLU A CA 1
ATOM 3341 C C . GLU A 1 408 ? 48.175 21.136 -29.809 1.00 55.34 408 GLU A C 1
ATOM 3343 O O . GLU A 1 408 ? 49.274 21.603 -30.100 1.00 55.34 408 GLU A O 1
ATOM 3348 N N . GLU A 1 409 ? 47.278 21.874 -29.132 1.00 54.69 409 GLU A N 1
ATOM 3349 C CA . GLU A 1 409 ? 47.493 23.335 -28.963 1.00 54.69 409 GLU A CA 1
ATOM 3350 C C . GLU A 1 409 ? 47.033 23.982 -27.641 1.00 54.69 409 GLU A C 1
ATOM 3352 O O . GLU A 1 409 ? 47.172 25.193 -27.493 1.00 54.69 409 GLU A O 1
ATOM 3357 N N . GLY A 1 410 ? 46.532 23.240 -26.646 1.00 57.00 410 GLY A N 1
ATOM 3358 C CA . GLY A 1 410 ? 46.142 23.841 -25.352 1.00 57.00 410 GLY A CA 1
ATOM 3359 C C . GLY A 1 410 ? 45.007 24.877 -25.440 1.00 57.00 410 GLY A C 1
ATOM 3360 O O . GLY A 1 410 ? 44.807 25.644 -24.501 1.00 57.00 410 GLY A O 1
ATOM 3361 N N . ILE A 1 411 ? 44.292 24.894 -26.567 1.00 56.84 411 ILE A N 1
ATOM 3362 C CA . ILE A 1 411 ? 43.078 25.672 -26.821 1.00 56.84 411 ILE A CA 1
ATOM 3363 C C . ILE A 1 411 ? 41.897 24.732 -26.564 1.00 56.84 411 ILE A C 1
ATOM 3365 O O . ILE A 1 411 ? 41.846 23.631 -27.123 1.00 56.84 411 ILE A O 1
ATOM 3369 N N . SER A 1 412 ? 40.962 25.150 -25.715 1.00 55.91 412 SER A N 1
ATOM 3370 C CA . SER A 1 412 ? 39.779 24.345 -25.384 1.00 55.91 412 SER A CA 1
ATOM 3371 C C . SER A 1 412 ? 38.774 24.326 -26.545 1.00 55.91 412 SER A C 1
ATOM 3373 O O . SER A 1 412 ? 38.719 25.257 -27.349 1.00 55.91 412 SER A O 1
ATOM 3375 N N . PHE A 1 413 ? 37.950 23.276 -26.650 1.00 58.34 413 PHE A N 1
ATOM 3376 C CA . PHE A 1 413 ? 36.910 23.189 -27.690 1.00 58.34 413 PHE A CA 1
ATOM 3377 C C . PHE A 1 413 ? 35.961 24.403 -27.686 1.00 58.34 413 PHE A C 1
ATOM 3379 O O . PHE A 1 413 ? 35.531 24.846 -28.748 1.00 58.34 413 PHE A O 1
ATOM 3386 N N . GLU A 1 414 ? 35.682 24.972 -26.509 1.00 63.41 414 GLU A N 1
ATOM 3387 C CA . GLU A 1 414 ? 34.909 26.210 -26.340 1.00 63.41 414 GLU A CA 1
ATOM 3388 C C . GLU A 1 414 ? 35.485 27.387 -27.136 1.00 63.41 414 GLU A C 1
ATOM 3390 O O . GLU A 1 414 ? 34.748 28.094 -27.816 1.00 63.41 414 GLU A O 1
ATOM 3395 N N . GLU A 1 415 ? 36.807 27.562 -27.117 1.00 61.66 415 GLU A N 1
ATOM 3396 C CA . GLU A 1 415 ? 37.497 28.680 -27.774 1.00 61.66 415 GLU A CA 1
ATOM 3397 C C . GLU A 1 415 ? 37.496 28.566 -29.307 1.00 61.66 415 GLU A C 1
ATOM 3399 O O . GLU A 1 415 ? 37.761 29.546 -30.003 1.00 61.66 415 GLU A O 1
ATOM 3404 N N . LYS A 1 416 ? 37.172 27.384 -29.847 1.00 65.75 416 LYS A N 1
ATOM 3405 C CA . LYS A 1 416 ? 37.029 27.144 -31.292 1.00 65.75 416 LYS A CA 1
ATOM 3406 C C . LYS A 1 416 ? 35.602 27.349 -31.801 1.00 65.75 416 LYS A C 1
ATOM 3408 O O . LYS A 1 416 ? 35.386 27.318 -33.013 1.00 65.75 416 LYS A O 1
ATOM 3413 N N . LEU A 1 417 ? 34.626 27.544 -30.914 1.00 66.69 417 LEU A N 1
ATOM 3414 C CA . LEU A 1 417 ? 33.254 27.845 -31.309 1.00 66.69 417 LEU A CA 1
ATOM 3415 C C . LEU A 1 417 ? 33.161 29.320 -31.714 1.00 66.69 417 LEU A C 1
ATOM 3417 O O . LEU A 1 417 ? 33.362 30.219 -30.901 1.00 66.69 417 LEU A O 1
ATOM 3421 N N . CYS A 1 418 ? 32.866 29.580 -32.987 1.00 60.12 418 CYS A N 1
ATOM 3422 C CA . CYS A 1 418 ? 32.633 30.938 -33.462 1.00 60.12 418 CYS A CA 1
ATOM 3423 C C . CYS A 1 418 ? 31.273 31.450 -32.976 1.00 60.12 418 CYS A C 1
ATOM 3425 O O . CYS A 1 418 ? 30.251 30.784 -33.144 1.00 60.12 418 CYS A O 1
ATOM 3427 N N . ASP A 1 419 ? 31.266 32.654 -32.411 1.00 59.59 419 ASP A N 1
ATOM 3428 C CA . ASP A 1 419 ? 30.042 33.388 -32.119 1.00 59.59 419 ASP A CA 1
ATOM 3429 C C . ASP A 1 419 ? 29.596 34.143 -33.384 1.00 59.59 419 ASP A C 1
ATOM 3431 O O . ASP A 1 419 ? 30.235 35.106 -33.811 1.00 59.59 419 ASP A O 1
ATOM 3435 N N . ASP A 1 420 ? 28.500 33.698 -33.999 1.00 56.62 420 ASP A N 1
ATOM 3436 C CA . ASP A 1 420 ? 27.904 34.346 -35.179 1.00 56.62 420 ASP A CA 1
ATOM 3437 C C . ASP A 1 420 ? 27.248 35.706 -34.847 1.00 56.62 420 ASP A C 1
ATOM 3439 O O . ASP A 1 420 ? 26.709 36.378 -35.731 1.00 56.62 420 ASP A O 1
ATOM 3443 N N . SER A 1 421 ? 27.262 36.137 -33.579 1.00 55.03 421 SER A N 1
ATOM 3444 C CA . SER A 1 421 ? 26.525 37.319 -33.124 1.00 55.03 421 SER A CA 1
ATOM 3445 C C . SER A 1 421 ? 27.135 38.674 -33.506 1.00 55.03 421 SER A C 1
ATOM 3447 O O . SER A 1 421 ? 26.463 39.691 -33.324 1.00 55.03 421 SER A O 1
ATOM 3449 N N . PHE A 1 422 ? 28.342 38.744 -34.088 1.00 55.06 422 PHE A N 1
ATOM 3450 C CA . PHE A 1 422 ? 28.954 40.039 -34.420 1.00 55.06 422 PHE A CA 1
ATOM 3451 C C . PHE A 1 422 ? 29.871 39.997 -35.654 1.00 55.06 422 PHE A C 1
ATOM 3453 O O . PHE A 1 422 ? 31.087 39.861 -35.547 1.00 55.06 422 PHE A O 1
ATOM 3460 N N . ASN A 1 423 ? 29.296 40.178 -36.851 1.00 63.97 423 ASN A N 1
ATOM 3461 C CA . ASN A 1 423 ? 30.071 40.487 -38.056 1.00 63.97 423 ASN A CA 1
ATOM 3462 C C . ASN A 1 423 ? 29.974 41.998 -38.377 1.00 63.97 423 ASN A C 1
ATOM 3464 O O . ASN A 1 423 ? 28.980 42.428 -38.974 1.00 63.97 423 ASN A O 1
ATOM 3468 N N . PRO A 1 424 ? 30.981 42.812 -38.005 1.00 59.44 424 PRO A N 1
ATOM 3469 C CA . PRO A 1 424 ? 30.947 44.262 -38.197 1.00 59.44 424 PRO A CA 1
ATOM 3470 C C . PRO A 1 424 ? 30.924 44.683 -39.675 1.00 59.44 424 PRO A C 1
ATOM 3472 O O . PRO A 1 424 ? 30.385 45.741 -39.996 1.00 59.44 424 PRO A O 1
ATOM 3475 N N . GLU A 1 425 ? 31.444 43.858 -40.590 1.00 58.50 425 GLU A N 1
ATOM 3476 C CA . GLU A 1 425 ? 31.374 44.130 -42.033 1.00 58.50 425 GLU A CA 1
ATOM 3477 C C . GLU A 1 425 ? 29.943 43.954 -42.558 1.00 58.50 425 GLU A C 1
ATOM 3479 O O . GLU A 1 425 ? 29.440 44.807 -43.290 1.00 58.50 425 GLU A O 1
ATOM 3484 N N . ALA A 1 426 ? 29.239 42.915 -42.094 1.00 60.91 426 ALA A N 1
ATOM 3485 C CA . ALA A 1 426 ? 27.843 42.675 -42.461 1.00 60.91 426 ALA A CA 1
ATOM 3486 C C . ALA A 1 426 ? 26.884 43.741 -41.892 1.00 60.91 426 ALA A C 1
ATOM 3488 O O . ALA A 1 426 ? 25.871 44.056 -42.520 1.00 60.91 426 ALA A O 1
ATOM 3489 N N . GLU A 1 427 ? 27.173 44.320 -40.720 1.00 59.97 427 GLU A N 1
ATOM 3490 C CA . GLU A 1 427 ? 26.420 45.471 -40.192 1.00 59.97 427 GLU A CA 1
ATOM 3491 C C . GLU A 1 427 ? 26.711 46.768 -40.956 1.00 59.97 427 GLU A C 1
ATOM 3493 O O . GLU A 1 427 ? 25.780 47.526 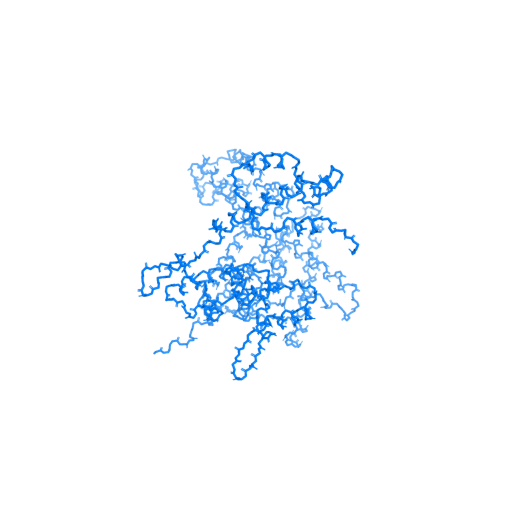-41.245 1.00 59.97 427 GLU A O 1
ATOM 3498 N N . ALA A 1 428 ? 27.973 47.020 -41.323 1.00 58.97 428 ALA A N 1
ATOM 3499 C CA . ALA A 1 428 ? 28.349 48.192 -42.111 1.00 58.97 428 ALA A CA 1
ATOM 3500 C C . ALA A 1 428 ? 27.668 48.184 -43.489 1.00 58.97 428 ALA A C 1
ATOM 3502 O O . ALA A 1 428 ? 27.088 49.193 -43.893 1.00 58.97 428 ALA A O 1
ATOM 3503 N N . GLU A 1 429 ? 27.646 47.032 -44.163 1.00 58.31 429 GLU A N 1
ATOM 3504 C CA . GLU A 1 429 ? 27.013 46.865 -45.474 1.00 58.31 429 GLU A CA 1
ATOM 3505 C C . GLU A 1 429 ? 25.477 46.996 -45.396 1.00 58.31 429 GLU A C 1
ATOM 3507 O O . GLU A 1 429 ? 24.865 47.701 -46.205 1.00 58.31 429 GLU A O 1
ATOM 3512 N N . LYS A 1 430 ? 24.837 46.425 -44.360 1.00 61.66 430 LYS A N 1
ATOM 3513 C CA . LYS A 1 430 ? 23.397 46.620 -44.085 1.00 61.66 430 LYS A CA 1
ATOM 3514 C C . LYS A 1 430 ? 23.053 48.083 -43.798 1.00 61.66 430 LYS A C 1
ATOM 3516 O O . LYS A 1 430 ? 22.007 48.561 -44.238 1.00 61.66 430 LYS A O 1
ATOM 3521 N N . SER A 1 431 ? 23.923 48.798 -43.086 1.00 62.94 431 SER A N 1
ATOM 3522 C CA . SER A 1 431 ? 23.756 50.220 -42.768 1.00 62.94 431 SER A CA 1
ATOM 3523 C C . SER A 1 431 ? 23.892 51.105 -44.014 1.00 62.94 431 SER A C 1
ATOM 3525 O O . SER A 1 431 ? 23.056 51.980 -44.250 1.00 62.94 431 SER A O 1
ATOM 3527 N N . GLU A 1 432 ? 24.873 50.840 -44.881 1.00 64.06 432 GLU A N 1
ATOM 3528 C CA . GLU A 1 432 ? 25.035 51.562 -46.151 1.00 64.06 432 GLU A CA 1
ATOM 3529 C C . GLU A 1 432 ? 23.894 51.282 -47.135 1.00 64.06 432 GLU A C 1
ATOM 3531 O O . GLU A 1 432 ? 23.393 52.206 -47.793 1.00 64.06 432 GLU A O 1
ATOM 3536 N N . TRP A 1 433 ? 23.407 50.041 -47.182 1.00 64.81 433 TRP A N 1
ATOM 3537 C CA . TRP A 1 433 ? 22.234 49.687 -47.975 1.00 64.81 433 TRP A CA 1
ATOM 3538 C C . TRP A 1 433 ? 20.969 50.388 -47.460 1.00 64.81 433 TRP A C 1
ATOM 3540 O O . TRP A 1 433 ? 20.249 51.011 -48.242 1.00 64.81 433 TRP A O 1
ATOM 3550 N N . ALA A 1 434 ? 20.737 50.395 -46.143 1.00 65.12 434 ALA A N 1
ATOM 3551 C CA . ALA A 1 434 ? 19.605 51.085 -45.524 1.00 65.12 434 ALA A CA 1
ATOM 3552 C C . ALA A 1 434 ? 19.612 52.600 -45.807 1.00 65.12 434 ALA A C 1
ATOM 3554 O O . ALA A 1 434 ? 18.579 53.174 -46.163 1.00 65.12 434 ALA A O 1
ATOM 3555 N N . ILE A 1 435 ? 20.779 53.251 -45.736 1.00 66.44 435 ILE A N 1
ATOM 3556 C CA . ILE A 1 435 ? 20.940 54.672 -46.095 1.00 66.44 435 ILE A CA 1
ATOM 3557 C C . ILE A 1 435 ? 20.612 54.904 -47.580 1.00 66.44 435 ILE A C 1
ATOM 3559 O O . ILE A 1 435 ? 19.969 55.896 -47.935 1.00 66.44 435 ILE A O 1
ATOM 3563 N N . SER A 1 436 ? 21.021 53.985 -48.453 1.00 66.50 436 SER A N 1
ATOM 3564 C CA . SER A 1 436 ? 20.795 54.069 -49.903 1.00 66.50 436 SER A CA 1
ATOM 3565 C C . SER A 1 436 ? 19.317 53.920 -50.271 1.00 66.50 436 SER A C 1
ATOM 3567 O O . SER A 1 436 ? 18.793 54.697 -51.075 1.00 66.50 436 SER A O 1
ATOM 3569 N N . VAL A 1 437 ? 18.618 52.989 -49.617 1.00 67.12 437 VAL A N 1
ATOM 3570 C CA . VAL A 1 437 ? 17.165 52.798 -49.736 1.00 67.12 437 VAL A CA 1
ATOM 3571 C C . VAL A 1 437 ? 16.415 54.050 -49.269 1.00 67.12 437 VAL A C 1
ATOM 3573 O O . VAL A 1 437 ? 15.536 54.543 -49.978 1.00 67.12 437 VAL A O 1
ATOM 3576 N N . VAL A 1 438 ? 16.812 54.648 -48.141 1.00 68.81 438 VAL A N 1
ATOM 3577 C CA . VAL A 1 438 ? 16.217 55.900 -47.639 1.00 68.81 438 VAL A CA 1
ATOM 3578 C C . VAL A 1 438 ? 16.430 57.073 -48.605 1.00 68.81 438 VAL A C 1
ATOM 3580 O O . VAL A 1 438 ? 15.472 57.790 -48.915 1.00 68.81 438 VAL A O 1
ATOM 3583 N N . LYS A 1 439 ? 17.643 57.253 -49.153 1.00 68.12 439 LYS A N 1
ATOM 3584 C CA . LYS A 1 439 ? 17.927 58.285 -50.173 1.00 68.12 439 LYS A CA 1
ATOM 3585 C C . LYS A 1 439 ? 17.099 58.089 -51.449 1.00 68.12 439 LYS A C 1
ATOM 3587 O O . LYS A 1 439 ? 16.674 59.071 -52.064 1.00 68.12 439 LYS A O 1
ATOM 3592 N N . ALA A 1 440 ? 16.866 56.845 -51.867 1.00 68.94 440 ALA A N 1
ATOM 3593 C CA . ALA A 1 440 ? 16.038 56.531 -53.030 1.00 68.94 440 ALA A CA 1
ATOM 3594 C C . ALA A 1 440 ? 14.556 56.876 -52.790 1.00 68.94 440 ALA A C 1
ATOM 3596 O O . ALA A 1 440 ? 13.931 57.526 -53.632 1.00 68.94 440 ALA A O 1
ATOM 3597 N N . ILE A 1 441 ? 14.019 56.538 -51.613 1.00 70.25 441 ILE A N 1
ATOM 3598 C CA . ILE A 1 441 ? 12.636 56.852 -51.217 1.00 70.25 441 ILE A CA 1
ATOM 3599 C C . ILE A 1 441 ? 12.411 58.370 -51.120 1.00 70.25 441 ILE A C 1
ATOM 3601 O O . ILE A 1 441 ? 11.386 58.878 -51.581 1.00 70.25 441 ILE A O 1
ATOM 3605 N N . ALA A 1 442 ? 13.382 59.122 -50.592 1.00 67.19 442 ALA A N 1
ATOM 3606 C CA . ALA A 1 442 ? 13.291 60.578 -50.456 1.00 67.19 442 ALA A CA 1
ATOM 3607 C C . ALA A 1 442 ? 13.141 61.318 -51.802 1.00 67.19 442 ALA A C 1
ATOM 3609 O O . ALA A 1 442 ? 12.583 62.413 -51.837 1.00 67.19 442 ALA A O 1
ATOM 3610 N N . THR A 1 443 ? 13.581 60.727 -52.917 1.00 69.69 443 THR A N 1
ATOM 3611 C CA . THR A 1 443 ? 13.407 61.302 -54.265 1.00 69.69 443 THR A CA 1
ATOM 3612 C C . THR A 1 443 ? 12.073 60.995 -54.935 1.00 69.69 443 THR A C 1
ATOM 3614 O O . THR A 1 443 ? 11.779 61.570 -55.980 1.00 69.69 443 THR A O 1
ATOM 3617 N N . LEU A 1 444 ? 11.248 60.126 -54.348 1.00 71.94 444 LEU A N 1
ATOM 3618 C CA . LEU A 1 444 ? 9.930 59.807 -54.892 1.00 71.94 444 LEU A CA 1
ATOM 3619 C C . LEU A 1 444 ? 8.916 60.936 -54.622 1.00 71.94 444 LEU A C 1
ATOM 3621 O O . LEU A 1 444 ? 9.014 61.604 -53.586 1.00 71.94 444 LEU A O 1
ATOM 3625 N N . PRO A 1 445 ? 7.912 61.134 -55.500 1.00 73.62 445 PRO A N 1
ATOM 3626 C CA . PRO A 1 445 ? 6.754 61.990 -55.229 1.00 73.62 445 PRO A CA 1
ATOM 3627 C C . PRO A 1 445 ? 5.997 61.549 -53.966 1.00 73.62 445 PRO A C 1
ATOM 3629 O O . PRO A 1 445 ? 5.942 60.355 -53.670 1.00 73.62 445 PRO A O 1
ATOM 3632 N N . ASN A 1 446 ? 5.370 62.489 -53.246 1.00 71.50 446 ASN A N 1
ATOM 3633 C CA . ASN A 1 446 ? 4.793 62.259 -51.907 1.00 71.50 446 ASN A CA 1
ATOM 3634 C C . ASN A 1 446 ? 3.902 61.006 -51.805 1.00 71.50 446 ASN A C 1
ATOM 3636 O O . ASN A 1 446 ? 4.099 60.186 -50.915 1.00 71.50 446 ASN A O 1
ATOM 3640 N N . THR A 1 447 ? 2.996 60.788 -52.759 1.00 71.69 447 THR A N 1
ATOM 3641 C CA . THR A 1 447 ? 2.089 59.626 -52.765 1.00 71.69 447 THR A CA 1
ATOM 3642 C C . THR A 1 447 ? 2.788 58.283 -53.000 1.00 71.69 447 THR A C 1
ATOM 3644 O O . THR A 1 447 ? 2.315 57.252 -52.526 1.00 71.69 447 THR A O 1
ATOM 3647 N N . GLN A 1 448 ? 3.909 58.256 -53.726 1.00 69.62 448 GLN A N 1
ATOM 3648 C CA . GLN A 1 448 ? 4.714 57.042 -53.927 1.00 69.62 448 GLN A CA 1
ATOM 3649 C C . GLN A 1 448 ? 5.651 56.787 -52.744 1.00 69.62 448 GLN A C 1
ATOM 3651 O O . GLN A 1 448 ? 5.868 55.640 -52.357 1.00 69.62 448 GLN A O 1
ATOM 3656 N N . ARG A 1 449 ? 6.150 57.866 -52.135 1.00 72.44 449 ARG A N 1
ATOM 3657 C CA . ARG A 1 449 ? 6.962 57.826 -50.923 1.00 72.44 449 ARG A CA 1
ATOM 3658 C C . ARG A 1 449 ? 6.192 57.211 -49.754 1.00 72.44 449 ARG A C 1
ATOM 3660 O O . ARG A 1 449 ? 6.684 56.267 -49.149 1.00 72.44 449 ARG A O 1
ATOM 3667 N N . GLU A 1 450 ? 4.971 57.677 -49.493 1.00 68.69 450 GLU A N 1
ATOM 3668 C CA . GLU A 1 450 ? 4.110 57.143 -48.423 1.00 68.69 450 GLU A CA 1
ATOM 3669 C C . GLU A 1 450 ? 3.837 55.639 -48.584 1.00 68.69 450 GLU A C 1
ATOM 3671 O O . GLU A 1 450 ? 3.911 54.886 -47.613 1.00 68.69 450 GLU A O 1
ATOM 3676 N N . ARG A 1 451 ? 3.601 55.169 -49.819 1.00 70.88 451 ARG A N 1
ATOM 3677 C CA . ARG A 1 451 ? 3.405 53.736 -50.100 1.00 70.88 451 ARG A CA 1
ATOM 3678 C C . ARG A 1 451 ? 4.659 52.901 -49.846 1.00 70.88 451 ARG A C 1
ATOM 3680 O O . ARG A 1 451 ? 4.549 51.805 -49.301 1.00 70.88 451 ARG A O 1
ATOM 3687 N N . ALA A 1 452 ? 5.833 53.392 -50.241 1.00 68.19 452 ALA A N 1
ATOM 3688 C CA . ALA A 1 452 ? 7.100 52.696 -50.013 1.00 68.19 452 ALA A CA 1
ATOM 3689 C C . ALA A 1 452 ? 7.431 52.604 -48.511 1.00 68.19 452 ALA A C 1
ATOM 3691 O O . ALA A 1 452 ? 7.838 51.546 -48.036 1.00 68.19 452 ALA A O 1
ATOM 3692 N N . ILE A 1 453 ? 7.176 53.682 -47.759 1.00 69.06 453 ILE A N 1
ATOM 3693 C CA . ILE A 1 453 ? 7.344 53.742 -46.298 1.00 69.06 453 ILE A CA 1
ATOM 3694 C C . ILE A 1 453 ? 6.436 52.722 -45.600 1.00 69.06 453 ILE A C 1
ATOM 3696 O O . ILE A 1 453 ? 6.917 51.928 -44.792 1.00 69.06 453 ILE A O 1
ATOM 3700 N N . GLN A 1 454 ? 5.145 52.685 -45.955 1.00 69.56 454 GLN A N 1
ATOM 3701 C CA . GLN A 1 454 ? 4.199 51.718 -45.389 1.00 69.56 454 GLN A CA 1
ATOM 3702 C C . GLN A 1 454 ? 4.575 50.265 -45.699 1.00 69.56 454 GLN A C 1
ATOM 3704 O O . GLN A 1 454 ? 4.496 49.421 -44.811 1.00 69.56 454 GLN A O 1
ATOM 3709 N N . ARG A 1 455 ? 4.998 49.957 -46.933 1.00 68.38 455 ARG A N 1
ATOM 3710 C CA . ARG A 1 455 ? 5.378 48.586 -47.322 1.00 68.38 455 ARG A CA 1
ATOM 3711 C C . ARG A 1 455 ? 6.602 48.062 -46.582 1.00 68.38 455 ARG A C 1
ATOM 3713 O O . ARG A 1 455 ? 6.647 46.881 -46.263 1.00 68.38 455 ARG A O 1
ATOM 3720 N N . LEU A 1 456 ? 7.582 48.923 -46.333 1.00 65.88 456 LEU A N 1
ATOM 3721 C CA . LEU A 1 456 ? 8.818 48.550 -45.646 1.00 65.88 456 LEU A CA 1
ATOM 3722 C C . LEU A 1 456 ? 8.692 48.591 -44.115 1.00 65.88 456 LEU A C 1
ATOM 3724 O O . LEU A 1 456 ? 9.631 48.207 -43.425 1.00 65.88 456 LEU A O 1
ATOM 3728 N N . GLY A 1 457 ? 7.559 49.060 -43.576 1.00 59.88 457 GLY A N 1
ATOM 3729 C CA . GLY A 1 457 ? 7.329 49.127 -42.131 1.00 59.88 457 GLY A CA 1
ATOM 3730 C C . GLY A 1 457 ? 8.239 50.117 -41.393 1.00 59.88 457 GLY A C 1
ATOM 3731 O O . GLY A 1 457 ? 8.470 49.955 -40.199 1.00 59.88 457 GLY A O 1
ATOM 3732 N N . ILE A 1 458 ? 8.763 51.131 -42.087 1.00 66.44 458 ILE A N 1
ATOM 3733 C CA . ILE A 1 458 ? 9.618 52.186 -41.515 1.00 66.44 458 ILE A CA 1
ATOM 3734 C C . ILE A 1 458 ? 8.776 53.411 -41.151 1.00 66.44 458 ILE A C 1
ATOM 3736 O O . ILE A 1 458 ? 7.779 53.705 -41.805 1.00 66.44 458 ILE A O 1
ATOM 3740 N N . THR A 1 459 ? 9.166 54.153 -40.114 1.00 60.53 459 THR A N 1
ATOM 3741 C CA . THR A 1 459 ? 8.466 55.384 -39.714 1.00 60.53 459 THR A CA 1
ATOM 3742 C C . THR A 1 459 ? 9.045 56.618 -40.408 1.00 60.53 459 THR A C 1
ATOM 3744 O O . THR A 1 459 ? 10.225 56.679 -40.756 1.00 60.53 459 THR A O 1
ATOM 3747 N N . GLU A 1 460 ? 8.222 57.654 -40.581 1.00 61.31 460 GLU A N 1
ATOM 3748 C CA . GLU A 1 460 ? 8.651 58.920 -41.193 1.00 61.31 460 GLU A CA 1
ATOM 3749 C C . GLU A 1 460 ? 9.738 59.636 -40.362 1.00 61.31 460 GLU A C 1
ATOM 3751 O O . GLU A 1 460 ? 10.604 60.319 -40.910 1.00 61.31 460 GLU A O 1
ATOM 3756 N N . SER A 1 461 ? 9.765 59.416 -39.041 1.00 58.31 461 SER A N 1
ATOM 3757 C CA . SER A 1 461 ? 10.828 59.908 -38.155 1.00 58.31 461 SER A CA 1
ATOM 3758 C C . SER A 1 461 ? 12.177 59.233 -38.427 1.00 58.31 461 SER A C 1
ATOM 3760 O O . SER A 1 461 ? 13.178 59.937 -38.548 1.00 58.31 461 SER A O 1
ATOM 3762 N N . MET A 1 462 ? 12.200 57.904 -38.608 1.00 60.47 462 MET A N 1
ATOM 3763 C CA . MET A 1 462 ? 13.412 57.147 -38.961 1.00 60.47 462 MET A CA 1
ATOM 3764 C C . MET A 1 462 ? 13.976 57.588 -40.314 1.00 60.47 462 MET A C 1
ATOM 3766 O O . MET A 1 462 ? 15.188 57.711 -40.490 1.00 60.47 462 MET A O 1
ATOM 3770 N N . LEU A 1 463 ? 13.091 57.886 -41.267 1.00 62.16 463 LEU A N 1
ATOM 3771 C CA . LEU A 1 463 ? 13.482 58.345 -42.596 1.00 62.16 463 LEU A CA 1
ATOM 3772 C C . LEU A 1 463 ? 14.122 59.741 -42.552 1.00 62.16 463 LEU A C 1
ATOM 3774 O O . LEU A 1 463 ? 15.128 59.988 -43.214 1.00 62.16 463 LEU A O 1
ATOM 3778 N N . ASN A 1 464 ? 13.585 60.637 -41.722 1.00 61.81 464 ASN A N 1
ATOM 3779 C CA . ASN A 1 464 ? 14.122 61.983 -41.529 1.00 61.81 464 ASN A CA 1
ATOM 3780 C C . ASN A 1 464 ? 15.456 62.003 -40.759 1.00 61.81 464 ASN A C 1
ATOM 3782 O O . ASN A 1 464 ? 16.315 62.831 -41.068 1.00 61.81 464 ASN A O 1
ATOM 3786 N N . GLU A 1 465 ? 15.662 61.102 -39.793 1.00 59.34 465 GLU A N 1
ATOM 3787 C CA . GLU A 1 465 ? 16.948 60.940 -39.092 1.00 59.34 465 GLU A CA 1
ATOM 3788 C C . GLU A 1 465 ? 18.050 60.412 -40.017 1.00 59.34 465 GLU A C 1
ATOM 3790 O O . GLU A 1 465 ? 19.132 61.001 -40.096 1.00 59.34 465 GLU A O 1
ATOM 3795 N N . LEU A 1 466 ? 17.764 59.355 -40.781 1.00 56.97 466 LEU A N 1
ATOM 3796 C CA . LEU A 1 466 ? 18.722 58.772 -41.723 1.00 56.97 466 LEU A CA 1
ATOM 3797 C C . LEU A 1 466 ? 19.053 59.728 -42.877 1.00 56.97 466 LEU A C 1
ATOM 3799 O O . LEU A 1 466 ? 20.202 59.784 -43.311 1.00 56.97 466 LEU A O 1
ATOM 3803 N N . ASN A 1 467 ? 18.092 60.540 -43.335 1.00 58.31 467 ASN A N 1
ATOM 3804 C CA . ASN A 1 467 ? 18.323 61.541 -44.379 1.00 58.31 467 ASN A CA 1
ATOM 3805 C C . ASN A 1 467 ? 19.205 62.712 -43.889 1.00 58.31 467 ASN A C 1
ATOM 3807 O O . ASN A 1 467 ? 20.081 63.168 -44.627 1.00 58.31 467 ASN A O 1
ATOM 3811 N N . LYS A 1 468 ? 19.050 63.152 -42.629 1.00 58.41 468 LYS A N 1
ATOM 3812 C CA . LYS A 1 468 ? 19.906 64.186 -42.007 1.00 58.41 468 LYS A CA 1
ATOM 3813 C C . LYS A 1 468 ? 21.371 63.757 -41.886 1.00 58.41 468 LYS A C 1
ATOM 3815 O O . LYS A 1 468 ? 22.258 64.574 -42.113 1.00 58.41 468 LYS A O 1
ATOM 3820 N N . ASN A 1 469 ? 21.627 62.481 -41.600 1.00 51.81 469 ASN A N 1
ATOM 3821 C CA . ASN A 1 469 ? 22.983 61.931 -41.465 1.00 51.81 469 ASN A CA 1
ATOM 3822 C C . ASN A 1 469 ? 23.666 61.618 -42.809 1.00 51.81 469 ASN A C 1
ATOM 3824 O O . ASN A 1 469 ? 24.795 61.137 -42.847 1.00 51.81 469 ASN A O 1
ATOM 3828 N N . SER A 1 470 ? 22.993 61.885 -43.929 1.00 51.00 470 SER A N 1
ATOM 3829 C CA . SER A 1 470 ? 23.388 61.399 -45.250 1.00 51.00 470 SER A CA 1
ATOM 3830 C C . SER A 1 470 ? 24.207 62.394 -46.092 1.00 51.00 470 SER A C 1
ATOM 3832 O O . SER A 1 470 ? 24.663 62.048 -47.188 1.00 51.00 470 SER A O 1
ATOM 3834 N N . GLY A 1 471 ? 24.411 63.612 -45.571 1.00 49.50 471 GLY A N 1
ATOM 3835 C CA . GLY A 1 471 ? 25.062 64.738 -46.250 1.00 49.50 471 GLY A CA 1
ATOM 3836 C C . GLY A 1 471 ? 26.592 64.685 -46.343 1.00 49.50 471 GLY A C 1
ATOM 3837 O O . GLY A 1 471 ? 27.180 65.617 -46.880 1.00 49.50 471 GLY A O 1
ATOM 3838 N N . THR A 1 472 ? 27.251 63.640 -45.832 1.00 49.62 472 THR A N 1
ATOM 3839 C CA . THR A 1 472 ? 28.725 63.601 -45.706 1.00 49.62 472 THR A CA 1
ATOM 3840 C C . THR A 1 472 ? 29.409 62.329 -46.219 1.00 49.62 472 THR A C 1
ATOM 3842 O O . THR A 1 472 ? 30.622 62.207 -46.069 1.00 49.62 472 THR A O 1
ATOM 3845 N N . LYS A 1 473 ? 28.702 61.394 -46.870 1.00 48.12 473 LYS A N 1
ATOM 3846 C CA . LYS A 1 473 ? 29.329 60.212 -47.499 1.00 48.12 473 LYS A CA 1
ATOM 3847 C C . LYS A 1 473 ? 29.097 60.186 -49.015 1.00 48.12 473 LYS A C 1
ATOM 3849 O O . LYS A 1 473 ? 27.964 60.371 -49.463 1.00 48.12 473 LYS A O 1
ATOM 3854 N N . ASN A 1 474 ? 30.201 59.987 -49.744 1.00 51.62 474 ASN A N 1
ATOM 3855 C CA . ASN A 1 474 ? 30.329 59.924 -51.205 1.00 51.62 474 ASN A CA 1
ATOM 3856 C C . ASN A 1 474 ? 29.366 58.930 -51.872 1.00 51.62 474 ASN A C 1
ATOM 3858 O O . ASN A 1 474 ? 28.800 58.059 -51.212 1.00 51.62 474 ASN A O 1
ATOM 3862 N N . ASP A 1 475 ? 29.212 59.103 -53.190 1.00 50.12 475 ASP A N 1
ATOM 3863 C CA . ASP A 1 475 ? 28.373 58.304 -54.085 1.00 50.12 475 ASP A CA 1
ATOM 3864 C C . ASP A 1 475 ? 28.424 56.805 -53.778 1.00 50.12 475 ASP A C 1
ATOM 3866 O O . ASP A 1 475 ? 29.470 56.159 -53.781 1.00 50.12 475 ASP A O 1
ATOM 3870 N N . CYS A 1 476 ? 27.238 56.274 -53.512 1.00 50.03 476 CYS A N 1
ATOM 3871 C CA . CYS A 1 476 ? 26.983 54.868 -53.288 1.00 50.03 476 CYS A CA 1
ATOM 3872 C C . CYS A 1 476 ? 27.056 54.095 -54.619 1.00 50.03 476 CYS A C 1
ATOM 3874 O O . CYS A 1 476 ? 26.514 54.544 -55.628 1.00 50.03 476 CYS A O 1
ATOM 3876 N N . HIS A 1 477 ? 27.681 52.913 -54.606 1.00 53.72 477 HIS A N 1
ATOM 3877 C CA . HIS A 1 477 ? 27.832 52.032 -55.772 1.00 53.72 477 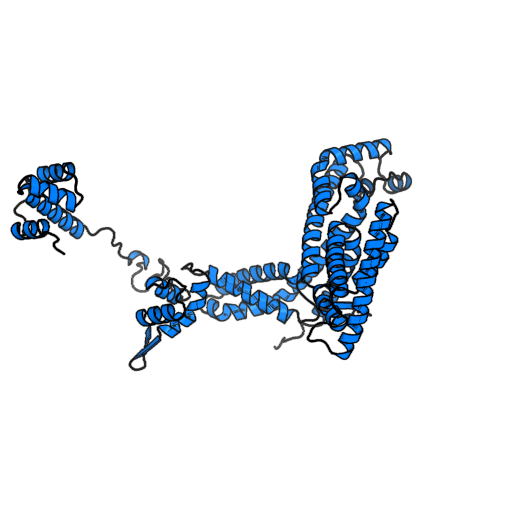HIS A CA 1
ATOM 3878 C C . HIS A 1 477 ? 26.539 51.315 -56.212 1.00 53.72 477 HIS A C 1
ATOM 3880 O O . HIS A 1 477 ? 26.540 50.645 -57.244 1.00 53.72 477 HIS A O 1
ATOM 3886 N N . PHE A 1 478 ? 25.436 51.440 -55.467 1.00 55.50 478 PHE A N 1
ATOM 3887 C CA . PHE A 1 478 ? 24.170 50.796 -55.813 1.00 55.50 478 PHE A CA 1
ATOM 3888 C C . PHE A 1 478 ? 23.358 51.638 -56.809 1.00 55.50 478 PHE A C 1
ATOM 3890 O O . PHE A 1 478 ? 23.072 52.813 -56.574 1.00 55.50 478 PHE A O 1
ATOM 3897 N N . ASP A 1 479 ? 22.947 51.018 -57.921 1.00 57.06 479 ASP A N 1
ATOM 3898 C CA . ASP A 1 479 ? 22.157 51.671 -58.966 1.00 57.06 479 ASP A CA 1
ATOM 3899 C C . ASP A 1 479 ? 20.780 52.092 -58.427 1.00 57.06 479 ASP A C 1
ATOM 3901 O O . ASP A 1 479 ? 19.871 51.286 -58.202 1.00 57.06 479 ASP A O 1
ATOM 3905 N N . ARG A 1 480 ? 20.625 53.402 -58.227 1.00 60.03 480 ARG A N 1
ATOM 3906 C CA . ARG A 1 480 ? 19.418 54.041 -57.691 1.00 60.03 480 ARG A CA 1
ATOM 3907 C C . ARG A 1 480 ? 18.162 53.681 -58.490 1.00 60.03 480 ARG A C 1
ATOM 3909 O O . ARG A 1 480 ? 17.081 53.562 -57.915 1.00 60.03 480 ARG A O 1
ATOM 3916 N N . SER A 1 481 ? 18.309 53.488 -59.798 1.00 59.59 481 SER A N 1
ATOM 3917 C CA . SER A 1 481 ? 17.240 53.099 -60.724 1.00 59.59 481 SER A CA 1
ATOM 3918 C C . SER A 1 481 ? 16.690 51.712 -60.389 1.00 59.59 481 SER A C 1
ATOM 3920 O O . SER A 1 481 ? 15.480 51.487 -60.420 1.00 59.59 481 SER A O 1
ATOM 3922 N N . HIS A 1 482 ? 17.581 50.785 -60.029 1.00 61.84 482 HIS A N 1
ATOM 3923 C CA . HIS A 1 482 ? 17.241 49.409 -59.690 1.00 61.84 482 HIS A CA 1
ATOM 3924 C C . HIS A 1 482 ? 16.479 49.325 -58.361 1.00 61.84 482 HIS A C 1
ATOM 3926 O O . HIS A 1 482 ? 15.435 48.679 -58.293 1.00 61.84 482 HIS A O 1
ATOM 3932 N N . ILE A 1 483 ? 16.932 50.067 -57.345 1.00 60.38 483 ILE A N 1
ATOM 3933 C CA . ILE A 1 483 ? 16.274 50.136 -56.029 1.00 60.38 483 ILE A CA 1
ATOM 3934 C C . ILE A 1 483 ? 14.862 50.725 -56.154 1.00 60.38 483 ILE A C 1
ATOM 3936 O O . ILE A 1 483 ? 13.912 50.188 -55.592 1.00 60.38 483 ILE A O 1
ATOM 3940 N N . ILE A 1 484 ? 14.693 51.807 -56.923 1.00 62.88 484 ILE A N 1
ATOM 3941 C CA . ILE A 1 484 ? 13.376 52.428 -57.133 1.00 62.88 484 ILE A CA 1
ATOM 3942 C C . ILE A 1 484 ? 12.423 51.473 -57.864 1.00 62.88 484 ILE A C 1
ATOM 3944 O O . ILE A 1 484 ? 11.259 51.364 -57.480 1.00 62.88 484 ILE A O 1
ATOM 3948 N N . ASN A 1 485 ? 12.909 50.754 -58.879 1.00 64.31 485 ASN A N 1
ATOM 3949 C CA . ASN A 1 485 ? 12.098 49.785 -59.612 1.00 64.31 485 ASN A CA 1
ATOM 3950 C C . ASN A 1 485 ? 11.666 48.599 -58.737 1.00 64.31 485 ASN A C 1
ATOM 3952 O O . ASN A 1 485 ? 10.515 48.188 -58.826 1.00 64.31 485 ASN A O 1
ATOM 3956 N N . GLU A 1 486 ? 12.536 48.079 -57.869 1.00 61.66 486 GLU A N 1
ATOM 3957 C CA . GLU A 1 486 ? 12.184 47.042 -56.883 1.00 61.66 486 GLU A CA 1
ATOM 3958 C C . GLU A 1 486 ? 11.123 47.532 -55.883 1.00 61.66 486 GLU A C 1
ATOM 3960 O O . GLU A 1 486 ? 10.127 46.849 -55.651 1.00 61.66 486 GLU A O 1
ATOM 3965 N N . LEU A 1 487 ? 11.271 48.749 -55.350 1.00 61.50 487 LEU A N 1
ATOM 3966 C CA . LEU A 1 487 ? 10.332 49.325 -54.376 1.00 61.50 487 LEU A CA 1
ATOM 3967 C C . LEU A 1 487 ? 8.948 49.633 -54.968 1.00 61.50 487 LEU A C 1
ATOM 3969 O O . LEU A 1 487 ? 7.932 49.547 -54.269 1.00 61.50 487 LEU A O 1
ATOM 3973 N N . LEU A 1 488 ? 8.905 50.013 -56.248 1.00 61.09 488 LEU A N 1
ATOM 3974 C CA . LEU A 1 488 ? 7.681 50.389 -56.957 1.00 61.09 488 LEU A CA 1
ATOM 3975 C C . LEU A 1 488 ? 7.025 49.235 -57.724 1.00 61.09 488 LEU A C 1
ATOM 3977 O O . LEU A 1 488 ? 5.947 49.451 -58.282 1.00 61.09 488 LEU A O 1
ATOM 3981 N N . LYS A 1 489 ? 7.602 48.023 -57.732 1.00 65.00 489 LYS A N 1
ATOM 3982 C CA . LYS A 1 489 ? 6.927 46.835 -58.278 1.00 65.00 489 LYS A CA 1
ATOM 3983 C C . LYS A 1 489 ? 5.550 46.683 -57.617 1.00 65.00 489 LYS A C 1
ATOM 3985 O O . LYS A 1 489 ? 5.413 46.526 -56.398 1.00 65.00 489 LYS A O 1
ATOM 3990 N N . SER A 1 490 ? 4.496 46.795 -58.419 1.00 46.56 490 SER A N 1
ATOM 3991 C CA . SER A 1 490 ? 3.139 46.433 -58.026 1.00 46.56 490 SER A CA 1
ATOM 3992 C C . SER A 1 490 ? 3.085 44.917 -57.840 1.00 46.56 490 SER A C 1
ATOM 3994 O O . SER A 1 490 ? 3.531 44.177 -58.713 1.00 46.56 490 SER A O 1
ATOM 3996 N N . ASN A 1 491 ? 2.538 44.452 -56.711 1.00 47.78 491 ASN A N 1
ATOM 3997 C CA . ASN A 1 491 ? 2.118 43.056 -56.608 1.00 47.78 491 ASN A CA 1
ATOM 3998 C C . ASN A 1 491 ? 0.823 42.950 -57.412 1.00 47.78 491 ASN A C 1
ATOM 4000 O O . ASN A 1 491 ? -0.253 43.105 -56.845 1.00 47.78 491 ASN A O 1
ATOM 4004 N N . ASP A 1 492 ? 0.939 42.761 -58.722 1.00 45.00 492 ASP A N 1
ATOM 4005 C CA . ASP A 1 492 ? -0.054 41.979 -59.450 1.00 45.00 492 ASP A CA 1
ATOM 4006 C C . ASP A 1 492 ? 0.515 40.560 -59.523 1.00 45.00 492 ASP A C 1
ATOM 4008 O O . ASP A 1 492 ? 1.277 40.207 -60.424 1.00 45.00 492 ASP A O 1
ATOM 4012 N N . GLY A 1 493 ? 0.214 39.807 -58.466 1.00 32.09 493 GLY A N 1
ATOM 4013 C CA . GLY A 1 493 ? 0.630 38.434 -58.204 1.00 32.09 493 GLY A CA 1
ATOM 4014 C C . GLY A 1 493 ? -0.019 37.951 -56.923 1.00 32.09 493 GLY A C 1
ATOM 4015 O O . GLY A 1 493 ? 0.438 38.414 -55.853 1.00 32.09 493 GLY A O 1
#

Secondary structure (DSSP, 8-state):
----STTSSHHHHHHHHHHHHHHHHHHHHGGGSHHHHHHHHHHHHHHHHHHHHS-GGGGGGGGGGTEEEEEEEETTEEEE---STTS-HHHHHHHHHHHHHHHHHHHHHHHHHHHHHTTT---HHHHHHHHHHHHTEEE-HHHHHHHHHHHHHHHHHHHHHHHHHHHHHHHH-SS--SSHHHHHHH----HHHHHHTT----HHHHHHHHHHHHHHTHHHHHHHHHHHT-SSHHHHHHTHHHHHHHHHHHHHHHHHHHHHHHHTHHHHHHHHHHHHTTTSTTS-HHHHHHHHHHHHHHHHHHHHHHGGG--TTS-HHHHHHHHHHHHHHHHHHHS-SS---HHHHTTHHHHHHHHEEEETTEEEE-HHHHHHHHHHH-TTS---HHHHHHHHHTT------TT-B-TTTS-BGGGGS--TT--HHHHHHHHHHHHHHHHHHHTS-HHHHHHHHHHHT--HHHHHHHHHTTTTS---SS-HHHHHHHHH-----